Protein AF-A0A9P9HIN2-F1 (afdb_monomer_lite)

pLDDT: mean 70.88, std 19.82, range [26.5, 93.5]

Organism: Fusarium solani (NCBI:txid169388)

Structure (mmCIF, N/CA/C/O backbone):
data_AF-A0A9P9HIN2-F1
#
_entry.id   AF-A0A9P9HIN2-F1
#
loop_
_atom_site.group_PDB
_atom_site.id
_atom_site.type_symbol
_atom_site.label_atom_id
_atom_site.label_alt_id
_atom_site.label_comp_id
_atom_site.label_asym_id
_atom_site.label_entity_id
_atom_site.label_seq_id
_atom_site.pdbx_PDB_ins_code
_atom_site.Cartn_x
_atom_site.Cartn_y
_atom_site.Cartn_z
_atom_site.occupancy
_atom_site.B_iso_or_equiv
_atom_site.auth_seq_id
_atom_site.auth_comp_id
_atom_site.auth_asym_id
_atom_site.auth_atom_id
_atom_site.pdbx_PDB_model_num
ATOM 1 N N . MET A 1 1 ? -54.484 3.211 -39.765 1.00 36.88 1 MET A N 1
ATOM 2 C CA . MET A 1 1 ? -54.179 4.513 -39.137 1.00 36.88 1 MET A CA 1
ATOM 3 C C . MET A 1 1 ? -52.682 4.728 -39.334 1.00 36.88 1 MET A C 1
ATOM 5 O O . MET A 1 1 ? -51.905 4.277 -38.510 1.00 36.88 1 MET A O 1
ATOM 9 N N . ASP A 1 2 ? -52.196 5.086 -40.526 1.00 29.30 2 ASP A N 1
ATOM 10 C CA . ASP A 1 2 ? -52.316 6.397 -41.204 1.00 29.30 2 ASP A CA 1
ATOM 11 C C . ASP A 1 2 ? -52.038 7.539 -40.212 1.00 29.30 2 ASP A C 1
ATOM 13 O O . ASP A 1 2 ? -52.782 7.697 -39.252 1.00 29.30 2 ASP A O 1
ATOM 17 N N . THR A 1 3 ? -50.975 8.341 -40.333 1.00 33.25 3 THR A N 1
ATOM 18 C CA . THR A 1 3 ? -50.587 9.126 -41.517 1.00 33.25 3 THR A CA 1
ATOM 19 C C . THR A 1 3 ? -49.140 9.666 -41.433 1.00 33.25 3 THR A C 1
ATOM 21 O O . THR A 1 3 ? -48.648 9.933 -40.344 1.00 33.25 3 THR A O 1
ATOM 24 N N . ASN A 1 4 ? -48.539 9.866 -42.622 1.00 30.05 4 ASN A N 1
ATOM 25 C CA . ASN A 1 4 ? -47.686 10.985 -43.099 1.00 30.05 4 ASN A CA 1
ATOM 26 C C . ASN A 1 4 ? -46.455 11.459 -42.283 1.00 30.05 4 ASN A C 1
ATOM 28 O O . ASN A 1 4 ? -46.526 11.676 -41.089 1.00 30.05 4 ASN A O 1
ATOM 32 N N . GLY A 1 5 ? -45.290 11.790 -42.856 1.00 28.17 5 GLY A N 1
ATOM 33 C CA . GLY A 1 5 ? -44.901 12.017 -44.252 1.00 28.17 5 GLY A CA 1
ATOM 34 C C . GLY A 1 5 ? -44.137 13.351 -44.423 1.00 28.17 5 GLY A C 1
ATOM 35 O O . GLY A 1 5 ? -44.668 14.387 -44.045 1.00 28.17 5 GLY A O 1
ATOM 36 N N . LYS A 1 6 ? -42.966 13.299 -45.099 1.00 31.42 6 LYS A N 1
ATOM 37 C CA . LYS A 1 6 ? -42.197 14.392 -45.773 1.00 31.42 6 LYS A CA 1
ATOM 38 C C . LYS A 1 6 ? -41.535 15.491 -44.903 1.00 31.42 6 LYS A C 1
ATOM 40 O O . LYS A 1 6 ? -42.028 15.821 -43.843 1.00 31.42 6 LYS A O 1
ATOM 45 N N . ALA A 1 7 ? -40.484 16.215 -45.316 1.00 30.09 7 ALA A N 1
ATOM 46 C CA . ALA A 1 7 ? -39.395 16.074 -46.298 1.00 30.09 7 ALA A CA 1
ATOM 47 C C . ALA A 1 7 ? -38.477 17.331 -46.202 1.00 30.09 7 ALA A C 1
ATOM 49 O O . ALA A 1 7 ? -38.982 18.428 -46.014 1.00 30.09 7 ALA A O 1
ATOM 50 N N . THR A 1 8 ? -37.160 17.144 -46.393 1.00 29.70 8 THR A N 1
ATOM 51 C CA . THR A 1 8 ? -36.174 17.949 -47.177 1.00 29.70 8 THR A CA 1
ATOM 52 C C . THR A 1 8 ? -35.980 19.481 -47.054 1.00 29.70 8 THR A C 1
ATOM 54 O O . THR A 1 8 ? -36.924 20.254 -47.146 1.00 29.70 8 THR A O 1
ATOM 57 N N . ASN A 1 9 ? -34.686 19.850 -47.187 1.00 26.50 9 ASN A N 1
ATOM 58 C CA . ASN A 1 9 ? -34.079 21.073 -47.774 1.00 26.50 9 ASN A CA 1
ATOM 59 C C . ASN A 1 9 ? -34.022 22.360 -46.931 1.00 26.50 9 ASN A C 1
ATOM 61 O O . ASN A 1 9 ? -34.883 22.608 -46.109 1.00 26.50 9 ASN A O 1
ATOM 65 N N . ALA A 1 10 ? -33.135 23.335 -47.155 1.00 27.47 10 ALA A N 1
ATOM 66 C CA . ALA A 1 10 ? -31.758 23.489 -47.656 1.00 27.47 10 ALA A CA 1
ATOM 67 C C . ALA A 1 10 ? -31.562 25.016 -47.848 1.00 27.47 10 ALA A C 1
ATOM 69 O O . ALA A 1 10 ? -32.422 25.649 -48.441 1.00 27.47 10 ALA A O 1
ATOM 70 N N . ARG A 1 11 ? -30.418 25.570 -47.404 1.00 28.58 11 ARG A N 1
ATOM 71 C CA . ARG A 1 11 ? -29.719 26.809 -47.860 1.00 28.58 11 ARG A CA 1
ATOM 72 C C . ARG A 1 11 ? -30.487 28.133 -48.112 1.00 28.58 11 ARG A C 1
ATOM 74 O O . ARG A 1 11 ? -31.301 28.213 -49.020 1.00 28.58 11 ARG A O 1
ATOM 81 N N . SER A 1 12 ? -29.961 29.234 -47.541 1.00 29.23 12 SER A N 1
ATOM 82 C CA . SER A 1 12 ? -29.341 30.417 -48.228 1.00 29.23 12 SER A CA 1
ATOM 83 C C . SER A 1 12 ? -29.176 31.590 -47.230 1.00 29.23 12 SER A C 1
ATOM 85 O O . SER A 1 12 ? -30.108 31.881 -46.499 1.00 29.23 12 SER A O 1
ATOM 87 N N . ARG A 1 13 ? -27.970 32.114 -46.937 1.00 31.38 13 ARG A N 1
ATOM 88 C CA . ARG A 1 13 ? -27.145 33.158 -47.613 1.00 31.38 13 ARG A CA 1
ATOM 89 C C . ARG A 1 13 ? -27.715 34.597 -47.630 1.00 31.38 13 ARG A C 1
ATOM 91 O O . ARG A 1 13 ? -28.634 34.871 -48.385 1.00 31.38 13 ARG A O 1
ATOM 98 N N . SER A 1 14 ? -27.000 35.531 -46.987 1.00 27.67 14 SER A N 1
ATOM 99 C CA . SER A 1 14 ? -26.622 36.871 -47.510 1.00 27.67 14 SER A CA 1
ATOM 100 C C . SER A 1 14 ? -25.360 37.337 -46.732 1.00 27.67 14 SER A C 1
ATOM 102 O O . SER A 1 14 ? -25.280 37.087 -45.536 1.00 27.67 14 SER A O 1
ATOM 104 N N . ASN A 1 15 ? -24.194 37.696 -47.294 1.00 28.47 15 ASN A N 1
ATOM 105 C CA . ASN A 1 15 ? -23.713 38.694 -48.274 1.00 28.47 15 ASN A CA 1
ATOM 106 C C . ASN A 1 15 ? -23.650 40.161 -47.785 1.00 28.47 15 ASN A C 1
ATOM 108 O O . ASN A 1 15 ? -24.660 40.854 -47.758 1.00 28.47 15 ASN A O 1
ATOM 112 N N . LYS A 1 16 ? -22.419 40.635 -47.524 1.00 29.78 16 LYS A N 1
ATOM 113 C CA . LYS A 1 16 ? -21.898 42.021 -47.631 1.00 29.78 16 LYS A CA 1
ATOM 114 C C . LYS A 1 16 ? -20.369 41.946 -47.462 1.00 29.78 16 LYS A C 1
ATOM 116 O O . LYS A 1 16 ? -19.935 41.252 -46.556 1.00 29.78 16 LYS A O 1
ATOM 121 N N . SER A 1 17 ? -19.451 42.583 -48.180 1.00 31.92 17 SER A N 1
ATOM 122 C CA . SER A 1 17 ? -19.345 43.300 -49.457 1.00 31.92 17 SER A CA 1
ATOM 123 C C . SER A 1 17 ? -17.830 43.484 -49.678 1.00 31.92 17 SER A C 1
ATOM 125 O O . SER A 1 17 ? -17.095 43.658 -48.708 1.00 31.92 17 SER A O 1
ATOM 127 N N . ARG A 1 18 ? -17.353 43.458 -50.925 1.00 34.34 18 ARG A N 1
ATOM 128 C CA . ARG A 1 18 ? -15.992 43.865 -51.346 1.00 34.34 18 ARG A CA 1
ATOM 129 C C . ARG A 1 18 ? -16.113 45.184 -52.126 1.00 34.34 18 ARG A C 1
ATOM 131 O O . ARG A 1 18 ? -17.214 45.433 -52.619 1.00 34.34 18 ARG A O 1
ATOM 138 N N . PRO A 1 19 ? -15.049 46.000 -52.270 1.00 38.34 19 PRO A N 1
ATOM 139 C CA . PRO A 1 19 ? -14.556 46.290 -53.638 1.00 38.34 19 PRO A CA 1
ATOM 140 C C . PRO A 1 19 ? -12.989 46.471 -53.692 1.00 38.34 19 PRO A C 1
ATOM 142 O O . PRO A 1 19 ? -12.342 46.029 -52.743 1.00 38.34 19 PRO A O 1
ATOM 145 N N . PRO A 1 20 ? -12.341 46.942 -54.790 1.00 47.12 20 PRO A N 1
ATOM 146 C CA . PRO A 1 20 ? -11.445 46.177 -55.694 1.00 47.12 20 PRO A CA 1
ATOM 147 C C . PRO A 1 20 ? -9.995 46.778 -55.751 1.00 47.12 20 PRO A C 1
ATOM 149 O O . PRO A 1 20 ? -9.718 47.717 -55.019 1.00 47.12 20 PRO A O 1
ATOM 152 N N . ASP A 1 21 ? -8.949 46.202 -56.374 1.00 30.61 21 ASP A N 1
ATOM 153 C CA . ASP A 1 21 ? -8.590 46.318 -57.808 1.00 30.61 21 ASP A CA 1
ATOM 154 C C . ASP A 1 21 ? -7.308 45.506 -58.196 1.00 30.61 21 ASP A C 1
ATOM 156 O O . ASP A 1 21 ? -6.498 45.141 -57.344 1.00 30.61 21 ASP A O 1
ATOM 160 N N . ALA A 1 22 ? -7.188 45.227 -59.507 1.00 30.08 22 ALA A N 1
ATOM 161 C CA . ALA A 1 22 ? -6.185 44.553 -60.379 1.00 30.08 22 ALA A CA 1
ATOM 162 C C . ALA A 1 22 ? -4.674 44.503 -59.972 1.00 30.08 22 ALA A C 1
ATOM 164 O O . ALA A 1 22 ? -4.133 45.501 -59.520 1.00 30.08 22 ALA A O 1
ATOM 165 N N . ALA A 1 23 ? -3.966 43.345 -59.995 1.00 32.81 23 ALA A N 1
ATOM 166 C CA . ALA A 1 23 ? -3.252 42.596 -61.089 1.00 32.81 23 ALA A CA 1
ATOM 167 C C . ALA A 1 23 ? -1.844 43.156 -61.479 1.00 32.81 23 ALA A C 1
ATOM 169 O O . ALA A 1 23 ? -1.663 44.355 -61.317 1.00 32.81 23 ALA A O 1
ATOM 170 N N . PRO A 1 24 ? -0.850 42.409 -62.055 1.00 35.34 24 PRO A N 1
ATOM 171 C CA . PRO A 1 24 ? -0.614 40.959 -62.240 1.00 35.34 24 PRO A CA 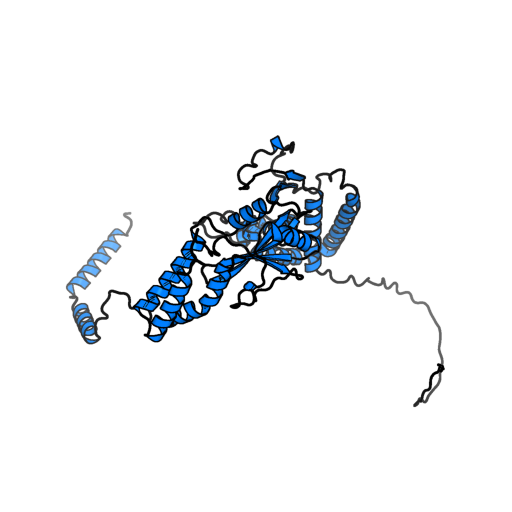1
ATOM 172 C C . PRO A 1 24 ? 0.802 40.458 -61.774 1.00 35.34 24 PRO A C 1
ATOM 174 O O . PRO A 1 24 ? 1.654 41.219 -61.327 1.00 35.34 24 PRO A O 1
ATOM 177 N N . ARG A 1 25 ? 1.065 39.140 -61.887 1.00 35.59 25 ARG A N 1
ATOM 178 C CA . ARG A 1 25 ? 2.352 38.442 -61.601 1.00 35.59 25 ARG A CA 1
ATOM 179 C C . ARG A 1 25 ? 3.555 38.977 -62.406 1.00 35.59 25 ARG A C 1
ATOM 181 O O . ARG A 1 25 ? 3.382 39.351 -63.562 1.00 35.59 25 ARG A O 1
ATOM 188 N N . PRO A 1 26 ? 4.782 38.704 -61.916 1.00 31.20 26 PRO A N 1
ATOM 189 C CA . PRO A 1 26 ? 5.736 37.999 -62.775 1.00 31.20 26 PRO A CA 1
ATOM 190 C C . PRO A 1 26 ? 6.373 36.773 -62.102 1.00 31.20 26 PRO A C 1
ATOM 192 O O . PRO A 1 26 ? 6.659 36.746 -60.907 1.00 31.20 26 PRO A O 1
ATOM 195 N N . ALA A 1 27 ? 6.596 35.742 -62.913 1.00 38.66 27 ALA A N 1
ATOM 196 C CA . ALA A 1 27 ? 7.431 34.594 -62.594 1.00 38.66 27 ALA A CA 1
ATOM 197 C C . ALA A 1 27 ? 8.876 34.864 -63.037 1.00 38.66 27 ALA A C 1
ATOM 199 O O . ALA A 1 27 ? 9.080 35.315 -64.163 1.00 38.66 27 ALA A O 1
ATOM 200 N N . ARG A 1 28 ? 9.843 34.569 -62.157 1.00 30.64 28 ARG A N 1
ATOM 201 C CA . ARG A 1 28 ? 11.289 34.292 -62.364 1.00 30.64 28 ARG A CA 1
ATOM 202 C C . ARG A 1 28 ? 11.955 34.419 -60.984 1.00 30.64 28 ARG A C 1
ATOM 204 O O . ARG A 1 28 ? 11.546 35.270 -60.211 1.00 30.64 28 ARG A O 1
ATOM 211 N N . ALA A 1 29 ? 12.962 33.673 -60.562 1.00 28.52 29 ALA A N 1
ATOM 212 C CA . ALA A 1 29 ? 13.741 32.574 -61.108 1.00 28.52 29 ALA A CA 1
ATOM 213 C C . ALA A 1 29 ? 14.395 31.860 -59.902 1.00 28.52 29 ALA A C 1
ATOM 215 O O . ALA A 1 29 ? 14.502 32.449 -58.822 1.00 28.52 29 ALA A O 1
ATOM 216 N N . ASP A 1 30 ? 14.839 30.620 -60.097 1.00 38.09 30 ASP A N 1
ATOM 217 C CA . ASP A 1 30 ? 15.697 29.863 -59.184 1.00 38.09 30 ASP A CA 1
ATOM 218 C C . ASP A 1 30 ? 16.797 30.704 -58.518 1.00 38.09 30 ASP A C 1
ATOM 220 O O . ASP A 1 30 ? 17.683 31.239 -59.187 1.00 38.09 30 ASP A O 1
ATOM 224 N N . ARG A 1 31 ? 16.811 30.713 -57.181 1.00 31.19 31 ARG A N 1
ATOM 225 C CA . ARG A 1 31 ? 18.049 30.751 -56.394 1.00 31.19 31 ARG A CA 1
ATOM 226 C C . ARG A 1 31 ? 17.911 29.807 -55.211 1.00 31.19 31 ARG A C 1
ATOM 228 O O . ARG A 1 31 ? 17.059 29.982 -54.343 1.00 31.19 31 ARG A O 1
ATOM 235 N N . GLY A 1 32 ? 18.753 28.779 -55.235 1.00 37.53 32 GLY A N 1
ATOM 236 C CA . GLY A 1 32 ? 18.814 27.719 -54.248 1.00 37.53 32 GLY A CA 1
ATOM 237 C C . GLY A 1 32 ? 18.891 28.241 -52.818 1.00 37.53 32 GLY A C 1
ATOM 238 O O . GLY A 1 32 ? 19.726 29.067 -52.463 1.00 37.53 32 GLY A O 1
ATOM 239 N N . SER A 1 33 ? 18.039 27.677 -51.975 1.00 29.70 33 SER A N 1
ATOM 240 C CA . SER A 1 33 ? 18.310 27.564 -50.555 1.00 29.70 33 SER A CA 1
ATOM 241 C C . SER A 1 33 ? 17.873 26.171 -50.149 1.00 29.70 33 SER A C 1
ATOM 243 O O . SER A 1 33 ? 16.689 25.886 -49.963 1.00 29.70 33 SER A O 1
ATOM 245 N N . THR A 1 34 ? 18.848 25.274 -50.037 1.00 36.50 34 THR A N 1
ATOM 246 C CA . THR A 1 34 ? 18.744 24.062 -49.230 1.00 36.50 34 THR A CA 1
ATOM 247 C C . THR A 1 34 ? 18.520 24.472 -47.775 1.00 36.50 34 THR A C 1
ATOM 249 O O . THR A 1 34 ? 19.407 24.351 -46.933 1.00 36.50 34 THR A O 1
ATOM 252 N N . SER A 1 35 ? 17.318 24.951 -47.447 1.00 33.41 35 SER A N 1
ATOM 253 C CA . SER A 1 35 ? 16.855 24.934 -46.070 1.00 33.41 35 SER A CA 1
ATOM 254 C C . SER A 1 35 ? 16.502 23.481 -45.770 1.00 33.41 35 SER A C 1
ATOM 256 O O . SER A 1 35 ? 15.399 22.989 -46.016 1.00 33.41 35 SER A O 1
ATOM 258 N N . ARG A 1 36 ? 17.502 22.744 -45.269 1.00 37.50 36 ARG A N 1
ATOM 259 C CA . ARG A 1 36 ? 17.253 21.594 -44.401 1.00 37.50 36 ARG A CA 1
ATOM 260 C C . ARG A 1 36 ? 16.206 22.080 -43.407 1.00 37.50 36 ARG A C 1
ATOM 262 O O . ARG A 1 36 ? 16.522 22.875 -42.524 1.00 37.50 36 ARG A O 1
ATOM 269 N N . LYS A 1 37 ? 14.954 21.650 -43.581 1.00 36.12 37 LYS A N 1
ATOM 270 C CA . LYS A 1 37 ? 13.928 21.754 -42.550 1.00 36.12 37 LYS A CA 1
ATOM 271 C C . LYS A 1 37 ? 14.520 21.043 -41.345 1.00 36.12 37 LYS A C 1
ATOM 273 O O . LYS A 1 37 ? 14.478 19.818 -41.270 1.00 36.12 37 LYS A O 1
ATOM 278 N N . ALA A 1 38 ? 15.127 21.812 -40.442 1.00 40.75 38 ALA A N 1
ATOM 279 C CA . ALA A 1 38 ? 15.436 21.377 -39.102 1.00 40.75 38 ALA A CA 1
ATOM 280 C C . ALA A 1 38 ? 14.098 20.905 -38.551 1.00 40.75 38 ALA A C 1
ATOM 282 O O . ALA A 1 38 ? 13.212 21.703 -38.236 1.00 40.75 38 ALA A O 1
ATOM 283 N N . ARG A 1 39 ? 13.902 19.586 -38.580 1.00 40.94 39 ARG A N 1
ATOM 284 C CA . ARG A 1 39 ? 12.782 18.908 -37.954 1.00 40.94 39 ARG A CA 1
ATOM 285 C C . ARG A 1 39 ? 12.860 19.395 -36.518 1.00 40.94 39 ARG A C 1
ATOM 287 O O . ARG A 1 39 ? 13.772 18.987 -35.811 1.00 40.94 39 ARG A O 1
ATOM 294 N N . LYS A 1 40 ? 12.006 20.358 -36.140 1.00 42.16 40 LYS A N 1
ATOM 295 C CA . LYS A 1 40 ? 11.905 20.871 -34.771 1.00 42.16 40 LYS A CA 1
ATOM 296 C C . LYS A 1 40 ? 11.617 19.652 -33.910 1.00 42.16 40 LYS A C 1
ATOM 298 O O . LYS A 1 40 ? 10.473 19.214 -33.801 1.00 42.16 40 LYS A O 1
ATOM 303 N N . THR A 1 41 ? 12.672 19.026 -33.403 1.00 56.69 41 THR A N 1
ATOM 304 C CA . THR A 1 41 ? 12.575 17.862 -32.544 1.00 56.69 41 THR A CA 1
ATOM 305 C C . THR A 1 41 ? 11.863 18.359 -31.312 1.00 56.69 41 THR A C 1
ATOM 307 O O . THR A 1 41 ? 12.413 19.191 -30.589 1.00 56.69 41 THR A O 1
ATOM 310 N N . ARG A 1 42 ? 10.624 17.901 -31.112 1.00 60.84 42 ARG A N 1
ATOM 311 C CA . ARG A 1 42 ? 9.863 18.232 -29.912 1.00 60.84 42 ARG A CA 1
ATOM 312 C C . ARG A 1 42 ? 10.761 17.990 -28.687 1.00 60.84 42 ARG A C 1
ATOM 314 O O . ARG A 1 42 ? 11.507 16.999 -28.675 1.00 60.84 42 ARG A O 1
ATOM 321 N N . PRO A 1 43 ? 10.759 18.901 -27.701 1.00 69.06 43 PRO A N 1
ATOM 322 C CA . PRO A 1 43 ? 11.489 18.676 -26.463 1.00 69.06 43 PRO A CA 1
ATOM 323 C C . PRO A 1 43 ? 11.000 17.362 -25.844 1.00 69.06 43 PRO A C 1
ATOM 325 O O . PRO A 1 43 ? 9.800 17.085 -25.825 1.00 69.06 43 PRO A O 1
ATOM 328 N N . VAL A 1 44 ? 11.938 16.517 -25.411 1.00 80.62 44 VAL A N 1
ATOM 329 C CA . VAL A 1 44 ? 11.605 15.248 -24.754 1.00 80.62 44 VAL A CA 1
ATOM 330 C C . VAL A 1 44 ? 11.016 15.588 -23.392 1.00 80.62 44 VAL A C 1
ATOM 332 O O . VAL A 1 44 ? 11.640 16.303 -22.608 1.00 80.62 44 VAL A O 1
ATOM 335 N N . ASN A 1 45 ? 9.815 15.090 -23.104 1.00 90.69 45 ASN A N 1
ATOM 336 C CA . ASN A 1 45 ? 9.252 15.189 -21.764 1.00 90.69 45 ASN A CA 1
ATOM 337 C C . ASN A 1 45 ? 9.997 14.200 -20.858 1.00 90.69 45 ASN A C 1
ATOM 339 O O . ASN A 1 45 ? 9.716 13.005 -20.882 1.00 90.69 45 ASN A O 1
ATOM 343 N N . VAL A 1 46 ? 10.950 14.707 -20.075 1.00 90.38 46 VAL A N 1
ATOM 344 C CA . VAL A 1 46 ? 11.831 13.882 -19.234 1.00 90.38 46 VAL A CA 1
ATOM 345 C C . VAL A 1 46 ? 11.057 13.098 -18.173 1.00 90.38 46 VAL A C 1
ATOM 347 O O . VAL A 1 46 ? 11.420 11.962 -17.897 1.00 90.38 46 VAL A O 1
ATOM 350 N N . LYS A 1 47 ? 9.958 13.642 -17.628 1.00 92.81 47 LYS A N 1
ATOM 351 C CA . LYS A 1 47 ? 9.111 12.904 -16.674 1.00 92.81 47 LYS A CA 1
ATOM 352 C C . LYS A 1 47 ? 8.469 11.687 -17.330 1.00 92.81 47 LYS A C 1
ATOM 354 O O . LYS A 1 47 ? 8.501 10.601 -16.770 1.00 92.81 47 LYS A O 1
ATOM 359 N N . LYS A 1 48 ? 7.923 11.871 -18.536 1.00 93.00 48 LYS A N 1
ATOM 360 C CA . LYS A 1 48 ? 7.356 10.762 -19.308 1.00 93.00 48 LYS A CA 1
ATOM 361 C C . LYS A 1 48 ? 8.431 9.731 -19.658 1.00 93.00 48 LYS A C 1
ATOM 363 O O . LYS A 1 48 ? 8.202 8.546 -19.494 1.00 93.00 48 LYS A O 1
ATOM 368 N N . PHE A 1 49 ? 9.611 10.188 -20.073 1.00 92.38 49 PHE A N 1
ATOM 369 C CA . PHE A 1 49 ? 10.727 9.301 -20.393 1.00 92.38 49 PHE A CA 1
ATOM 370 C C . PHE A 1 49 ? 11.205 8.488 -19.177 1.00 92.38 49 PHE A C 1
ATOM 372 O O . PHE A 1 49 ? 11.475 7.300 -19.309 1.00 92.38 49 PHE A O 1
ATOM 379 N N . ALA A 1 50 ? 11.257 9.100 -17.987 1.00 92.69 50 ALA A N 1
ATOM 380 C CA . ALA A 1 50 ? 11.553 8.397 -16.739 1.00 92.69 50 ALA A CA 1
ATOM 381 C C . ALA A 1 50 ? 10.533 7.280 -16.467 1.00 92.69 50 ALA A C 1
ATOM 383 O O . ALA A 1 50 ? 10.918 6.152 -16.169 1.00 92.69 50 ALA A O 1
ATOM 384 N N . GLU A 1 51 ? 9.243 7.583 -16.633 1.00 93.50 51 GLU A N 1
ATOM 385 C CA . GLU A 1 51 ? 8.165 6.604 -16.484 1.00 93.50 51 GLU A CA 1
ATOM 386 C C . GLU A 1 51 ? 8.282 5.465 -17.508 1.00 93.50 51 GLU A C 1
ATOM 388 O O . GLU A 1 51 ? 8.176 4.298 -17.142 1.00 93.50 51 GLU A O 1
ATOM 393 N N . ASP A 1 52 ? 8.595 5.782 -18.768 1.00 92.31 52 ASP A N 1
ATOM 394 C CA . ASP A 1 52 ? 8.800 4.785 -19.823 1.00 92.31 52 ASP A CA 1
ATOM 395 C C . ASP A 1 52 ? 9.977 3.840 -19.488 1.00 92.31 52 ASP A C 1
ATOM 397 O O . ASP A 1 52 ? 9.870 2.628 -19.698 1.00 92.31 52 ASP A O 1
ATOM 401 N N . MET A 1 53 ? 11.071 4.364 -18.912 1.00 92.00 53 MET A N 1
ATOM 402 C CA . MET A 1 53 ? 12.216 3.562 -18.451 1.00 92.00 53 MET A CA 1
ATOM 403 C C . MET A 1 53 ? 11.859 2.654 -17.267 1.00 92.00 53 MET A C 1
ATOM 405 O O . MET A 1 53 ? 12.242 1.480 -17.257 1.00 92.00 53 MET A O 1
ATOM 409 N N . ILE A 1 54 ? 11.118 3.172 -16.282 1.00 90.88 54 ILE A N 1
ATOM 410 C CA . ILE A 1 54 ? 10.651 2.397 -15.123 1.00 90.88 54 ILE A CA 1
ATOM 411 C C . ILE A 1 54 ? 9.718 1.279 -15.592 1.00 90.88 54 ILE A C 1
ATOM 413 O O . ILE A 1 54 ? 9.927 0.116 -15.250 1.00 90.88 54 ILE A O 1
ATOM 417 N N . GLN A 1 55 ? 8.737 1.600 -16.438 1.00 91.00 55 GLN A N 1
ATOM 418 C CA . GLN A 1 55 ? 7.797 0.621 -16.971 1.00 91.00 55 GLN A CA 1
ATOM 419 C C . GLN A 1 55 ? 8.505 -0.439 -17.816 1.00 91.00 55 GLN A C 1
ATOM 421 O O . GLN A 1 55 ? 8.214 -1.623 -17.677 1.00 91.00 55 GLN A O 1
ATOM 426 N N . TYR A 1 56 ? 9.467 -0.048 -18.656 1.00 90.69 56 TYR A N 1
ATOM 427 C CA . TYR A 1 56 ? 10.288 -1.000 -19.401 1.00 90.69 56 TYR A CA 1
ATOM 428 C C . TYR A 1 56 ? 11.014 -1.978 -18.476 1.00 90.69 56 TYR A C 1
ATOM 430 O O . TYR A 1 56 ? 11.009 -3.186 -18.722 1.00 90.69 56 TYR A O 1
ATOM 438 N N . ARG A 1 57 ? 11.609 -1.475 -17.387 1.00 87.69 57 ARG A N 1
ATOM 439 C CA . ARG A 1 57 ? 12.291 -2.325 -16.411 1.00 87.69 57 ARG A CA 1
ATOM 440 C C . ARG A 1 57 ? 11.326 -3.292 -15.736 1.00 87.69 57 ARG A C 1
ATOM 442 O O . ARG A 1 57 ? 11.619 -4.485 -15.667 1.00 87.69 57 ARG A O 1
ATOM 449 N N . LEU A 1 58 ? 10.173 -2.792 -15.303 1.00 86.62 58 LEU A N 1
ATOM 450 C CA . LEU A 1 58 ? 9.114 -3.603 -14.715 1.00 86.62 58 LEU A CA 1
ATOM 451 C C . LEU A 1 58 ? 8.632 -4.681 -15.689 1.00 86.62 58 LEU A C 1
ATOM 453 O O . LEU A 1 58 ? 8.531 -5.837 -15.301 1.00 86.62 58 LEU A O 1
ATOM 457 N N . ASP A 1 59 ? 8.404 -4.357 -16.960 1.00 88.00 59 ASP A N 1
ATOM 458 C CA . ASP A 1 59 ? 7.972 -5.332 -17.967 1.00 88.00 59 ASP A CA 1
ATOM 459 C C . ASP A 1 59 ? 9.011 -6.447 -18.162 1.00 88.00 59 ASP A C 1
ATOM 461 O O . ASP A 1 59 ? 8.655 -7.625 -18.209 1.00 88.00 59 ASP A O 1
ATOM 465 N N . HIS A 1 60 ? 10.302 -6.101 -18.193 1.00 84.62 60 HIS A N 1
ATOM 466 C CA . HIS A 1 60 ? 11.385 -7.085 -18.231 1.00 84.62 60 HIS A CA 1
ATOM 467 C C . HIS A 1 60 ? 11.385 -8.010 -17.011 1.00 84.62 60 HIS A C 1
ATOM 469 O O . HIS A 1 60 ? 11.556 -9.222 -17.170 1.00 84.62 60 HIS A O 1
ATOM 475 N N . TRP A 1 61 ? 11.202 -7.442 -15.819 1.00 81.88 61 TRP A N 1
ATOM 476 C CA . TRP A 1 61 ? 11.131 -8.173 -14.556 1.00 81.88 61 TRP A CA 1
ATOM 477 C C . TRP A 1 61 ? 9.925 -9.110 -14.515 1.00 81.88 61 TRP A C 1
ATOM 479 O O . TRP A 1 61 ? 10.091 -10.303 -14.294 1.00 81.88 61 TRP A O 1
ATOM 489 N N . ARG A 1 62 ? 8.728 -8.619 -14.844 1.00 81.75 62 ARG A N 1
ATOM 490 C CA . ARG A 1 62 ? 7.494 -9.419 -14.928 1.00 81.75 62 ARG A CA 1
ATOM 491 C C . ARG A 1 62 ? 7.591 -10.561 -15.937 1.00 81.75 62 ARG A C 1
ATOM 493 O O . ARG A 1 62 ? 7.083 -11.660 -15.709 1.00 81.75 62 ARG A O 1
ATOM 500 N N . ALA A 1 63 ? 8.225 -10.300 -17.076 1.00 81.62 63 ALA A N 1
ATOM 501 C CA . ALA A 1 63 ? 8.404 -11.302 -18.110 1.00 81.62 63 ALA A CA 1
ATOM 502 C C . ALA A 1 63 ? 9.363 -12.418 -17.663 1.00 81.62 63 ALA A C 1
ATOM 504 O O . ALA A 1 63 ? 9.130 -13.577 -17.989 1.00 81.62 63 ALA A O 1
ATOM 505 N N . ARG A 1 64 ? 10.401 -12.094 -16.886 1.00 77.50 64 ARG A N 1
ATOM 506 C CA . ARG A 1 64 ? 11.431 -13.054 -16.442 1.00 77.50 64 ARG A CA 1
ATOM 507 C C . ARG A 1 64 ? 11.182 -13.671 -15.077 1.00 77.50 64 ARG A C 1
ATOM 509 O O . ARG A 1 64 ? 11.895 -14.597 -14.711 1.00 77.50 64 ARG A O 1
ATOM 516 N N . ALA A 1 65 ? 10.232 -13.143 -14.321 1.00 74.94 65 ALA A N 1
ATOM 517 C CA . ALA A 1 65 ? 10.000 -13.622 -12.981 1.00 74.94 65 ALA A CA 1
ATOM 518 C C . ALA A 1 65 ? 9.563 -15.089 -12.984 1.00 74.94 65 ALA A C 1
ATOM 520 O O . ALA A 1 65 ? 8.632 -15.467 -13.706 1.00 74.94 65 ALA A O 1
ATOM 521 N N . ALA A 1 66 ? 10.236 -15.882 -12.157 1.00 70.38 66 ALA A N 1
ATOM 522 C CA . ALA A 1 66 ? 9.811 -17.225 -11.814 1.00 70.38 66 ALA A CA 1
ATOM 523 C C . ALA A 1 66 ? 8.927 -17.150 -10.568 1.00 70.38 66 ALA A C 1
ATOM 525 O O . ALA A 1 66 ? 9.271 -16.484 -9.590 1.00 70.38 66 ALA A O 1
ATOM 526 N N . VAL A 1 67 ? 7.777 -17.816 -10.629 1.00 67.75 67 VAL A N 1
ATOM 527 C CA . VAL A 1 67 ? 6.812 -17.883 -9.531 1.00 67.75 67 VAL A CA 1
ATOM 528 C C . VAL A 1 67 ? 6.931 -19.264 -8.917 1.00 67.75 67 VAL A C 1
ATOM 530 O O . VAL A 1 67 ? 6.660 -20.258 -9.588 1.00 67.75 67 VAL A O 1
ATOM 533 N N . VAL A 1 68 ? 7.357 -19.324 -7.662 1.00 63.03 68 VAL A N 1
ATOM 534 C CA . VAL A 1 68 ? 7.424 -20.572 -6.901 1.00 63.03 68 VAL A CA 1
ATOM 535 C C . VAL A 1 68 ? 6.283 -20.563 -5.902 1.00 63.03 68 VAL A C 1
ATOM 537 O O . VAL A 1 68 ? 6.175 -19.622 -5.122 1.00 63.03 68 VAL A O 1
ATOM 540 N N . TYR A 1 69 ? 5.440 -21.590 -5.939 1.00 59.00 69 TYR A N 1
ATOM 541 C CA . TYR A 1 69 ? 4.366 -21.771 -4.969 1.00 59.00 69 TYR A CA 1
ATOM 542 C C . TYR A 1 69 ? 4.948 -22.341 -3.676 1.00 59.00 69 TYR A C 1
ATOM 544 O O . TYR A 1 69 ? 5.587 -23.394 -3.692 1.00 59.00 69 TYR A O 1
ATOM 552 N N . THR A 1 70 ? 4.704 -21.662 -2.563 1.00 56.19 70 THR A N 1
ATOM 553 C CA . THR A 1 70 ? 5.035 -22.120 -1.218 1.00 56.19 70 THR A CA 1
ATOM 554 C C . THR A 1 70 ? 3.740 -22.198 -0.414 1.00 56.19 70 THR A C 1
ATOM 556 O O . THR A 1 70 ? 3.228 -21.205 0.100 1.00 56.19 70 THR A O 1
ATOM 559 N N . THR A 1 71 ? 3.170 -23.396 -0.301 1.00 47.09 71 THR A N 1
ATOM 560 C CA . THR A 1 71 ? 1.977 -23.617 0.524 1.00 47.09 71 THR A CA 1
ATOM 561 C C . THR A 1 71 ? 2.290 -23.361 2.002 1.00 47.09 71 THR A C 1
ATOM 563 O O . THR A 1 71 ? 3.209 -23.971 2.543 1.00 47.09 71 THR A O 1
ATOM 566 N N . GLY A 1 72 ? 1.503 -22.507 2.669 1.00 42.75 72 GLY A N 1
ATOM 567 C CA . GLY A 1 72 ? 1.546 -22.327 4.130 1.00 42.75 72 GLY A CA 1
ATOM 568 C C . GLY A 1 72 ? 2.595 -21.345 4.667 1.00 42.75 72 GLY A C 1
ATOM 569 O O . GLY A 1 72 ? 2.894 -21.372 5.861 1.00 42.75 72 GLY A O 1
ATOM 570 N N . GLN A 1 73 ? 3.162 -20.477 3.827 1.00 46.94 73 GLN A N 1
ATOM 571 C CA . GLN A 1 73 ? 4.196 -19.534 4.252 1.00 46.94 73 GLN A CA 1
ATOM 572 C C . GLN A 1 73 ? 3.584 -18.322 4.989 1.00 46.94 73 GLN A C 1
ATOM 574 O O . GLN A 1 73 ? 2.859 -17.528 4.398 1.00 46.94 73 GLN A O 1
ATOM 579 N N . ARG A 1 74 ? 3.852 -18.192 6.298 1.00 42.72 74 ARG A N 1
ATOM 580 C CA . ARG A 1 74 ? 3.430 -17.042 7.132 1.00 42.72 74 ARG A CA 1
ATOM 581 C C . ARG A 1 74 ? 4.467 -15.914 7.204 1.00 42.72 74 ARG A C 1
ATOM 583 O O . ARG A 1 74 ? 4.103 -14.804 7.565 1.00 42.72 74 ARG A O 1
ATOM 590 N N . ASP A 1 75 ? 5.718 -16.194 6.838 1.00 39.62 75 ASP A N 1
ATOM 591 C CA . ASP A 1 75 ? 6.841 -15.255 6.903 1.00 39.62 75 ASP A CA 1
ATOM 592 C C . ASP A 1 75 ? 7.818 -15.463 5.733 1.00 39.62 75 ASP A C 1
ATOM 594 O O . ASP A 1 75 ? 8.113 -16.594 5.330 1.00 39.62 75 ASP A O 1
ATOM 598 N N . ALA A 1 76 ? 8.385 -14.368 5.219 1.00 39.66 76 ALA A N 1
ATOM 599 C CA . ALA A 1 76 ? 9.411 -14.372 4.168 1.00 39.66 76 ALA A CA 1
ATOM 600 C C . ALA A 1 76 ? 10.754 -14.997 4.621 1.00 39.66 76 ALA A C 1
ATOM 602 O O . ALA A 1 76 ? 11.658 -15.220 3.813 1.00 39.66 76 ALA A O 1
ATOM 603 N N . THR A 1 77 ? 10.890 -15.296 5.913 1.00 37.88 77 THR A N 1
ATOM 604 C CA . THR A 1 77 ? 12.158 -15.590 6.586 1.00 37.88 77 THR A CA 1
ATOM 605 C C . THR A 1 77 ? 12.827 -16.937 6.239 1.00 37.88 77 THR A C 1
ATOM 607 O O . THR A 1 77 ? 14.046 -16.988 6.381 1.00 37.88 77 THR A O 1
ATOM 610 N N . PRO A 1 78 ? 12.175 -18.013 5.729 1.00 34.06 78 PRO A N 1
ATOM 611 C CA . PRO A 1 78 ? 12.872 -19.285 5.495 1.00 34.06 78 PRO A CA 1
ATOM 612 C C . PRO A 1 78 ? 13.060 -19.676 4.011 1.00 34.06 78 PRO A C 1
ATOM 614 O O . PRO A 1 78 ? 13.086 -20.861 3.695 1.00 34.06 78 PRO A O 1
ATOM 617 N N . LEU A 1 79 ? 13.238 -18.730 3.077 1.00 37.62 79 LEU A N 1
ATOM 618 C CA . LEU A 1 79 ? 13.557 -19.044 1.662 1.00 37.62 79 LEU A CA 1
ATOM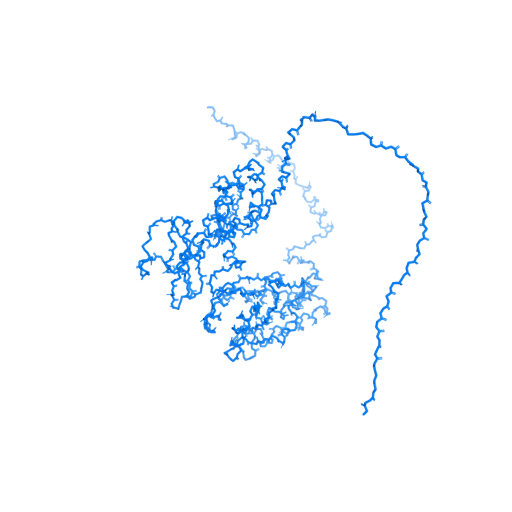 619 C C . LEU A 1 79 ? 15.050 -19.011 1.310 1.00 37.62 79 LEU A C 1
ATOM 621 O O . LEU A 1 79 ? 15.424 -19.034 0.137 1.00 37.62 79 LEU A O 1
ATOM 625 N N . TRP A 1 80 ? 15.926 -19.027 2.313 1.00 40.03 80 TRP A N 1
ATOM 626 C CA . TRP A 1 80 ? 17.382 -18.960 2.140 1.00 40.03 80 TRP A CA 1
ATOM 627 C C . TRP A 1 80 ? 18.025 -20.180 1.459 1.00 40.03 80 TRP A C 1
ATOM 629 O O . TRP A 1 80 ? 19.247 -20.240 1.356 1.00 40.03 80 TRP A O 1
ATOM 639 N N . SER A 1 81 ? 17.248 -21.129 0.928 1.00 36.22 81 SER A N 1
ATOM 640 C CA . SER A 1 81 ? 17.787 -22.157 0.038 1.00 36.22 81 SER A CA 1
ATOM 641 C C . SER A 1 81 ? 17.066 -22.157 -1.310 1.00 36.22 81 SER A C 1
ATOM 643 O O . SER A 1 81 ? 16.007 -22.745 -1.446 1.00 36.22 81 SER A O 1
ATOM 645 N N . PRO A 1 82 ? 17.646 -21.559 -2.357 1.00 39.62 82 PRO A N 1
ATOM 646 C CA . PRO A 1 82 ? 17.107 -21.608 -3.723 1.00 39.62 82 PRO A CA 1
ATOM 647 C C . PRO A 1 82 ? 17.141 -23.015 -4.364 1.00 39.62 82 PRO A C 1
ATOM 649 O O . PRO A 1 82 ? 16.601 -23.235 -5.446 1.00 39.62 82 PRO A O 1
ATOM 652 N N . HIS A 1 83 ? 17.749 -23.995 -3.686 1.00 34.94 83 HIS A N 1
ATOM 653 C CA . HIS A 1 83 ? 18.045 -25.318 -4.236 1.00 34.94 83 HIS A CA 1
ATOM 654 C C . HIS A 1 83 ? 16.806 -26.222 -4.335 1.00 34.94 83 HIS A C 1
ATOM 656 O O . HIS A 1 83 ? 16.738 -27.050 -5.239 1.00 34.94 83 HIS A O 1
ATOM 662 N N . TRP A 1 84 ? 15.805 -26.054 -3.461 1.00 37.00 84 TRP A N 1
ATOM 663 C CA . TRP A 1 84 ? 14.605 -26.909 -3.459 1.00 37.00 84 TRP A CA 1
ATOM 664 C C . TRP A 1 84 ? 13.657 -26.627 -4.637 1.00 37.00 84 TRP A C 1
ATOM 666 O O . TRP A 1 84 ? 12.915 -27.514 -5.046 1.00 37.00 84 TRP A O 1
ATOM 676 N N . ALA A 1 85 ? 13.713 -25.425 -5.220 1.00 43.72 85 ALA A N 1
ATOM 677 C CA . ALA A 1 85 ? 12.890 -25.026 -6.365 1.00 43.72 85 ALA A CA 1
ATOM 678 C C . ALA A 1 85 ? 13.587 -25.242 -7.726 1.00 43.72 85 ALA A C 1
ATOM 680 O O . ALA A 1 85 ? 13.100 -24.768 -8.752 1.00 43.72 85 ALA A O 1
ATOM 681 N N . GLY A 1 86 ? 14.757 -25.897 -7.754 1.00 39.44 86 GLY A N 1
ATOM 682 C CA . GLY A 1 86 ? 15.564 -26.049 -8.973 1.00 39.44 86 GLY A CA 1
ATOM 683 C C . GLY A 1 86 ? 16.163 -24.735 -9.499 1.00 39.44 86 GLY A C 1
ATOM 684 O O . GLY A 1 86 ? 16.680 -24.695 -10.616 1.00 39.44 86 GLY A O 1
ATOM 685 N N . VAL A 1 87 ? 16.112 -23.654 -8.712 1.00 41.19 87 VAL A N 1
ATOM 686 C CA . VAL A 1 87 ? 16.671 -22.344 -9.060 1.00 41.19 87 VAL A CA 1
ATOM 687 C C . VAL A 1 87 ? 18.107 -22.297 -8.550 1.00 41.19 87 VAL A C 1
ATOM 689 O O . VAL A 1 87 ? 18.351 -21.977 -7.393 1.00 41.19 87 VAL A O 1
ATOM 692 N N . VAL A 1 88 ? 19.079 -22.635 -9.401 1.00 36.19 88 VAL A N 1
ATOM 693 C CA . VAL A 1 88 ? 20.504 -22.559 -9.036 1.00 36.19 88 VAL A CA 1
ATOM 694 C C . VAL A 1 88 ? 20.873 -21.089 -8.789 1.00 36.19 88 VAL A C 1
ATOM 696 O O . VAL A 1 88 ? 20.880 -20.294 -9.736 1.00 36.19 88 VAL A O 1
ATOM 699 N N . PRO A 1 89 ? 21.185 -20.688 -7.543 1.00 38.38 89 PRO A N 1
ATOM 700 C CA . PRO A 1 89 ? 21.486 -19.306 -7.235 1.00 38.38 89 PRO A CA 1
ATOM 701 C C . PRO A 1 89 ? 22.949 -19.049 -7.568 1.00 38.38 89 PRO A C 1
ATOM 703 O O . PRO A 1 89 ? 23.842 -19.203 -6.736 1.00 38.38 89 PRO A O 1
ATOM 706 N N . GLN A 1 90 ? 23.215 -18.620 -8.796 1.00 35.50 90 GLN A N 1
ATOM 707 C CA . GLN A 1 90 ? 24.445 -17.880 -9.032 1.00 35.50 90 GLN A CA 1
ATOM 708 C C . GLN A 1 90 ? 24.308 -16.531 -8.316 1.00 35.50 90 GLN A C 1
ATOM 710 O O . GLN A 1 90 ? 23.548 -15.658 -8.725 1.00 35.50 90 GLN A O 1
ATOM 715 N N . GLN A 1 91 ? 24.944 -16.473 -7.145 1.00 38.16 91 GLN A N 1
ATOM 716 C CA . GLN A 1 91 ? 25.406 -15.312 -6.383 1.00 38.16 91 GLN A CA 1
ATOM 717 C C . GLN A 1 91 ? 24.910 -13.936 -6.881 1.00 38.16 91 GLN A C 1
ATOM 719 O O . GLN A 1 91 ? 25.293 -13.484 -7.952 1.00 38.16 91 GLN A O 1
ATOM 724 N N . ARG A 1 92 ? 24.138 -13.223 -6.040 1.00 44.31 92 ARG A N 1
ATOM 725 C CA . ARG A 1 92 ? 23.764 -11.798 -6.204 1.00 44.31 92 ARG A CA 1
ATOM 726 C C . ARG A 1 92 ? 23.167 -11.454 -7.583 1.00 44.31 92 ARG A C 1
ATOM 728 O O . ARG A 1 92 ? 23.795 -10.780 -8.389 1.00 44.31 92 ARG A O 1
ATOM 735 N N . GLY A 1 93 ? 21.918 -11.852 -7.832 1.00 55.28 93 GLY A N 1
ATOM 736 C CA . GLY A 1 93 ? 21.275 -11.573 -9.125 1.00 55.28 93 GLY A CA 1
ATOM 737 C C . GLY A 1 93 ? 19.755 -11.471 -9.129 1.00 55.28 93 GLY A C 1
ATOM 738 O O . GLY A 1 93 ? 19.194 -11.206 -10.187 1.00 55.28 93 GLY A O 1
ATOM 739 N N . TYR A 1 94 ? 19.079 -11.629 -7.985 1.00 58.19 94 TYR A N 1
ATOM 740 C CA . TYR A 1 94 ? 17.618 -11.709 -7.933 1.00 58.19 94 TYR A CA 1
ATOM 741 C C . TYR A 1 94 ? 17.032 -10.848 -6.811 1.00 58.19 94 TYR A C 1
ATOM 743 O O . TYR A 1 94 ? 17.602 -10.771 -5.724 1.00 58.19 94 TYR A O 1
ATOM 751 N N . SER A 1 95 ? 15.888 -10.215 -7.075 1.00 58.78 95 SER A N 1
ATOM 752 C CA . SER A 1 95 ? 14.986 -9.723 -6.031 1.00 58.78 95 SER A CA 1
ATOM 753 C C . SER A 1 95 ? 13.965 -10.797 -5.697 1.00 58.78 95 SER A C 1
ATOM 755 O O . SER A 1 95 ? 13.392 -11.411 -6.600 1.00 58.78 95 SER A O 1
ATOM 757 N N . LEU A 1 96 ? 13.727 -10.974 -4.403 1.00 61.88 96 LEU A N 1
ATOM 758 C CA . LEU A 1 96 ? 12.627 -11.760 -3.869 1.00 61.88 96 LEU A CA 1
ATOM 759 C C . LEU A 1 96 ? 11.486 -10.800 -3.561 1.00 61.88 96 LEU A C 1
ATOM 761 O O . LEU A 1 96 ? 11.691 -9.809 -2.861 1.00 61.88 96 LEU A O 1
ATOM 765 N N . PHE A 1 97 ? 10.305 -11.093 -4.085 1.00 61.16 97 PHE A N 1
ATOM 766 C CA . PHE A 1 97 ? 9.086 -10.429 -3.649 1.00 61.16 97 PHE A CA 1
ATOM 767 C C . PHE A 1 97 ? 8.152 -11.479 -3.070 1.00 61.16 97 PHE A C 1
ATOM 769 O O . PHE A 1 97 ? 7.811 -12.459 -3.738 1.00 61.16 97 PHE A O 1
ATOM 776 N N . ASP A 1 98 ? 7.778 -11.260 -1.814 1.00 60.06 98 ASP A N 1
ATOM 777 C CA . ASP A 1 98 ? 6.763 -12.042 -1.131 1.00 60.06 98 ASP A CA 1
ATOM 778 C C . ASP A 1 98 ? 5.403 -11.714 -1.756 1.00 60.06 98 ASP A C 1
ATOM 780 O O . ASP A 1 98 ? 4.908 -10.587 -1.689 1.00 60.06 98 ASP A O 1
ATOM 784 N N . GLY A 1 99 ? 4.842 -12.709 -2.430 1.00 55.41 99 GLY A N 1
ATOM 785 C CA . GLY A 1 99 ? 3.546 -12.656 -3.070 1.00 55.41 99 GLY A CA 1
ATOM 786 C C . GLY A 1 99 ? 2.522 -13.525 -2.352 1.00 55.41 99 GLY A C 1
ATOM 787 O O . GLY A 1 99 ? 1.667 -14.076 -3.039 1.00 55.41 99 GLY A O 1
ATOM 788 N N . PHE A 1 100 ? 2.594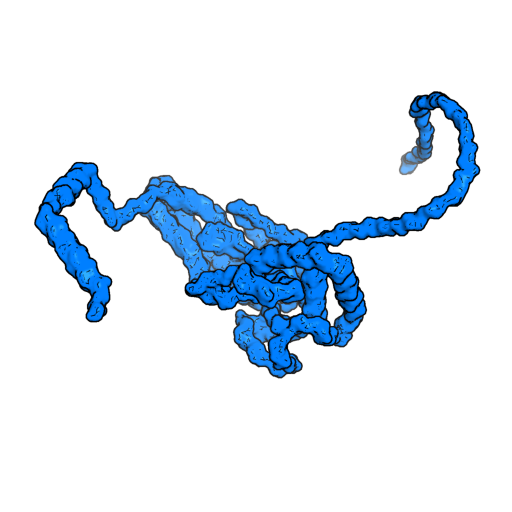 -13.641 -1.023 1.00 62.38 100 PHE A N 1
ATOM 789 C CA . PHE A 1 100 ? 1.686 -14.416 -0.176 1.00 62.38 100 PHE A CA 1
ATOM 790 C C . PHE A 1 100 ? 1.980 -15.929 -0.140 1.00 62.38 100 PHE A C 1
ATOM 792 O O . PHE A 1 100 ? 2.744 -16.390 0.700 1.00 62.38 100 PHE A O 1
ATOM 799 N N . ASP A 1 101 ? 1.386 -16.706 -1.043 1.00 56.53 101 ASP A N 1
ATOM 800 C CA . ASP A 1 101 ? 1.593 -18.155 -1.204 1.00 56.53 101 ASP A CA 1
ATOM 801 C C . ASP A 1 101 ? 2.591 -18.463 -2.323 1.00 56.53 101 ASP A C 1
ATOM 803 O O . ASP A 1 101 ? 2.850 -19.617 -2.669 1.00 56.53 101 ASP A O 1
ATOM 807 N N . ARG A 1 102 ? 3.121 -17.409 -2.941 1.00 63.44 102 ARG A N 1
ATOM 808 C CA . ARG A 1 102 ? 4.069 -17.491 -4.033 1.00 63.44 102 ARG A CA 1
ATOM 809 C C . ARG A 1 102 ? 5.213 -16.544 -3.764 1.00 63.44 102 ARG A C 1
ATOM 811 O O . ARG A 1 102 ? 5.012 -15.372 -3.457 1.00 63.44 102 ARG A O 1
ATOM 818 N N . THR A 1 103 ? 6.422 -17.027 -3.986 1.00 66.38 103 THR A N 1
ATOM 819 C CA . THR A 1 103 ? 7.594 -16.164 -4.038 1.00 66.38 103 THR A CA 1
ATOM 820 C C . THR A 1 103 ? 7.959 -15.881 -5.476 1.00 66.38 103 THR A C 1
ATOM 822 O O . THR A 1 103 ? 8.105 -16.787 -6.302 1.00 66.38 103 THR A O 1
ATOM 825 N N . TRP A 1 104 ? 8.130 -14.597 -5.762 1.00 67.19 104 TRP A N 1
ATOM 826 C CA . TRP A 1 104 ? 8.601 -14.127 -7.049 1.00 67.19 104 TRP A CA 1
ATOM 827 C C . TRP A 1 104 ? 10.110 -13.978 -7.013 1.00 67.19 104 TRP A C 1
ATOM 829 O O . TRP A 1 104 ? 10.648 -13.151 -6.278 1.00 67.19 104 TRP A O 1
ATOM 839 N N . PHE A 1 105 ? 10.778 -14.751 -7.859 1.00 69.88 105 PHE A N 1
ATOM 840 C CA . PHE A 1 105 ? 12.205 -14.642 -8.110 1.00 69.88 105 PHE A CA 1
ATOM 841 C C . PHE A 1 105 ? 12.399 -13.820 -9.377 1.00 69.88 105 PHE A C 1
ATOM 843 O O . PHE A 1 105 ? 12.112 -14.279 -10.485 1.00 69.88 105 PHE A O 1
ATOM 850 N N . ILE A 1 106 ? 12.860 -12.581 -9.217 1.00 68.56 106 ILE A N 1
ATOM 851 C CA . ILE A 1 106 ? 13.012 -11.632 -10.320 1.00 68.56 106 ILE A CA 1
ATOM 852 C C . ILE A 1 106 ? 14.496 -11.400 -10.593 1.00 68.56 106 ILE A C 1
ATOM 854 O O . ILE A 1 106 ? 15.156 -10.790 -9.752 1.00 68.56 106 ILE A O 1
ATOM 858 N N . PRO A 1 107 ? 15.040 -11.815 -11.752 1.00 64.75 107 PRO A N 1
ATOM 859 C CA . PRO A 1 107 ? 16.421 -11.506 -12.093 1.00 64.75 107 PRO A CA 1
ATOM 860 C C . PRO A 1 107 ? 16.606 -10.000 -12.303 1.00 64.75 107 PRO A C 1
ATOM 862 O O . PRO A 1 107 ? 15.858 -9.355 -13.044 1.00 64.75 107 PRO A O 1
ATOM 865 N N . PHE A 1 108 ? 17.645 -9.437 -11.691 1.00 62.88 108 PHE A N 1
ATOM 866 C CA . PHE A 1 108 ? 18.078 -8.061 -11.932 1.00 62.88 108 PHE A CA 1
ATOM 867 C C . PHE A 1 108 ? 18.641 -7.882 -13.345 1.00 62.88 108 PHE A C 1
ATOM 869 O O . PHE A 1 108 ? 18.513 -6.801 -13.938 1.00 62.88 108 PHE A O 1
ATOM 876 N N . ASP A 1 109 ? 19.244 -8.939 -13.888 1.00 66.25 109 ASP A N 1
ATOM 877 C CA . ASP A 1 109 ? 19.861 -8.909 -15.201 1.00 66.25 109 ASP A CA 1
ATOM 878 C C . ASP A 1 109 ? 18.840 -9.163 -16.321 1.00 66.25 109 ASP A C 1
ATOM 880 O O . ASP A 1 109 ? 18.230 -10.231 -16.432 1.00 66.25 109 ASP A O 1
ATOM 884 N N . ILE A 1 110 ? 18.688 -8.164 -17.192 1.00 68.19 110 ILE A N 1
ATOM 885 C CA . ILE A 1 110 ? 17.848 -8.235 -18.395 1.00 68.19 110 ILE A CA 1
ATOM 886 C C . ILE A 1 110 ? 18.443 -9.138 -19.476 1.00 68.19 110 ILE A C 1
ATOM 888 O O . ILE A 1 110 ? 17.712 -9.516 -20.393 1.00 68.19 110 ILE A O 1
ATOM 892 N N . SER A 1 111 ? 19.726 -9.490 -19.366 1.00 67.25 111 SER A N 1
ATOM 893 C CA . SER A 1 111 ? 20.388 -10.463 -20.233 1.00 67.25 111 SER A CA 1
ATOM 894 C C . SER A 1 111 ? 19.868 -11.886 -20.006 1.00 67.25 111 SER A C 1
ATOM 896 O O . SER A 1 111 ? 19.903 -12.695 -20.933 1.00 67.25 111 SER A O 1
ATOM 898 N N . THR A 1 112 ? 19.290 -12.165 -18.825 1.00 69.38 112 THR A N 1
ATOM 899 C CA . THR A 1 112 ? 18.629 -13.443 -18.533 1.00 69.38 112 THR A CA 1
ATOM 900 C C . THR A 1 112 ? 17.604 -13.736 -19.634 1.00 69.38 112 THR A C 1
ATOM 902 O O . THR A 1 112 ? 16.782 -12.861 -19.941 1.00 69.38 112 THR A O 1
ATOM 905 N N . PRO A 1 113 ? 17.629 -14.918 -20.267 1.00 69.38 113 PRO A N 1
ATOM 906 C CA . PRO A 1 113 ? 16.697 -15.233 -21.339 1.00 69.38 113 PRO A CA 1
ATOM 907 C C . PRO A 1 113 ? 15.253 -15.248 -20.829 1.00 69.38 113 PRO A C 1
ATOM 909 O O . PRO A 1 113 ? 14.979 -15.525 -19.661 1.00 69.38 113 PRO A O 1
ATOM 912 N N . LEU A 1 114 ? 14.312 -14.936 -21.721 1.00 77.12 114 LEU A N 1
ATOM 913 C CA . LEU A 1 114 ? 12.893 -15.072 -21.410 1.00 77.12 114 LEU A CA 1
ATOM 914 C C . LEU A 1 114 ? 12.504 -16.555 -21.314 1.00 77.12 114 LEU A C 1
ATOM 916 O O . LEU A 1 114 ? 13.001 -17.361 -22.110 1.00 77.12 114 LEU A O 1
ATOM 920 N N . PRO A 1 115 ? 11.575 -16.908 -20.408 1.00 78.06 115 PRO A N 1
ATOM 921 C CA . PRO A 1 115 ? 10.914 -18.208 -20.419 1.00 78.06 115 PRO A CA 1
ATOM 922 C C . PRO A 1 115 ? 10.339 -18.548 -21.803 1.00 78.06 115 PRO A C 1
ATOM 924 O O . PRO A 1 115 ? 9.931 -17.652 -22.550 1.00 78.06 115 PRO A O 1
ATOM 927 N N . ARG A 1 116 ? 10.314 -19.841 -22.161 1.00 77.50 116 ARG A N 1
ATOM 928 C CA . ARG A 1 116 ? 9.917 -20.313 -23.506 1.00 77.50 116 ARG A CA 1
ATOM 929 C C . ARG A 1 116 ? 8.518 -19.833 -23.909 1.00 77.50 116 ARG A C 1
ATOM 931 O O . ARG A 1 116 ? 8.329 -19.365 -25.026 1.00 77.50 116 ARG A O 1
ATOM 938 N N . ASP A 1 117 ? 7.571 -19.878 -22.981 1.00 77.56 117 ASP A N 1
ATOM 939 C CA . ASP A 1 117 ? 6.185 -19.416 -23.125 1.00 77.56 117 ASP A CA 1
ATOM 940 C C . ASP A 1 117 ? 6.065 -17.897 -23.360 1.00 77.56 117 ASP A C 1
ATOM 942 O O . ASP A 1 117 ? 5.089 -17.418 -23.941 1.00 77.56 117 ASP A O 1
ATOM 946 N N . LYS A 1 118 ? 7.091 -17.125 -22.987 1.00 83.50 118 LYS A N 1
ATOM 947 C CA . LYS A 1 118 ? 7.138 -15.662 -23.120 1.00 83.50 118 LYS A CA 1
ATOM 948 C C . LYS A 1 118 ? 8.073 -15.175 -24.228 1.00 83.50 118 LYS A C 1
ATOM 950 O O . LYS A 1 118 ? 8.298 -13.974 -24.345 1.00 83.50 118 LYS A O 1
ATOM 955 N N . GLN A 1 119 ? 8.597 -16.051 -25.086 1.00 85.31 119 GLN A N 1
ATOM 956 C CA . GLN A 1 119 ? 9.466 -15.607 -26.187 1.00 85.31 119 GLN A CA 1
ATOM 957 C C . GLN A 1 119 ? 8.756 -14.693 -27.194 1.00 85.31 119 GLN A C 1
ATOM 959 O O . GLN A 1 119 ? 9.391 -13.825 -27.784 1.00 85.31 119 GLN A O 1
ATOM 964 N N . HIS A 1 120 ? 7.433 -14.802 -27.323 1.00 87.94 120 HIS A N 1
ATOM 965 C CA . HIS A 1 120 ? 6.631 -13.980 -28.232 1.00 87.94 120 HIS A CA 1
ATOM 966 C C . HIS A 1 120 ? 6.703 -12.460 -27.955 1.00 87.94 120 HIS A C 1
ATOM 968 O O . HIS A 1 120 ? 6.420 -11.667 -28.850 1.00 87.94 120 HIS A O 1
ATOM 974 N N . ILE A 1 121 ? 7.100 -12.028 -26.747 1.00 88.75 121 ILE A N 1
ATOM 975 C CA . ILE A 1 121 ? 7.292 -10.602 -26.408 1.00 88.75 121 ILE A CA 1
ATOM 976 C C . ILE A 1 121 ? 8.748 -10.120 -26.523 1.00 88.75 121 ILE A C 1
ATOM 978 O O . ILE A 1 121 ? 9.010 -8.934 -26.302 1.00 88.75 121 ILE A O 1
ATOM 982 N N . ALA A 1 122 ? 9.698 -10.995 -26.870 1.00 87.69 122 ALA A N 1
ATOM 983 C CA . ALA A 1 122 ? 11.128 -10.675 -26.898 1.00 87.69 122 ALA A CA 1
ATOM 984 C C . ALA A 1 122 ? 11.452 -9.505 -27.843 1.00 87.69 122 ALA A C 1
ATOM 986 O O . ALA A 1 122 ? 12.096 -8.536 -27.433 1.00 87.69 122 ALA A O 1
ATOM 987 N N . ASP A 1 123 ? 10.937 -9.558 -29.072 1.00 89.88 123 ASP A N 1
ATOM 988 C CA . ASP A 1 123 ? 11.203 -8.553 -30.106 1.00 89.88 123 ASP A CA 1
ATOM 989 C C . ASP A 1 123 ? 10.657 -7.173 -29.733 1.00 89.88 123 ASP A C 1
ATOM 991 O O . ASP A 1 123 ? 11.279 -6.146 -30.019 1.00 89.88 123 ASP A O 1
ATOM 995 N N . ASN A 1 124 ? 9.495 -7.132 -29.070 1.00 91.50 124 ASN A N 1
ATOM 996 C CA . ASN A 1 124 ? 8.888 -5.887 -28.604 1.00 91.50 124 ASN A CA 1
ATOM 997 C C . ASN A 1 124 ? 9.773 -5.221 -27.543 1.00 91.50 124 ASN A C 1
ATOM 999 O O . ASN A 1 124 ? 10.118 -4.044 -27.674 1.00 91.50 124 ASN A O 1
ATOM 1003 N N . LEU A 1 125 ? 10.191 -5.990 -26.534 1.00 90.50 125 LEU A N 1
ATOM 1004 C CA . LEU A 1 125 ? 11.088 -5.503 -25.492 1.00 90.50 125 LEU A CA 1
ATOM 1005 C C . LEU A 1 125 ? 12.414 -5.021 -26.093 1.00 90.50 125 LEU A C 1
ATOM 1007 O O . LEU A 1 125 ? 12.848 -3.902 -25.822 1.00 90.50 125 LEU A O 1
ATOM 1011 N N . GLN A 1 126 ? 13.018 -5.796 -26.995 1.00 90.25 126 GLN A N 1
ATOM 1012 C CA . GLN A 1 126 ? 14.267 -5.400 -27.644 1.00 90.25 126 GLN A CA 1
ATOM 1013 C C . GLN A 1 126 ? 14.119 -4.099 -28.451 1.00 90.25 126 GLN A C 1
ATOM 1015 O O . GLN A 1 126 ? 15.002 -3.239 -28.406 1.00 90.25 126 GLN A O 1
ATOM 1020 N N . ARG A 1 127 ? 13.003 -3.930 -29.171 1.00 92.31 127 ARG A N 1
ATOM 1021 C CA . ARG A 1 127 ? 12.705 -2.712 -29.936 1.00 92.31 127 ARG A CA 1
ATOM 1022 C C . ARG A 1 127 ? 12.575 -1.492 -29.027 1.00 92.31 127 ARG A C 1
ATOM 1024 O O . ARG A 1 127 ? 13.269 -0.506 -29.257 1.00 92.31 127 ARG A O 1
ATOM 1031 N N . ARG A 1 128 ? 11.774 -1.584 -27.958 1.00 90.62 128 ARG A N 1
ATOM 1032 C CA . ARG A 1 128 ? 11.613 -0.504 -26.965 1.00 90.62 128 ARG A CA 1
ATOM 1033 C C . ARG A 1 128 ? 12.948 -0.113 -26.333 1.00 90.62 128 ARG A C 1
ATOM 1035 O O . ARG A 1 128 ? 13.235 1.073 -26.194 1.00 90.62 128 ARG A O 1
ATOM 1042 N N . GLY A 1 129 ? 13.785 -1.097 -26.000 1.00 89.19 129 GLY A N 1
ATOM 1043 C CA . GLY A 1 129 ? 15.132 -0.864 -25.477 1.00 89.19 129 GLY A CA 1
ATOM 1044 C C . GLY A 1 129 ? 16.014 -0.060 -26.438 1.00 89.19 129 GLY A C 1
ATOM 1045 O O . GLY A 1 129 ? 16.676 0.890 -26.018 1.00 89.19 129 GLY A O 1
ATOM 1046 N N . LYS A 1 130 ? 15.989 -0.395 -27.737 1.00 91.62 130 LYS A N 1
ATOM 1047 C CA . LYS A 1 130 ? 16.721 0.348 -28.780 1.00 91.62 130 LYS A CA 1
ATOM 1048 C C . LYS A 1 130 ? 16.211 1.784 -28.920 1.00 91.62 130 LYS A C 1
ATOM 1050 O O . LYS A 1 130 ? 17.024 2.703 -28.908 1.00 91.62 130 LYS A O 1
ATOM 1055 N N . GLU A 1 131 ? 14.895 1.974 -28.979 1.00 91.31 131 GLU A N 1
ATOM 1056 C CA . GLU A 1 131 ? 14.266 3.298 -29.086 1.00 91.31 131 GLU A CA 1
ATOM 1057 C C . GLU A 1 131 ? 14.624 4.199 -27.895 1.00 91.31 131 GLU A C 1
ATOM 1059 O O . GLU A 1 131 ? 15.035 5.345 -28.080 1.00 91.31 131 GLU A O 1
ATOM 1064 N N . MET A 1 132 ? 14.540 3.687 -26.661 1.00 90.12 132 MET A N 1
ATOM 1065 C CA . MET A 1 132 ? 14.919 4.467 -25.477 1.00 90.12 132 MET A CA 1
ATOM 1066 C C . MET A 1 132 ? 16.406 4.810 -25.464 1.00 90.12 132 MET A C 1
ATOM 1068 O O . MET A 1 132 ? 16.758 5.936 -25.114 1.00 90.12 132 MET A O 1
ATOM 1072 N N . LYS A 1 133 ? 17.277 3.875 -25.866 1.00 90.12 133 LYS A N 1
ATOM 1073 C CA . LYS A 1 133 ? 18.719 4.131 -25.970 1.00 90.12 133 LYS A CA 1
ATOM 1074 C C . LYS A 1 133 ? 19.011 5.227 -26.995 1.00 90.12 133 LYS A C 1
ATOM 1076 O O . LYS A 1 133 ? 19.797 6.123 -26.711 1.00 90.12 133 LYS A O 1
ATOM 1081 N N . GLU A 1 134 ? 18.354 5.197 -28.150 1.00 91.88 134 GLU A N 1
ATOM 1082 C CA . GLU A 1 134 ? 18.499 6.225 -29.185 1.00 91.88 134 GLU A CA 1
ATOM 1083 C C . GLU A 1 134 ? 18.033 7.606 -28.692 1.00 91.88 134 GLU A C 1
ATOM 1085 O O . GLU A 1 134 ? 18.739 8.606 -28.852 1.00 91.88 134 GLU A O 1
ATOM 1090 N N . ILE A 1 135 ? 16.876 7.672 -28.022 1.00 89.19 135 ILE A N 1
ATOM 1091 C CA . ILE A 1 135 ? 16.364 8.915 -27.423 1.00 89.19 135 ILE A CA 1
ATOM 1092 C C . ILE A 1 135 ? 17.331 9.450 -26.362 1.00 89.19 135 ILE A C 1
ATOM 1094 O O . ILE A 1 135 ? 17.603 10.652 -26.335 1.00 89.19 135 ILE A O 1
ATOM 1098 N N . PHE A 1 136 ? 17.846 8.574 -25.497 1.00 89.12 136 PHE A N 1
ATOM 1099 C CA . PHE A 1 136 ? 18.751 8.953 -24.420 1.00 89.12 136 PHE A CA 1
ATOM 1100 C C . PHE A 1 136 ? 20.088 9.466 -24.956 1.00 89.12 136 PHE A C 1
ATOM 1102 O O . PHE A 1 136 ? 20.489 10.573 -24.609 1.00 89.12 136 PHE A O 1
ATOM 1109 N N . GLU A 1 137 ? 20.749 8.711 -25.836 1.00 90.56 137 GLU A N 1
ATOM 1110 C CA . GLU A 1 137 ? 22.073 9.073 -26.354 1.00 90.56 137 GLU A CA 1
ATOM 1111 C C . GLU A 1 137 ? 22.022 10.311 -27.258 1.00 90.56 137 GLU A C 1
ATOM 1113 O O . GLU A 1 137 ? 22.882 11.182 -27.153 1.00 90.56 137 GLU A O 1
ATOM 1118 N N . SER A 1 138 ? 20.972 10.471 -28.074 1.00 90.31 138 SER A N 1
ATOM 1119 C CA . SER A 1 138 ? 20.834 11.642 -28.959 1.00 90.31 138 SER A CA 1
ATOM 1120 C C . SER A 1 138 ? 20.716 12.980 -28.218 1.00 90.31 138 SER A C 1
ATOM 1122 O O . SER A 1 138 ? 20.951 14.033 -28.811 1.00 90.31 138 SER A O 1
ATOM 1124 N N . LYS A 1 139 ? 20.327 12.966 -26.935 1.00 89.44 139 LYS A N 1
ATOM 1125 C CA . LYS A 1 139 ? 20.133 14.169 -26.104 1.00 89.44 139 LYS A CA 1
ATOM 1126 C C . LYS A 1 139 ? 20.669 13.987 -24.685 1.00 89.44 139 LYS A C 1
ATOM 1128 O O . LYS A 1 139 ? 20.112 14.553 -23.739 1.00 89.44 139 LYS A O 1
ATOM 1133 N N . LYS A 1 140 ? 21.741 13.210 -24.528 1.00 90.19 140 LYS A N 1
ATOM 1134 C CA . LYS A 1 140 ? 22.257 12.769 -23.225 1.00 90.19 140 LYS A CA 1
ATOM 1135 C C . LYS A 1 140 ? 22.523 13.920 -22.263 1.00 90.19 140 LYS A C 1
ATOM 1137 O O . LYS A 1 140 ? 22.021 13.897 -21.145 1.00 90.19 140 LYS A O 1
ATOM 1142 N N . GLU A 1 141 ? 23.216 14.960 -22.718 1.00 90.62 141 GLU A N 1
ATOM 1143 C CA . GLU A 1 141 ? 23.547 16.143 -21.907 1.00 90.62 141 GLU A CA 1
ATOM 1144 C C . GLU A 1 141 ? 22.303 16.884 -21.393 1.00 90.62 141 GLU A C 1
ATOM 1146 O O . GLU A 1 141 ? 22.295 17.427 -20.290 1.00 90.62 141 GLU A O 1
ATOM 1151 N N . TYR A 1 142 ? 21.210 16.871 -22.163 1.00 90.12 142 TYR A N 1
ATOM 1152 C CA . TYR A 1 142 ? 19.945 17.486 -21.770 1.00 90.12 142 TYR A CA 1
ATOM 1153 C C . TYR A 1 142 ? 19.118 16.583 -20.841 1.00 90.12 142 TYR A C 1
ATOM 1155 O O . TYR A 1 142 ? 18.512 17.077 -19.883 1.00 90.12 142 TYR A O 1
ATOM 1163 N N . ILE A 1 143 ? 19.040 15.284 -21.149 1.00 90.69 143 ILE A N 1
ATOM 1164 C CA . ILE A 1 143 ? 18.159 14.326 -20.467 1.00 90.69 143 ILE A CA 1
ATOM 1165 C C . ILE A 1 143 ? 18.756 13.890 -19.133 1.00 90.69 143 ILE A C 1
ATOM 1167 O O . ILE A 1 143 ? 18.042 13.920 -18.135 1.00 90.69 143 ILE A O 1
ATOM 1171 N N . LEU A 1 144 ? 20.039 13.520 -19.099 1.00 91.50 144 LEU A N 1
ATOM 1172 C CA . LEU A 1 144 ? 20.695 12.908 -17.941 1.00 91.50 144 LEU A CA 1
ATOM 1173 C C . LEU A 1 144 ? 20.498 13.696 -16.630 1.00 91.50 144 LEU A C 1
ATOM 1175 O O . LEU A 1 144 ? 19.930 13.120 -15.701 1.00 91.50 144 LEU A O 1
ATOM 1179 N N . PRO A 1 145 ? 20.862 14.992 -16.525 1.00 92.31 145 PRO A N 1
ATOM 1180 C CA . PRO A 1 145 ? 20.717 15.722 -15.263 1.00 92.31 145 PRO A CA 1
ATOM 1181 C C . PRO A 1 145 ? 19.248 15.892 -14.848 1.00 92.31 145 PRO A C 1
ATOM 1183 O O . PRO A 1 145 ? 18.914 15.818 -13.669 1.00 92.31 145 PRO A O 1
ATOM 1186 N N . ARG A 1 146 ? 18.334 16.074 -15.809 1.00 93.25 146 ARG A N 1
ATOM 1187 C CA . ARG A 1 146 ? 16.893 16.213 -15.529 1.00 93.25 146 ARG A CA 1
ATOM 1188 C C . ARG A 1 146 ? 16.269 14.891 -15.088 1.00 93.25 146 ARG A C 1
ATOM 1190 O O . ARG A 1 146 ? 15.387 14.889 -14.236 1.00 93.25 146 ARG A O 1
ATOM 1197 N N . LEU A 1 147 ? 16.721 13.785 -15.672 1.00 92.19 147 LEU A N 1
ATOM 1198 C CA . LEU A 1 147 ? 16.276 12.439 -15.338 1.00 92.19 147 LEU A CA 1
ATOM 1199 C C . LEU A 1 147 ? 16.708 12.073 -13.915 1.00 92.19 147 LEU A C 1
ATOM 1201 O O . LEU A 1 147 ? 15.872 11.608 -13.147 1.00 92.19 147 LEU A O 1
ATOM 1205 N N . GLN A 1 148 ? 17.960 12.375 -13.545 1.00 92.69 148 GLN A N 1
ATOM 1206 C CA . GLN A 1 148 ? 18.459 12.207 -12.174 1.00 92.69 148 GLN A CA 1
ATOM 1207 C C . GLN A 1 148 ? 17.583 12.951 -11.167 1.00 92.69 148 GLN A C 1
ATOM 1209 O O . GLN A 1 148 ? 17.147 12.360 -10.190 1.00 92.69 148 GLN A O 1
ATOM 1214 N N . VAL A 1 149 ? 17.250 14.221 -11.422 1.00 92.44 149 VAL A N 1
ATOM 1215 C CA . VAL A 1 149 ? 16.391 15.003 -10.512 1.00 92.44 149 VAL A CA 1
ATOM 1216 C C . VAL A 1 149 ? 15.016 14.355 -10.326 1.00 92.44 149 VAL A C 1
ATOM 1218 O O . VAL A 1 149 ? 14.526 14.273 -9.202 1.00 92.44 149 VAL A O 1
ATOM 1221 N N . VAL A 1 150 ? 14.391 13.882 -11.411 1.00 92.94 150 VAL A N 1
ATOM 1222 C CA . VAL A 1 150 ? 13.070 13.234 -11.346 1.00 92.94 150 VAL A CA 1
ATOM 1223 C C . VAL A 1 150 ? 13.130 11.931 -10.545 1.00 92.94 150 VAL A C 1
ATOM 1225 O O . VAL A 1 150 ? 12.289 11.729 -9.671 1.00 92.94 150 VAL A O 1
ATOM 1228 N N . LEU A 1 151 ? 14.118 11.073 -10.815 1.00 92.94 151 LEU A N 1
ATOM 1229 C CA . LEU A 1 151 ? 14.267 9.788 -10.129 1.00 92.94 151 LEU A CA 1
ATOM 1230 C C . LEU A 1 151 ? 14.663 9.975 -8.660 1.00 92.94 151 LEU A C 1
ATOM 1232 O O . LEU A 1 151 ? 14.035 9.389 -7.785 1.00 92.94 151 LEU A O 1
ATOM 1236 N N . GLU A 1 152 ? 15.639 10.839 -8.366 1.00 93.31 152 GLU A N 1
ATOM 1237 C CA . GLU A 1 152 ? 16.063 11.133 -6.993 1.00 93.31 152 GLU A CA 1
ATOM 1238 C C . GLU A 1 152 ? 14.910 11.651 -6.130 1.00 93.31 152 GLU A C 1
ATOM 1240 O O . GLU A 1 152 ? 14.842 11.320 -4.948 1.00 93.31 152 GLU A O 1
ATOM 1245 N N . GLN A 1 153 ? 14.003 12.456 -6.692 1.00 92.31 153 GLN A N 1
ATOM 1246 C CA . GLN A 1 153 ? 12.846 12.952 -5.949 1.00 92.31 153 GLN A CA 1
ATOM 1247 C C . GLN A 1 153 ? 11.938 11.805 -5.485 1.00 92.31 153 GLN A C 1
ATOM 1249 O O . GLN A 1 153 ? 11.469 11.815 -4.347 1.00 92.31 153 GLN A O 1
ATOM 1254 N N . GLU A 1 154 ? 11.698 10.807 -6.337 1.00 91.62 154 GLU A N 1
ATOM 1255 C CA . GLU A 1 154 ? 10.910 9.630 -5.964 1.00 91.62 154 GLU A CA 1
ATOM 1256 C C . GLU A 1 154 ? 11.685 8.711 -5.006 1.00 91.62 154 GLU A C 1
ATOM 1258 O O . GLU A 1 154 ? 11.121 8.246 -4.018 1.00 91.62 154 GLU A O 1
ATOM 1263 N N . ILE A 1 155 ? 12.990 8.518 -5.223 1.00 88.94 155 ILE A N 1
ATOM 1264 C CA . ILE A 1 155 ? 13.838 7.679 -4.361 1.00 88.94 155 ILE A CA 1
ATOM 1265 C C . ILE A 1 155 ? 13.871 8.210 -2.924 1.00 88.94 155 ILE A C 1
ATOM 1267 O O . ILE A 1 155 ? 13.648 7.448 -1.985 1.00 88.94 155 ILE A O 1
ATOM 1271 N N . LYS A 1 156 ? 14.089 9.521 -2.754 1.00 88.00 156 LYS A N 1
ATOM 1272 C CA . LYS A 1 156 ? 14.122 10.185 -1.439 1.00 88.00 156 LYS A CA 1
ATOM 1273 C C . LYS A 1 156 ? 12.800 10.074 -0.688 1.00 88.00 156 LYS A C 1
ATOM 1275 O O . LYS A 1 156 ? 12.799 10.017 0.531 1.00 88.00 156 LYS A O 1
ATOM 1280 N N . THR A 1 157 ? 11.681 10.117 -1.410 1.00 83.75 157 THR A N 1
ATOM 1281 C CA . THR A 1 157 ? 10.351 10.238 -0.796 1.00 83.75 157 THR A CA 1
ATOM 1282 C C . THR A 1 157 ? 9.636 8.907 -0.611 1.00 83.75 157 THR A C 1
ATOM 1284 O O . THR A 1 157 ? 8.710 8.838 0.195 1.00 83.75 157 THR A O 1
ATOM 1287 N N . LYS A 1 158 ? 9.996 7.877 -1.387 1.00 82.25 158 LYS A N 1
ATOM 1288 C CA . LYS A 1 158 ? 9.225 6.627 -1.475 1.00 82.25 158 LYS A CA 1
ATOM 1289 C C . LYS A 1 158 ? 10.048 5.341 -1.448 1.00 82.25 158 LYS A C 1
ATOM 1291 O O . LYS A 1 158 ? 9.434 4.286 -1.447 1.00 82.25 158 LYS A O 1
ATOM 1296 N N . CYS A 1 159 ? 11.379 5.406 -1.482 1.00 80.62 159 CYS A N 1
ATOM 1297 C CA . CYS A 1 159 ? 12.221 4.208 -1.610 1.00 80.62 159 CYS A CA 1
ATOM 1298 C C . CYS A 1 159 ? 13.349 4.165 -0.568 1.00 80.62 159 CYS A C 1
ATOM 1300 O O . CYS A 1 159 ? 14.403 3.603 -0.856 1.00 80.62 159 CYS A O 1
ATOM 1302 N N . GLN A 1 160 ? 13.193 4.831 0.583 1.00 81.31 160 GLN A N 1
ATOM 1303 C CA . GLN A 1 160 ? 14.253 4.934 1.594 1.00 81.31 160 GLN A CA 1
ATOM 1304 C C . GLN A 1 160 ? 14.683 3.566 2.133 1.00 81.31 160 GLN A C 1
ATOM 1306 O O . GLN A 1 160 ? 15.871 3.257 2.161 1.00 81.31 160 GLN A O 1
ATOM 1311 N N . ASP A 1 161 ? 13.706 2.716 2.414 1.00 73.31 161 ASP A N 1
ATOM 1312 C CA . ASP A 1 161 ? 13.837 1.307 2.788 1.00 73.31 161 ASP A CA 1
ATOM 1313 C C . ASP A 1 161 ? 14.687 0.465 1.819 1.00 73.31 161 ASP A C 1
ATOM 1315 O O . ASP A 1 161 ? 15.215 -0.580 2.187 1.00 73.31 161 ASP A O 1
ATOM 1319 N N . GLN A 1 162 ? 14.848 0.905 0.567 1.00 74.88 162 GLN A N 1
ATOM 1320 C CA . GLN A 1 162 ? 15.588 0.159 -0.454 1.00 74.88 162 GLN A CA 1
ATOM 1321 C C . GLN A 1 162 ? 17.092 0.449 -0.480 1.00 74.88 162 GLN A C 1
ATOM 1323 O O . GLN A 1 162 ? 17.838 -0.314 -1.100 1.00 74.88 162 GLN A O 1
ATOM 1328 N N . TRP A 1 163 ? 17.546 1.546 0.126 1.00 79.19 163 TRP A N 1
ATOM 1329 C CA . TRP A 1 163 ? 18.953 1.967 0.085 1.00 79.19 163 TRP A CA 1
ATOM 1330 C C . TRP A 1 163 ? 19.534 2.351 1.447 1.00 79.19 163 TRP A C 1
ATOM 1332 O O . TRP A 1 163 ? 20.760 2.418 1.566 1.00 79.19 163 TRP A O 1
ATOM 1342 N N . ASP A 1 164 ? 18.692 2.626 2.441 1.00 79.31 164 ASP A N 1
ATOM 1343 C CA . ASP A 1 164 ? 19.101 3.015 3.785 1.00 79.31 164 ASP A CA 1
ATOM 1344 C C . ASP A 1 164 ? 19.453 1.776 4.617 1.00 79.31 164 ASP A C 1
ATOM 1346 O O . ASP A 1 164 ? 18.601 0.954 4.942 1.00 79.31 164 ASP A O 1
ATOM 1350 N N . GLN A 1 165 ? 20.732 1.638 4.966 1.00 76.69 165 GLN A N 1
ATOM 1351 C CA . GLN A 1 165 ? 21.226 0.512 5.768 1.00 76.69 165 GLN A CA 1
ATOM 1352 C C . GLN A 1 165 ? 20.770 0.591 7.230 1.00 76.69 165 GLN A C 1
ATOM 1354 O O . GLN A 1 165 ? 20.800 -0.415 7.941 1.00 76.69 165 GLN A O 1
ATOM 1359 N N . ASN A 1 166 ? 20.332 1.773 7.665 1.00 79.25 166 ASN A N 1
ATOM 1360 C CA . ASN A 1 166 ? 19.830 2.011 9.009 1.00 79.25 166 ASN A CA 1
ATOM 1361 C C . ASN A 1 166 ? 18.309 1.831 9.088 1.00 79.25 166 ASN A C 1
ATOM 1363 O O . ASN A 1 166 ? 17.757 1.975 10.170 1.00 79.25 166 ASN A O 1
ATOM 1367 N N . TRP A 1 167 ? 17.622 1.503 7.983 1.00 72.31 167 TRP A N 1
ATOM 1368 C CA . TRP A 1 167 ? 16.155 1.449 7.934 1.00 72.31 167 TRP A CA 1
ATOM 1369 C C . TRP A 1 167 ? 15.530 0.553 9.012 1.00 72.31 167 TRP A C 1
ATOM 1371 O O . TRP A 1 167 ? 14.528 0.917 9.620 1.00 72.31 167 TRP A O 1
ATOM 1381 N N . GLU A 1 168 ? 16.132 -0.609 9.268 1.00 64.56 168 GLU A N 1
ATOM 1382 C CA . GLU A 1 168 ? 15.653 -1.566 10.275 1.00 64.56 168 GLU A CA 1
ATOM 1383 C C . GLU A 1 168 ? 16.265 -1.329 11.670 1.00 64.56 168 GLU A C 1
ATOM 1385 O O . GLU A 1 168 ? 15.882 -1.982 12.641 1.00 64.56 168 GLU A O 1
ATOM 1390 N N . GLN A 1 169 ? 17.214 -0.397 11.797 1.00 75.38 169 GLN A N 1
ATOM 1391 C CA . GLN A 1 169 ? 17.959 -0.146 13.029 1.00 75.38 169 GLN A CA 1
ATOM 1392 C C . GLN A 1 169 ? 17.299 0.985 13.824 1.00 75.38 169 GLN A C 1
ATOM 1394 O O . GLN A 1 169 ? 17.521 2.159 13.545 1.00 75.38 169 GLN A O 1
ATOM 1399 N N . LYS A 1 170 ? 16.505 0.626 14.843 1.00 71.06 170 LYS A N 1
ATOM 1400 C CA . LYS A 1 170 ? 15.733 1.583 15.664 1.00 71.06 170 LYS A CA 1
ATOM 1401 C C . LYS A 1 170 ? 16.592 2.652 16.358 1.00 71.06 170 LYS A C 1
ATOM 1403 O O . LYS A 1 170 ? 16.102 3.753 16.588 1.00 71.06 170 LYS A O 1
ATOM 1408 N N . ASP A 1 171 ? 17.854 2.344 16.652 1.00 81.25 171 ASP A N 1
ATOM 1409 C CA . ASP A 1 171 ? 18.751 3.220 17.418 1.00 81.25 171 ASP A CA 1
ATOM 1410 C C . ASP A 1 171 ? 19.609 4.147 16.543 1.00 81.25 171 ASP A C 1
ATOM 1412 O O . ASP A 1 171 ? 20.296 5.030 17.061 1.00 81.25 171 ASP A O 1
ATOM 1416 N N . LEU A 1 172 ? 19.599 3.961 15.217 1.00 77.81 172 LEU A N 1
ATOM 1417 C CA . LEU A 1 172 ? 20.393 4.774 14.301 1.00 77.81 172 LEU A CA 1
ATOM 1418 C C . LEU A 1 172 ? 19.517 5.749 13.515 1.00 77.81 172 LEU A C 1
ATOM 1420 O O . LEU A 1 172 ? 18.455 5.376 13.017 1.00 77.81 172 LEU A O 1
ATOM 1424 N N . PRO A 1 173 ? 19.974 7.001 13.324 1.00 82.94 173 PRO A N 1
ATOM 1425 C CA . PRO A 1 173 ? 19.266 7.921 12.459 1.00 82.94 173 PRO A CA 1
ATOM 1426 C C . PRO A 1 173 ? 19.285 7.403 11.011 1.00 82.94 173 PRO A C 1
ATOM 1428 O O . PRO A 1 173 ? 20.299 6.840 10.569 1.00 82.94 173 PRO A O 1
ATOM 1431 N N . PRO A 1 174 ? 18.213 7.648 10.239 1.00 84.75 174 PRO A N 1
ATOM 1432 C CA . PRO A 1 174 ? 18.178 7.277 8.835 1.00 84.75 174 PRO A CA 1
ATOM 1433 C C . PRO A 1 174 ? 19.303 7.960 8.046 1.00 84.75 174 PRO A C 1
ATOM 1435 O O . PRO A 1 174 ? 19.624 9.134 8.276 1.00 84.75 174 PRO A O 1
ATOM 1438 N N . MET A 1 175 ? 19.908 7.242 7.101 1.00 83.06 175 MET A N 1
ATOM 1439 C CA . MET A 1 175 ? 20.974 7.796 6.267 1.00 83.06 175 MET A CA 1
ATOM 1440 C C . MET A 1 175 ? 20.441 8.925 5.374 1.00 83.06 175 MET A C 1
ATOM 1442 O O . MET A 1 175 ? 19.309 8.888 4.890 1.00 83.06 175 MET A O 1
ATOM 1446 N N . LYS A 1 176 ? 21.266 9.938 5.077 1.00 88.31 176 LYS A N 1
ATOM 1447 C CA . LYS A 1 176 ? 20.875 10.991 4.128 1.00 88.31 176 LYS A CA 1
ATOM 1448 C C . LYS A 1 176 ? 21.184 10.545 2.705 1.00 88.31 176 LYS A C 1
ATOM 1450 O O . LYS A 1 176 ? 22.293 10.117 2.395 1.00 88.31 176 LYS A O 1
ATOM 1455 N N . TRP A 1 177 ? 20.236 10.753 1.788 1.00 88.25 177 TRP A N 1
ATOM 1456 C CA . TRP A 1 177 ? 20.431 10.410 0.373 1.00 88.25 177 TRP A CA 1
ATOM 1457 C C . TRP A 1 177 ? 21.682 11.059 -0.240 1.00 88.25 177 TRP A C 1
ATOM 1459 O O . TRP A 1 177 ? 22.354 10.449 -1.068 1.00 88.25 177 TRP A O 1
ATOM 1469 N N . ALA A 1 178 ? 22.018 12.287 0.173 1.00 88.50 178 ALA A N 1
ATOM 1470 C CA . ALA A 1 178 ? 23.204 13.002 -0.304 1.00 88.50 178 ALA A CA 1
ATOM 1471 C C . ALA A 1 178 ? 24.504 12.200 -0.106 1.00 88.50 178 ALA A C 1
ATOM 1473 O O . ALA A 1 178 ? 25.380 12.249 -0.971 1.00 88.50 178 ALA A O 1
ATOM 1474 N N . ASP A 1 179 ? 24.576 11.405 0.961 1.00 86.88 179 ASP A N 1
ATOM 1475 C CA . ASP A 1 179 ? 25.769 10.655 1.347 1.00 86.88 179 ASP A CA 1
ATOM 1476 C C . ASP A 1 179 ? 25.929 9.371 0.524 1.00 86.88 179 ASP A C 1
ATOM 1478 O O . ASP A 1 179 ? 27.039 8.874 0.355 1.00 86.88 179 ASP A O 1
ATOM 1482 N N . VAL A 1 180 ? 24.841 8.835 -0.041 1.00 85.38 180 VAL A N 1
ATOM 1483 C CA . VAL A 1 180 ? 24.849 7.550 -0.764 1.00 85.38 180 VAL A CA 1
ATOM 1484 C C . VAL A 1 180 ? 24.580 7.672 -2.260 1.00 85.38 180 VAL A C 1
ATOM 1486 O O . VAL A 1 180 ? 24.901 6.749 -3.007 1.00 85.38 180 VAL A O 1
ATOM 1489 N N . ARG A 1 181 ? 24.031 8.798 -2.734 1.00 85.12 181 ARG A N 1
ATOM 1490 C CA . ARG A 1 181 ? 23.565 8.947 -4.125 1.00 85.12 181 ARG A CA 1
ATOM 1491 C C . ARG A 1 181 ? 24.640 8.699 -5.182 1.00 85.12 181 ARG A C 1
ATOM 1493 O O . ARG A 1 181 ? 24.324 8.258 -6.280 1.00 85.12 181 ARG A O 1
ATOM 1500 N N . HIS A 1 182 ? 25.907 8.953 -4.850 1.00 85.81 182 HIS A N 1
ATOM 1501 C CA . HIS A 1 182 ? 27.046 8.749 -5.749 1.00 85.81 182 HIS A CA 1
ATOM 1502 C C . HIS A 1 182 ? 27.258 7.272 -6.127 1.00 85.81 182 HIS A C 1
ATOM 1504 O O . HIS A 1 182 ? 27.904 6.990 -7.131 1.00 85.81 182 HIS A O 1
ATOM 1510 N N . LYS A 1 183 ? 26.693 6.335 -5.352 1.00 84.81 183 LYS A N 1
ATOM 1511 C CA . LYS A 1 183 ? 26.751 4.889 -5.609 1.00 84.81 183 LYS A CA 1
ATOM 1512 C C . LYS A 1 183 ? 25.750 4.425 -6.674 1.00 84.81 183 LYS A C 1
ATOM 1514 O O . LYS A 1 183 ? 25.848 3.292 -7.134 1.00 84.81 183 LYS A O 1
ATOM 1519 N N . TYR A 1 184 ? 24.790 5.271 -7.058 1.00 83.50 184 TYR A N 1
ATOM 1520 C CA . TYR A 1 184 ? 23.663 4.890 -7.908 1.00 83.50 184 TYR A CA 1
ATOM 1521 C C . TYR A 1 184 ? 23.675 5.664 -9.231 1.00 83.50 184 TYR A C 1
ATOM 1523 O O . TYR A 1 184 ? 23.317 6.845 -9.285 1.00 83.50 184 TYR A O 1
ATOM 1531 N N . GLY A 1 185 ? 24.044 4.980 -10.317 1.00 86.12 185 GLY A N 1
ATOM 1532 C CA . GLY A 1 185 ? 23.867 5.479 -11.679 1.00 86.12 185 GLY A CA 1
ATOM 1533 C C . GLY A 1 185 ? 22.394 5.501 -12.103 1.00 86.12 185 GLY A C 1
ATOM 1534 O O . GLY A 1 185 ? 21.496 5.120 -11.353 1.00 86.12 185 GLY A O 1
ATOM 1535 N N . ILE A 1 186 ? 22.111 5.967 -13.326 1.00 87.81 186 ILE A N 1
ATOM 1536 C CA . ILE A 1 186 ? 20.727 6.083 -13.828 1.00 87.81 186 ILE A CA 1
ATOM 1537 C C . ILE A 1 186 ? 20.001 4.738 -13.826 1.00 87.81 186 ILE A C 1
ATOM 1539 O O . ILE A 1 186 ? 18.842 4.666 -13.424 1.00 87.81 186 ILE A O 1
ATOM 1543 N N . THR A 1 187 ? 20.668 3.676 -14.271 1.00 84.81 187 THR A N 1
ATOM 1544 C CA . THR A 1 187 ? 20.066 2.341 -14.323 1.00 84.81 187 THR A CA 1
ATOM 1545 C C . THR A 1 187 ? 19.732 1.847 -12.919 1.00 84.81 187 THR A C 1
ATOM 1547 O O . THR A 1 187 ? 18.653 1.303 -12.698 1.00 84.81 187 THR A O 1
ATOM 1550 N N . GLU A 1 188 ? 20.620 2.073 -11.954 1.00 84.06 188 GLU A N 1
ATOM 1551 C CA . GLU A 1 188 ? 20.423 1.701 -10.556 1.00 84.06 188 GLU A CA 1
ATOM 1552 C C . GLU A 1 188 ? 19.305 2.528 -9.909 1.00 84.06 188 GLU A C 1
ATOM 1554 O O . GLU A 1 188 ? 18.481 1.976 -9.185 1.00 84.06 188 GLU A O 1
ATOM 1559 N N . GLN A 1 189 ? 19.208 3.821 -10.222 1.00 88.12 189 GLN A N 1
ATOM 1560 C CA . GLN A 1 189 ? 18.105 4.676 -9.776 1.00 88.12 189 GLN A CA 1
ATOM 1561 C C . GLN A 1 189 ? 16.754 4.194 -10.325 1.00 88.12 189 GLN A C 1
ATOM 1563 O O . GLN A 1 189 ? 15.784 4.098 -9.574 1.00 88.12 189 GLN A O 1
ATOM 1568 N N . VAL A 1 190 ? 16.687 3.815 -11.607 1.00 87.56 190 VAL A N 1
ATOM 1569 C CA . VAL A 1 190 ? 15.482 3.199 -12.191 1.00 87.56 190 VAL A CA 1
ATOM 1570 C C . VAL A 1 190 ? 15.141 1.884 -11.484 1.00 87.56 190 VAL A C 1
ATOM 1572 O O . VAL A 1 190 ? 13.967 1.628 -11.220 1.00 87.56 190 VAL A O 1
ATOM 1575 N N . ASN A 1 191 ? 16.140 1.070 -11.126 1.00 83.88 191 ASN A N 1
ATOM 1576 C CA . ASN A 1 191 ? 15.917 -0.167 -10.371 1.00 83.88 191 ASN A CA 1
ATOM 1577 C C . ASN A 1 191 ? 15.353 0.101 -8.979 1.00 83.88 191 ASN A C 1
ATOM 1579 O O . ASN A 1 191 ? 14.423 -0.591 -8.579 1.00 83.88 191 ASN A O 1
ATOM 1583 N N . LEU A 1 192 ? 15.904 1.080 -8.253 1.00 83.81 192 LEU A N 1
ATOM 1584 C CA . LEU A 1 192 ? 15.425 1.456 -6.922 1.00 83.81 192 LEU A CA 1
ATOM 1585 C C . LEU A 1 192 ? 13.959 1.879 -6.977 1.00 83.81 192 LEU A C 1
ATOM 1587 O O . LEU A 1 192 ? 13.156 1.374 -6.200 1.00 83.81 192 LEU A O 1
ATOM 1591 N N . VAL A 1 193 ? 13.593 2.732 -7.939 1.00 88.31 193 VAL A N 1
ATOM 1592 C CA . VAL A 1 193 ? 12.199 3.166 -8.110 1.00 88.31 193 VAL A CA 1
ATOM 1593 C C . VAL A 1 193 ? 11.295 1.996 -8.499 1.00 88.31 193 VAL A C 1
ATOM 1595 O O . VAL A 1 193 ? 10.231 1.825 -7.911 1.00 88.31 193 VAL A O 1
ATOM 1598 N N . ALA A 1 194 ? 11.707 1.156 -9.454 1.00 84.75 194 ALA A N 1
ATOM 1599 C CA . ALA A 1 194 ? 10.931 -0.017 -9.860 1.00 84.75 194 ALA A CA 1
ATOM 1600 C C . ALA A 1 194 ? 10.718 -0.999 -8.694 1.00 84.75 194 ALA A C 1
ATOM 1602 O O . ALA A 1 194 ? 9.610 -1.497 -8.502 1.00 84.75 194 ALA A O 1
ATOM 1603 N N . LYS A 1 195 ? 11.762 -1.243 -7.891 1.00 79.31 195 LYS A N 1
ATOM 1604 C CA . LYS A 1 195 ? 11.715 -2.108 -6.708 1.00 79.31 195 LYS A CA 1
ATOM 1605 C C . LYS A 1 195 ? 10.825 -1.513 -5.619 1.00 79.31 195 LYS A C 1
ATOM 1607 O O . LYS A 1 195 ? 9.943 -2.215 -5.136 1.00 79.31 195 LYS A O 1
ATOM 1612 N N . GLY A 1 196 ? 10.985 -0.226 -5.309 1.00 78.00 196 GLY A N 1
ATOM 1613 C CA . GLY A 1 196 ? 10.142 0.485 -4.346 1.00 78.00 196 GLY A CA 1
ATOM 1614 C C . GLY A 1 196 ? 8.665 0.453 -4.736 1.00 78.00 196 GLY A C 1
ATOM 1615 O O . GLY A 1 196 ? 7.824 0.112 -3.915 1.00 78.00 196 GLY A O 1
ATOM 1616 N N . ARG A 1 197 ? 8.341 0.683 -6.017 1.00 83.81 197 ARG A N 1
ATOM 1617 C CA . ARG A 1 197 ? 6.957 0.607 -6.523 1.00 83.81 197 ARG A CA 1
ATOM 1618 C C . ARG A 1 197 ? 6.345 -0.800 -6.479 1.00 83.81 197 ARG A C 1
ATOM 1620 O O . ARG A 1 197 ? 5.122 -0.928 -6.460 1.00 83.81 197 ARG A O 1
ATOM 1627 N N . LEU A 1 198 ? 7.162 -1.853 -6.550 1.00 76.44 198 LEU A N 1
ATOM 1628 C CA . LEU A 1 198 ? 6.701 -3.231 -6.350 1.00 76.44 198 LEU A CA 1
ATOM 1629 C C . LEU A 1 198 ? 6.487 -3.528 -4.862 1.00 76.44 198 LEU A C 1
ATOM 1631 O O . LEU A 1 198 ? 5.474 -4.128 -4.515 1.00 76.44 198 LEU A O 1
ATOM 1635 N N . ALA A 1 199 ? 7.409 -3.081 -4.004 1.00 72.25 199 ALA A N 1
ATOM 1636 C CA . ALA A 1 199 ? 7.350 -3.273 -2.557 1.00 72.25 199 ALA A CA 1
ATOM 1637 C C . ALA A 1 199 ? 6.163 -2.533 -1.914 1.00 72.25 199 ALA A C 1
ATOM 1639 O O . ALA A 1 199 ? 5.473 -3.091 -1.070 1.00 72.25 199 ALA A O 1
ATOM 1640 N N . ASP A 1 200 ? 5.873 -1.308 -2.360 1.00 70.31 200 ASP A N 1
ATOM 1641 C CA . ASP A 1 200 ? 4.775 -0.484 -1.838 1.00 70.31 200 ASP A CA 1
ATOM 1642 C C . ASP A 1 200 ? 3.413 -0.727 -2.520 1.00 70.31 200 ASP A C 1
ATOM 1644 O O . ASP A 1 200 ? 2.445 -0.002 -2.265 1.00 70.31 200 ASP A O 1
ATOM 1648 N N . GLY A 1 201 ? 3.334 -1.709 -3.425 1.00 70.19 201 GLY A N 1
ATOM 1649 C CA . GLY A 1 201 ? 2.098 -2.109 -4.097 1.00 70.19 201 GLY A CA 1
ATOM 1650 C C . GLY A 1 201 ? 1.554 -1.119 -5.136 1.00 70.19 201 GLY A C 1
ATOM 1651 O O . GLY A 1 201 ? 0.433 -1.303 -5.616 1.00 70.19 201 GLY A O 1
ATOM 1652 N N . ARG A 1 202 ? 2.295 -0.067 -5.525 1.00 77.62 202 ARG A N 1
ATOM 1653 C CA . ARG A 1 202 ? 1.899 0.819 -6.647 1.00 77.62 202 ARG A CA 1
ATOM 1654 C C . ARG A 1 202 ? 1.975 0.126 -8.002 1.00 77.62 202 ARG A C 1
ATOM 1656 O O . ARG A 1 202 ? 1.351 0.569 -8.963 1.00 77.62 202 ARG A O 1
ATOM 1663 N N . THR A 1 203 ? 2.770 -0.930 -8.091 1.00 80.31 203 THR A N 1
ATOM 1664 C CA . THR A 1 203 ? 2.970 -1.729 -9.290 1.00 80.31 203 THR A CA 1
ATOM 1665 C C . THR A 1 203 ? 2.654 -3.189 -9.001 1.00 80.31 203 THR A C 1
ATOM 1667 O O . THR A 1 203 ? 3.060 -3.737 -7.981 1.00 80.31 203 THR A O 1
ATOM 1670 N N . LEU A 1 204 ? 1.950 -3.827 -9.936 1.00 75.75 204 LEU A N 1
ATOM 1671 C CA . LEU A 1 204 ? 1.539 -5.223 -9.827 1.00 75.75 204 LEU A CA 1
ATOM 1672 C C . LEU A 1 204 ? 2.548 -6.189 -10.442 1.00 75.75 204 LEU A C 1
ATOM 1674 O O . LEU A 1 204 ? 3.131 -5.912 -11.501 1.00 75.75 204 LEU A O 1
ATOM 1678 N N . LEU A 1 205 ? 2.666 -7.353 -9.809 1.00 73.56 205 LEU A N 1
ATOM 1679 C CA . LEU A 1 205 ? 3.225 -8.562 -10.405 1.00 73.56 205 LEU A CA 1
ATOM 1680 C C . LEU A 1 205 ? 2.129 -9.294 -11.217 1.00 73.56 205 LEU A C 1
ATOM 1682 O O . LEU A 1 205 ? 0.942 -9.144 -10.923 1.00 73.56 205 LEU A O 1
ATOM 1686 N N . PRO A 1 206 ? 2.473 -10.037 -12.283 1.00 72.00 206 PRO A N 1
ATOM 1687 C CA . PRO A 1 206 ? 1.493 -10.745 -13.102 1.00 72.00 206 PRO A CA 1
ATOM 1688 C C . PRO A 1 206 ? 0.623 -11.703 -12.283 1.00 72.00 206 PRO A C 1
ATOM 1690 O O . PRO A 1 206 ? 1.136 -12.500 -11.510 1.00 72.00 206 PRO A O 1
ATOM 1693 N N . GLY A 1 207 ? -0.695 -11.655 -12.478 1.00 74.25 207 GLY A N 1
ATOM 1694 C CA . GLY A 1 207 ? -1.641 -12.495 -11.729 1.00 74.25 207 GLY A CA 1
ATOM 1695 C C . GLY A 1 207 ? -2.015 -11.963 -10.341 1.00 74.25 207 GLY A C 1
ATOM 1696 O O . GLY A 1 207 ? -2.750 -12.640 -9.625 1.00 74.25 207 GLY A O 1
ATOM 1697 N N . TYR A 1 208 ? -1.549 -10.761 -9.982 1.00 79.88 208 TYR A N 1
ATOM 1698 C CA . TYR A 1 208 ? -1.883 -10.094 -8.726 1.00 79.88 208 TYR A CA 1
ATOM 1699 C C . TYR A 1 208 ? -2.859 -8.943 -8.940 1.00 79.88 208 TYR A C 1
ATOM 1701 O O . TYR A 1 208 ? -2.917 -8.334 -10.010 1.00 79.88 208 TYR A O 1
ATOM 1709 N N . TYR A 1 209 ? -3.575 -8.605 -7.875 1.00 83.00 209 TYR A N 1
ATOM 1710 C CA . TYR A 1 209 ? -4.385 -7.403 -7.752 1.00 83.00 209 TYR A CA 1
ATOM 1711 C C . TYR A 1 209 ? -4.002 -6.631 -6.490 1.00 83.00 209 TYR A C 1
ATOM 1713 O O . TYR A 1 209 ? -3.477 -7.198 -5.534 1.00 83.00 209 TYR A O 1
ATOM 1721 N N . THR A 1 210 ? -4.266 -5.326 -6.484 1.00 83.44 210 THR A N 1
ATOM 1722 C CA . THR A 1 210 ? -3.991 -4.475 -5.324 1.00 83.44 210 THR A CA 1
ATOM 1723 C C . THR A 1 210 ? -5.213 -4.428 -4.419 1.00 83.44 210 THR A C 1
ATOM 1725 O O . THR A 1 210 ? -6.302 -4.051 -4.856 1.00 83.44 210 THR A O 1
ATOM 1728 N N . VAL A 1 211 ? -5.010 -4.741 -3.147 1.00 84.94 211 VAL A N 1
ATOM 1729 C CA . VAL A 1 211 ? -5.920 -4.461 -2.038 1.00 84.94 211 VAL A CA 1
ATOM 1730 C C . VAL A 1 211 ? -5.451 -3.202 -1.330 1.00 84.94 211 VAL A C 1
ATOM 1732 O O . VAL A 1 211 ? -4.261 -3.029 -1.079 1.00 84.94 211 VAL A O 1
ATOM 1735 N N . ILE A 1 212 ? -6.382 -2.315 -1.001 1.00 84.56 212 ILE A N 1
ATOM 1736 C CA . ILE A 1 212 ? -6.110 -1.154 -0.156 1.00 84.56 212 ILE A CA 1
ATOM 1737 C C . ILE A 1 212 ? -6.547 -1.507 1.262 1.00 84.56 212 ILE A C 1
ATOM 1739 O O . ILE A 1 212 ? -7.742 -1.618 1.531 1.00 84.56 212 ILE A O 1
ATOM 1743 N N . VAL A 1 213 ? -5.586 -1.693 2.157 1.00 84.31 213 VAL A N 1
ATOM 1744 C CA . VAL A 1 213 ? -5.828 -1.952 3.579 1.00 84.31 213 VAL A CA 1
ATOM 1745 C C . VAL A 1 213 ? -5.827 -0.616 4.301 1.00 84.31 213 VAL A C 1
ATOM 1747 O O . VAL A 1 213 ? -4.890 0.166 4.150 1.00 84.31 213 VAL A O 1
ATOM 1750 N N . LEU A 1 214 ? -6.895 -0.319 5.033 1.00 82.75 214 LEU A N 1
ATOM 1751 C CA . LEU A 1 214 ? -6.983 0.882 5.853 1.00 82.75 214 LEU A CA 1
ATOM 1752 C C . LEU A 1 214 ? -6.654 0.551 7.299 1.00 82.75 214 LEU A C 1
ATOM 1754 O O . LEU A 1 214 ? -7.183 -0.420 7.841 1.00 82.75 214 LEU A O 1
ATOM 1758 N N . ASP A 1 215 ? -5.860 1.415 7.915 1.00 81.94 215 ASP A N 1
ATOM 1759 C CA . ASP A 1 215 ? -5.467 1.291 9.311 1.00 81.94 215 ASP A CA 1
ATOM 1760 C C . ASP A 1 215 ? -5.553 2.644 10.039 1.00 81.94 215 ASP A C 1
ATOM 1762 O O . ASP A 1 215 ? -5.641 3.698 9.402 1.00 81.94 215 ASP A O 1
ATOM 1766 N N . LEU A 1 216 ? -5.579 2.619 11.368 1.00 79.94 216 LEU A N 1
ATOM 1767 C CA . LEU A 1 216 ? -5.599 3.789 12.235 1.00 79.94 216 LEU A CA 1
ATOM 1768 C C . LEU A 1 216 ? -4.230 3.935 12.898 1.00 79.94 216 LEU A C 1
ATOM 1770 O O . LEU A 1 216 ? -3.796 3.052 13.625 1.00 79.94 216 LEU A O 1
ATOM 1774 N N . ALA A 1 217 ? -3.561 5.055 12.648 1.00 77.06 217 ALA A N 1
ATOM 1775 C CA . ALA A 1 217 ? -2.320 5.389 13.329 1.00 77.06 217 ALA A CA 1
ATOM 1776 C C . ALA A 1 217 ? -2.582 5.877 14.766 1.00 77.06 217 ALA A C 1
ATOM 1778 O O . ALA A 1 217 ? -3.684 6.318 15.098 1.00 77.06 217 ALA A O 1
ATOM 1779 N N . VAL A 1 218 ? -1.535 5.859 15.595 1.00 76.38 218 VAL A N 1
ATOM 1780 C CA . VAL A 1 218 ? -1.559 6.301 17.004 1.00 76.38 218 VAL A CA 1
ATOM 1781 C C . VAL A 1 218 ? -1.974 7.772 17.159 1.00 76.38 218 VAL A C 1
ATOM 1783 O O . VAL A 1 218 ? -2.556 8.152 18.169 1.00 76.38 218 VAL A O 1
ATOM 1786 N N . ASP A 1 219 ? -1.741 8.601 16.140 1.00 72.81 219 ASP A N 1
ATOM 1787 C CA . ASP A 1 219 ? -2.178 10.003 16.093 1.00 72.81 219 ASP A CA 1
ATOM 1788 C C . ASP A 1 219 ? -3.642 10.177 15.638 1.00 72.81 219 ASP A C 1
ATOM 1790 O O . ASP A 1 219 ? -4.073 11.282 15.302 1.00 72.81 219 ASP A O 1
ATOM 1794 N N . GLY A 1 220 ? -4.393 9.079 15.536 1.00 73.31 220 GLY A N 1
ATOM 1795 C CA . GLY A 1 220 ? -5.782 9.082 15.106 1.00 73.31 220 GLY A CA 1
ATOM 1796 C C . GLY A 1 220 ? -5.982 9.329 13.622 1.00 73.31 220 GLY A C 1
ATOM 1797 O O . GLY A 1 220 ? -7.114 9.561 13.190 1.00 73.31 220 GLY A O 1
ATOM 1798 N N . LYS A 1 221 ? -4.936 9.329 12.789 1.00 77.75 221 LYS A N 1
ATOM 1799 C CA . LYS A 1 221 ? -5.103 9.481 11.340 1.00 77.75 221 LYS A CA 1
ATOM 1800 C C . LYS A 1 221 ? -5.334 8.132 10.678 1.00 77.75 221 LYS A C 1
ATOM 1802 O O . LYS A 1 221 ? -4.711 7.129 11.004 1.00 77.75 221 LYS A O 1
ATOM 1807 N N . MET A 1 222 ? -6.233 8.125 9.692 1.00 77.19 222 MET A N 1
ATOM 1808 C CA . MET A 1 222 ? -6.388 6.963 8.823 1.00 77.19 222 MET A CA 1
ATOM 1809 C C . MET A 1 222 ? -5.202 6.905 7.872 1.00 77.19 222 MET A C 1
ATOM 1811 O O . MET A 1 222 ? -5.009 7.815 7.060 1.00 77.19 222 MET A O 1
ATOM 1815 N N . ILE A 1 223 ? -4.455 5.819 7.950 1.00 76.06 223 ILE A N 1
ATOM 1816 C CA . ILE A 1 223 ? -3.426 5.466 6.987 1.00 76.06 223 ILE A CA 1
ATOM 1817 C C . ILE A 1 223 ? -3.972 4.391 6.051 1.00 76.06 223 ILE A C 1
ATOM 1819 O O . ILE A 1 223 ? -4.979 3.732 6.324 1.00 76.06 223 ILE A O 1
ATOM 1823 N N . PHE A 1 224 ? -3.337 4.246 4.896 1.00 75.62 224 PHE A N 1
ATOM 1824 C CA . PHE A 1 224 ? -3.653 3.158 3.990 1.00 75.62 224 PHE A CA 1
ATOM 1825 C C . PHE A 1 224 ? -2.374 2.550 3.444 1.00 75.62 224 PHE A C 1
ATOM 1827 O O . PHE A 1 224 ? -1.409 3.256 3.143 1.00 75.62 224 PHE A O 1
ATOM 1834 N N . GLN A 1 225 ? -2.416 1.243 3.249 1.00 74.62 225 GLN A N 1
ATOM 1835 C CA . GLN A 1 225 ? -1.368 0.477 2.608 1.00 74.62 225 GLN A CA 1
ATOM 1836 C C . GLN A 1 225 ? -1.934 -0.182 1.355 1.00 74.62 225 GLN A C 1
ATOM 1838 O O . GLN A 1 225 ? -3.083 -0.624 1.323 1.00 74.62 225 GLN A O 1
ATOM 1843 N N . ARG A 1 226 ? -1.134 -0.215 0.291 1.00 76.88 226 ARG A N 1
ATOM 1844 C CA . ARG A 1 226 ? -1.446 -1.004 -0.898 1.00 76.88 226 ARG A CA 1
ATOM 1845 C C . ARG A 1 226 ? -0.724 -2.319 -0.783 1.00 76.88 226 ARG A C 1
ATOM 1847 O O . ARG A 1 226 ? 0.479 -2.329 -0.545 1.00 76.88 226 ARG A O 1
ATOM 1854 N N . VAL A 1 227 ? -1.457 -3.401 -0.988 1.00 76.50 227 VAL A N 1
ATOM 1855 C CA . VAL A 1 227 ? -0.863 -4.719 -0.925 1.00 76.50 227 VAL A CA 1
ATOM 1856 C C . VAL A 1 227 ? -1.306 -5.594 -2.071 1.00 76.50 227 VAL A C 1
ATOM 1858 O O . VAL A 1 227 ? -2.466 -5.587 -2.473 1.00 76.50 227 VAL A O 1
ATOM 1861 N N . ASN A 1 228 ? -0.346 -6.313 -2.632 1.00 78.00 228 ASN A N 1
ATOM 1862 C CA . ASN A 1 228 ? -0.554 -7.139 -3.803 1.00 78.00 228 ASN A CA 1
ATOM 1863 C C . ASN A 1 228 ? -0.961 -8.547 -3.356 1.00 78.00 228 ASN A C 1
ATOM 1865 O O . ASN A 1 228 ? -0.235 -9.184 -2.599 1.00 78.00 228 ASN A O 1
ATOM 1869 N N . MET A 1 229 ? -2.092 -9.039 -3.863 1.00 77.62 229 MET A N 1
ATOM 1870 C CA . MET A 1 229 ? -2.633 -10.371 -3.573 1.00 77.62 229 MET A CA 1
ATOM 1871 C C . MET A 1 229 ? -2.806 -11.199 -4.856 1.00 77.62 229 MET A C 1
ATOM 1873 O O . MET A 1 229 ? -3.167 -10.621 -5.886 1.00 77.62 229 MET A O 1
ATOM 1877 N N . PRO A 1 230 ? -2.583 -12.525 -4.825 1.00 77.50 230 PRO A N 1
ATOM 1878 C CA . PRO A 1 230 ? -2.832 -13.403 -5.965 1.00 77.50 230 PRO A CA 1
ATOM 1879 C C . PRO A 1 230 ? -4.329 -13.709 -6.124 1.00 77.50 230 PRO A C 1
ATOM 1881 O O . PRO A 1 230 ? -5.070 -13.791 -5.148 1.00 77.50 230 PRO A O 1
ATOM 1884 N N . LEU A 1 231 ? -4.791 -13.871 -7.368 1.00 77.38 231 LEU A N 1
ATOM 1885 C CA . LEU A 1 231 ? -6.217 -14.054 -7.702 1.00 77.38 231 LEU A CA 1
ATOM 1886 C C . LEU A 1 231 ? -6.856 -15.360 -7.198 1.00 77.38 231 LEU A C 1
ATOM 1888 O O . LEU A 1 231 ? -8.083 -15.472 -7.203 1.00 77.38 231 LEU A O 1
ATOM 1892 N N . ASP A 1 232 ? -6.049 -16.350 -6.841 1.00 77.25 232 ASP A N 1
ATOM 1893 C CA . ASP A 1 232 ? -6.443 -17.688 -6.394 1.00 77.25 232 ASP A CA 1
ATOM 1894 C C . ASP A 1 232 ? -6.247 -17.906 -4.885 1.00 77.25 232 ASP A C 1
ATOM 1896 O O . ASP A 1 232 ? -6.348 -19.031 -4.403 1.00 77.25 232 ASP A O 1
ATOM 1900 N N . ILE A 1 233 ? -6.011 -16.829 -4.130 1.00 79.38 233 ILE A N 1
ATOM 1901 C CA . ILE A 1 233 ? -5.890 -16.873 -2.673 1.00 79.38 233 ILE A CA 1
ATOM 1902 C C . ILE A 1 233 ? -7.179 -17.388 -2.012 1.00 79.38 233 ILE A C 1
ATOM 1904 O O . ILE A 1 233 ? -8.283 -16.958 -2.348 1.00 79.38 233 ILE A O 1
ATOM 1908 N N . SER A 1 234 ? -7.044 -18.289 -1.035 1.00 83.06 234 SER A N 1
ATOM 1909 C CA . SER A 1 234 ? -8.168 -18.723 -0.197 1.00 83.06 234 SER A CA 1
ATOM 1910 C C . SER A 1 234 ? -8.558 -17.636 0.811 1.00 83.06 234 SER A C 1
ATOM 1912 O O . SER A 1 234 ? -7.729 -16.810 1.193 1.00 83.06 234 SER A O 1
ATOM 1914 N N . LEU A 1 235 ? -9.800 -17.653 1.310 1.00 85.19 235 LEU A N 1
ATOM 1915 C CA . LEU A 1 235 ? -10.231 -16.693 2.334 1.00 85.19 235 LEU A CA 1
ATOM 1916 C C . LEU A 1 235 ? -9.340 -16.745 3.582 1.00 85.19 235 LEU A C 1
ATOM 1918 O O . LEU A 1 235 ? -8.920 -15.703 4.079 1.00 85.19 235 LEU A O 1
ATOM 1922 N N . GLN A 1 236 ? -9.037 -17.946 4.080 1.00 82.69 236 GLN A N 1
ATOM 1923 C CA . GLN A 1 236 ? -8.192 -18.113 5.262 1.00 82.69 236 GLN A CA 1
ATOM 1924 C C . GLN A 1 236 ? -6.791 -17.538 5.030 1.00 82.69 236 GLN A C 1
ATOM 1926 O O . GLN A 1 236 ? -6.243 -16.872 5.907 1.00 82.69 236 GLN A O 1
ATOM 1931 N N . GLY A 1 237 ? -6.228 -17.755 3.838 1.00 78.94 237 GLY A N 1
ATOM 1932 C CA . GLY A 1 237 ? -4.951 -17.165 3.471 1.00 78.94 237 GLY A CA 1
ATOM 1933 C C . GLY A 1 237 ? -5.016 -15.639 3.429 1.00 78.94 237 GLY A C 1
ATOM 1934 O O . GLY A 1 237 ? -4.180 -14.957 4.018 1.00 78.94 237 GLY A O 1
ATOM 1935 N N . PHE A 1 238 ? -6.067 -15.103 2.813 1.00 83.62 238 PHE A N 1
ATOM 1936 C CA . PHE A 1 238 ? -6.303 -13.668 2.732 1.00 83.62 238 PHE A CA 1
ATOM 1937 C C . PHE A 1 238 ? -6.405 -13.019 4.121 1.00 83.62 238 PHE A C 1
ATOM 1939 O O . PHE A 1 238 ? -5.736 -12.018 4.371 1.00 83.62 238 PHE A O 1
ATOM 1946 N N . LEU A 1 239 ? -7.183 -13.605 5.039 1.00 83.25 239 LEU A N 1
ATOM 1947 C CA . LEU A 1 239 ? -7.334 -13.120 6.417 1.00 83.25 239 LEU A CA 1
ATOM 1948 C C . LEU A 1 239 ? -6.020 -13.185 7.201 1.00 83.25 239 LEU A C 1
ATOM 1950 O O . LEU A 1 239 ? -5.594 -12.167 7.741 1.00 83.25 239 LEU A O 1
ATOM 1954 N N . SER A 1 240 ? -5.331 -14.332 7.175 1.00 77.62 240 SER A N 1
ATOM 1955 C CA . SER A 1 240 ? -4.037 -14.497 7.854 1.00 77.62 240 SER A CA 1
ATOM 1956 C C . SER A 1 240 ? -3.011 -13.465 7.387 1.00 77.62 240 SER A C 1
ATOM 1958 O O . SER A 1 240 ? -2.129 -13.075 8.151 1.00 77.62 240 SER A O 1
ATOM 1960 N N . ARG A 1 241 ? -3.100 -13.018 6.130 1.00 75.50 241 ARG A N 1
ATOM 1961 C CA . ARG A 1 241 ? -2.200 -11.997 5.610 1.00 75.50 241 ARG A CA 1
ATOM 1962 C C . ARG A 1 241 ? -2.578 -10.593 6.036 1.00 75.50 241 ARG A C 1
ATOM 1964 O O . ARG A 1 241 ? -1.686 -9.823 6.384 1.00 75.50 241 ARG A O 1
ATOM 1971 N N . LEU A 1 242 ? -3.873 -10.274 6.027 1.00 79.56 242 LEU A N 1
ATOM 1972 C CA . LEU A 1 242 ? -4.356 -9.015 6.583 1.00 79.56 242 LEU A CA 1
ATOM 1973 C C . LEU A 1 242 ? -3.909 -8.855 8.036 1.00 79.56 242 LEU A C 1
ATOM 1975 O O . LEU A 1 242 ? -3.453 -7.778 8.385 1.00 79.56 242 LEU A O 1
ATOM 1979 N N . GLU A 1 243 ? -3.940 -9.928 8.826 1.00 73.81 243 GLU A N 1
ATOM 1980 C CA . GLU A 1 243 ? -3.447 -9.946 10.211 1.00 73.81 243 GLU A CA 1
ATOM 1981 C C . GLU A 1 243 ? -1.933 -9.724 10.334 1.00 73.81 243 GLU A C 1
ATOM 1983 O O . GLU A 1 243 ? -1.485 -9.130 11.307 1.00 73.81 243 GLU A O 1
ATOM 1988 N N . SER A 1 244 ? -1.135 -10.177 9.360 1.00 67.75 244 SER A N 1
ATOM 1989 C CA . SER A 1 244 ? 0.318 -9.937 9.356 1.00 67.75 244 SER A CA 1
ATOM 1990 C C . SER A 1 244 ? 0.712 -8.516 8.930 1.00 67.75 244 SER A C 1
ATOM 1992 O O . SER A 1 244 ? 1.853 -8.111 9.142 1.00 67.75 244 SER A O 1
ATOM 1994 N N . TRP A 1 245 ? -0.197 -7.792 8.265 1.00 61.50 245 TRP A N 1
ATOM 1995 C CA . TRP A 1 245 ? 0.058 -6.459 7.707 1.00 61.50 245 TRP A CA 1
ATOM 1996 C C . T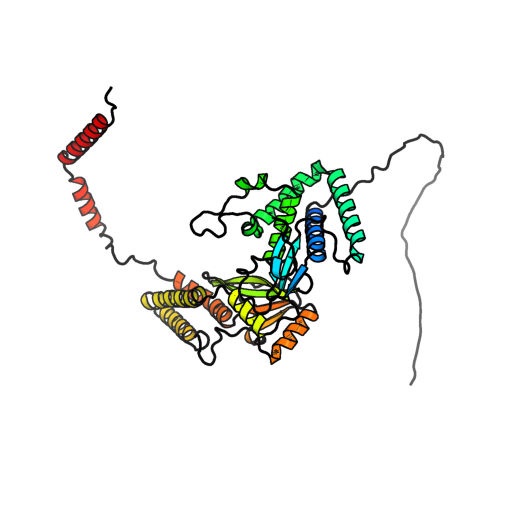RP A 1 245 ? -0.656 -5.334 8.431 1.00 61.50 245 TRP A C 1
ATOM 1998 O O . TRP A 1 245 ? -0.138 -4.219 8.436 1.00 61.50 245 TRP A O 1
ATOM 2008 N N . SER A 1 246 ? -1.803 -5.592 9.067 1.00 53.41 246 SER A N 1
ATOM 2009 C CA . SER A 1 246 ? -2.108 -4.798 10.247 1.00 53.41 246 SER A CA 1
ATOM 2010 C C . SER A 1 246 ? -0.924 -5.014 11.172 1.00 53.41 246 SER A C 1
ATOM 2012 O O . SER A 1 246 ? -0.515 -6.152 11.397 1.00 53.41 246 SER A O 1
ATOM 2014 N N . VAL A 1 247 ? -0.287 -3.935 11.605 1.00 47.19 247 VAL A N 1
ATOM 2015 C CA . VAL A 1 247 ? 0.834 -3.984 12.543 1.00 47.19 247 VAL A CA 1
ATOM 2016 C C . VAL A 1 247 ? 0.255 -4.440 13.883 1.00 47.19 247 VAL A C 1
ATOM 2018 O O . VAL A 1 247 ? -0.043 -3.663 14.771 1.00 47.19 247 VAL A O 1
ATOM 2021 N N . SER A 1 248 ? -0.059 -5.727 13.962 1.00 40.81 248 SER A N 1
ATOM 2022 C CA . SER A 1 248 ? -0.859 -6.350 15.000 1.00 40.81 248 SER A CA 1
ATOM 2023 C C . SER A 1 248 ? -0.267 -7.719 15.274 1.00 40.81 248 SER A C 1
ATOM 2025 O O . SER A 1 248 ? -0.840 -8.763 14.973 1.00 40.81 248 SER A O 1
ATOM 2027 N N . LYS A 1 249 ? 0.900 -7.713 15.903 1.00 41.03 249 LYS A N 1
ATOM 2028 C CA . LYS A 1 249 ? 1.061 -8.604 17.043 1.00 41.03 249 LYS A CA 1
ATOM 2029 C C . LYS A 1 249 ? 0.713 -7.765 18.260 1.00 41.03 249 LYS A C 1
ATOM 2031 O O . LYS A 1 249 ? 1.594 -7.053 18.702 1.00 41.03 249 LYS A O 1
ATOM 2036 N N . SER A 1 250 ? -0.563 -7.793 18.664 1.00 46.28 250 SER A N 1
ATOM 2037 C CA . SER A 1 250 ? -1.176 -7.318 19.928 1.00 46.28 250 SER A CA 1
ATOM 2038 C C . SER A 1 250 ? -0.844 -5.923 20.488 1.00 46.28 250 SER A C 1
ATOM 2040 O O . SER A 1 250 ? -1.739 -5.278 21.012 1.00 46.28 250 SER A O 1
ATOM 2042 N N . GLU A 1 251 ? 0.382 -5.430 20.373 1.00 49.53 251 GLU A N 1
ATOM 2043 C CA . GLU A 1 251 ? 0.881 -4.250 21.066 1.00 49.53 251 GLU A CA 1
ATOM 2044 C C . GLU A 1 251 ? 0.256 -2.952 20.537 1.00 49.53 251 GLU A C 1
ATOM 2046 O O . GLU A 1 251 ? -0.221 -2.180 21.351 1.00 49.53 251 GLU A O 1
ATOM 2051 N N . ASP A 1 252 ? 0.139 -2.718 19.223 1.00 63.41 252 ASP A N 1
ATOM 2052 C CA . ASP A 1 252 ? -0.330 -1.408 18.722 1.00 63.41 252 ASP A CA 1
ATOM 2053 C C . ASP A 1 252 ? -1.856 -1.192 18.812 1.00 63.41 252 ASP A C 1
ATOM 2055 O O . ASP A 1 252 ? -2.297 -0.086 19.121 1.00 63.41 252 ASP A O 1
ATOM 2059 N N . ASP A 1 253 ? -2.689 -2.214 18.571 1.00 72.75 253 ASP A N 1
ATOM 2060 C CA . ASP A 1 253 ? -4.158 -2.064 18.615 1.00 72.75 253 ASP A CA 1
ATOM 2061 C C . ASP A 1 253 ? -4.663 -1.878 20.059 1.00 72.75 253 ASP A C 1
ATOM 2063 O O . ASP A 1 253 ? -5.503 -1.008 20.314 1.00 72.75 253 ASP A O 1
ATOM 2067 N N . GLU A 1 254 ? -4.127 -2.657 21.008 1.00 75.12 254 GLU A N 1
ATOM 2068 C CA . GLU A 1 254 ? -4.396 -2.471 22.438 1.00 75.12 254 GLU A CA 1
ATOM 2069 C C . GLU A 1 254 ? -3.810 -1.148 22.929 1.00 75.12 254 GLU A C 1
ATOM 2071 O O . GLU A 1 254 ? -4.521 -0.384 23.576 1.00 75.12 254 GLU A O 1
ATOM 2076 N N . HIS A 1 255 ? -2.584 -0.800 22.523 1.00 78.81 255 HIS A N 1
ATOM 2077 C CA . HIS A 1 255 ? -1.964 0.476 22.876 1.00 78.81 255 HIS A CA 1
ATOM 2078 C C . HIS A 1 255 ? -2.758 1.685 22.366 1.00 78.81 255 HIS A C 1
ATOM 2080 O O . HIS A 1 255 ? -2.867 2.681 23.075 1.00 78.81 255 HIS A O 1
ATOM 2086 N N . ILE A 1 256 ? -3.356 1.632 21.170 1.00 82.31 256 ILE A N 1
ATOM 2087 C CA . ILE A 1 256 ? -4.232 2.710 20.681 1.00 82.31 256 ILE A CA 1
ATOM 2088 C C . ILE A 1 256 ? -5.477 2.840 21.568 1.00 82.31 256 ILE A C 1
ATOM 2090 O O . ILE A 1 256 ? -5.870 3.956 21.917 1.00 82.31 256 ILE A O 1
ATOM 2094 N N . LEU A 1 257 ? -6.115 1.722 21.927 1.00 85.62 257 LEU A N 1
ATOM 2095 C CA . LEU A 1 257 ? -7.287 1.745 22.804 1.00 85.62 257 LEU A CA 1
ATOM 2096 C C . LEU A 1 257 ? -6.925 2.236 24.209 1.00 85.62 257 LEU A C 1
ATOM 2098 O O . LEU A 1 257 ? -7.662 3.047 24.768 1.00 85.62 257 LEU A O 1
ATOM 2102 N N . ASP A 1 258 ? -5.788 1.807 24.748 1.00 86.06 258 ASP A N 1
ATOM 2103 C CA . ASP A 1 258 ? -5.293 2.218 26.059 1.00 86.06 258 ASP A CA 1
ATOM 2104 C C . ASP A 1 258 ? -4.877 3.686 26.077 1.00 86.06 258 ASP A C 1
ATOM 2106 O O . ASP A 1 258 ? -5.270 4.409 26.988 1.00 86.06 258 ASP A O 1
ATOM 2110 N N . LEU A 1 259 ? -4.207 4.179 25.032 1.00 86.38 259 LEU A N 1
ATOM 2111 C CA . LEU A 1 259 ? -3.908 5.602 24.865 1.00 86.38 259 LEU A CA 1
ATOM 2112 C C . LEU A 1 259 ? -5.189 6.441 24.927 1.00 86.38 259 LEU A C 1
ATOM 2114 O O . LEU A 1 259 ? -5.246 7.458 25.622 1.00 86.38 259 LEU A O 1
ATOM 2118 N N . VAL A 1 260 ? -6.232 6.013 24.213 1.00 88.38 260 VAL A N 1
ATOM 2119 C CA . VAL A 1 260 ? -7.520 6.710 24.215 1.00 88.38 260 VAL A CA 1
ATOM 2120 C C . VAL A 1 260 ? -8.197 6.620 25.585 1.00 88.38 260 VAL A C 1
ATOM 2122 O O . VAL A 1 260 ? -8.732 7.627 26.053 1.00 88.38 260 VAL A O 1
ATOM 2125 N N . ARG A 1 261 ? -8.155 5.462 26.258 1.00 90.06 261 ARG A N 1
ATOM 2126 C CA . ARG A 1 261 ? -8.663 5.317 27.634 1.00 90.06 261 ARG A CA 1
ATOM 2127 C C . ARG A 1 261 ? -7.943 6.263 28.585 1.00 90.06 261 ARG A C 1
ATOM 2129 O O . ARG A 1 261 ? -8.611 7.028 29.267 1.00 90.06 261 ARG A O 1
ATOM 2136 N N . THR A 1 262 ? -6.612 6.296 28.556 1.00 89.00 262 THR A N 1
ATOM 2137 C CA . THR A 1 262 ? -5.796 7.182 29.397 1.00 89.00 262 THR A CA 1
ATOM 2138 C C . THR A 1 262 ? -6.127 8.657 29.161 1.00 89.00 262 THR A C 1
ATOM 2140 O O . THR A 1 262 ? -6.253 9.417 30.122 1.00 89.00 262 THR A O 1
ATOM 2143 N N . LYS A 1 263 ? -6.317 9.080 27.901 1.00 88.88 263 LYS A N 1
ATOM 2144 C CA . LYS A 1 263 ? -6.774 10.447 27.588 1.00 88.88 263 LYS A CA 1
ATOM 2145 C C . LYS A 1 263 ? -8.133 10.743 28.228 1.00 88.88 263 LYS A C 1
ATOM 2147 O O . LYS A 1 263 ? -8.291 11.750 28.911 1.00 88.88 263 LYS A O 1
ATOM 2152 N N . LEU A 1 264 ? -9.110 9.855 28.050 1.00 90.44 264 LEU A N 1
ATOM 2153 C CA . LEU A 1 264 ? -10.459 10.041 28.593 1.00 90.44 264 LEU A CA 1
ATOM 2154 C C . LEU A 1 264 ? -10.494 10.008 30.128 1.00 90.44 264 LEU A C 1
ATOM 2156 O O . LEU A 1 264 ? -11.200 10.810 30.734 1.00 90.44 264 LEU A O 1
ATOM 2160 N N . GLU A 1 265 ? -9.708 9.143 30.765 1.00 89.69 265 GLU A N 1
ATOM 2161 C CA . GLU A 1 265 ? -9.552 9.088 32.223 1.00 89.69 265 GLU A CA 1
ATOM 2162 C C . GLU A 1 265 ? -8.928 10.374 32.775 1.00 89.69 265 GLU A C 1
ATOM 2164 O O . GLU A 1 265 ? -9.396 10.911 33.780 1.00 89.69 265 GLU A O 1
ATOM 2169 N N . ARG A 1 266 ? -7.931 10.940 32.084 1.00 87.25 266 ARG A N 1
ATOM 2170 C CA . ARG A 1 266 ? -7.376 12.256 32.430 1.00 87.25 266 ARG A CA 1
ATOM 2171 C C . ARG A 1 266 ? -8.448 13.347 32.376 1.00 87.25 266 ARG A C 1
ATOM 2173 O O . ARG A 1 266 ? -8.512 14.181 33.281 1.00 87.25 266 ARG A O 1
ATOM 2180 N N . ILE A 1 267 ? -9.316 13.314 31.362 1.00 88.44 267 ILE A N 1
ATOM 2181 C CA . ILE A 1 267 ? -10.435 14.255 31.226 1.00 88.44 267 ILE A CA 1
ATOM 2182 C C . ILE A 1 267 ? -11.460 14.071 32.351 1.00 88.44 267 ILE A C 1
ATOM 2184 O O . ILE A 1 267 ? -11.956 15.061 32.884 1.00 88.44 267 ILE A O 1
ATOM 2188 N N . LEU A 1 268 ? -11.749 12.834 32.765 1.00 88.44 268 LEU A N 1
ATOM 2189 C CA . LEU A 1 268 ? -12.628 12.569 33.909 1.00 88.44 268 LEU A CA 1
ATOM 2190 C C . LEU A 1 268 ? -12.085 13.142 35.224 1.00 88.44 268 LEU A C 1
ATOM 2192 O O . LEU A 1 268 ? -12.865 13.551 36.076 1.00 88.44 268 LEU A O 1
ATOM 2196 N N . LEU A 1 269 ? -10.763 13.182 35.391 1.00 86.81 269 LEU A N 1
ATOM 2197 C CA . LEU A 1 269 ? -10.131 13.686 36.611 1.00 86.81 269 LEU A CA 1
ATOM 2198 C C . LEU A 1 269 ? -10.051 15.217 36.665 1.00 86.81 269 LEU A C 1
ATOM 2200 O O . LEU A 1 269 ? -10.056 15.785 37.755 1.00 86.81 269 LEU A O 1
ATOM 2204 N N . ARG A 1 270 ? -9.910 15.884 35.513 1.00 84.06 270 ARG A N 1
ATOM 2205 C CA . ARG A 1 270 ? -9.509 17.306 35.449 1.00 84.06 270 ARG A CA 1
ATOM 2206 C C . ARG A 1 270 ? -10.414 18.198 34.603 1.00 84.06 270 ARG A C 1
ATOM 2208 O O . ARG A 1 270 ? -10.232 19.413 34.588 1.00 84.06 270 ARG A O 1
ATOM 2215 N N . GLY A 1 271 ? -11.359 17.616 33.876 1.00 82.62 271 GLY A N 1
ATOM 2216 C CA . GLY A 1 271 ? -12.269 18.339 32.999 1.00 82.62 271 GLY A CA 1
ATOM 2217 C C . GLY A 1 271 ? -13.380 19.071 33.753 1.00 82.62 271 GLY A C 1
ATOM 2218 O O . GLY A 1 271 ? -13.632 18.862 34.936 1.00 82.62 271 GLY A O 1
ATOM 2219 N N . THR A 1 272 ? -14.108 19.926 33.036 1.00 86.81 272 THR A N 1
ATOM 2220 C CA . THR A 1 272 ? -15.369 20.503 33.529 1.00 86.81 272 THR A CA 1
ATOM 2221 C C . THR A 1 272 ? -16.450 19.424 33.662 1.00 86.81 272 THR A C 1
ATOM 2223 O O . THR A 1 272 ? -16.355 18.373 33.037 1.00 86.81 272 THR A O 1
ATOM 2226 N N . ALA A 1 273 ? -17.535 19.681 34.402 1.00 87.50 273 ALA A N 1
ATOM 2227 C CA . ALA A 1 273 ? -18.646 18.723 34.528 1.00 87.50 273 ALA A CA 1
ATOM 2228 C C . ALA A 1 273 ? -19.206 18.260 33.165 1.00 87.50 273 ALA A C 1
ATOM 2230 O O . ALA A 1 273 ? -19.490 17.078 32.974 1.00 87.50 273 ALA A O 1
ATOM 2231 N N . ALA A 1 274 ? -19.298 19.174 32.192 1.00 88.62 274 ALA A N 1
ATOM 2232 C CA . ALA A 1 274 ? -19.723 18.849 30.832 1.00 88.62 274 ALA A CA 1
ATOM 2233 C C . ALA A 1 274 ? -18.690 17.983 30.086 1.00 88.62 274 ALA A C 1
ATOM 2235 O O . ALA A 1 274 ? -19.064 17.018 29.417 1.00 88.62 274 ALA A O 1
ATOM 2236 N N . ALA A 1 275 ? -17.395 18.293 30.228 1.00 87.25 275 ALA A N 1
ATOM 2237 C CA . ALA A 1 275 ? -16.309 17.508 29.643 1.00 87.25 275 ALA A CA 1
ATOM 2238 C C . ALA A 1 275 ? -16.233 16.101 30.252 1.00 87.25 275 ALA A C 1
ATOM 2240 O O . ALA A 1 275 ? -16.136 15.127 29.511 1.00 87.25 275 ALA A O 1
ATOM 2241 N N . MET A 1 276 ? -16.377 15.980 31.576 1.00 88.81 276 MET A N 1
ATOM 2242 C CA . MET A 1 276 ? -16.448 14.698 32.279 1.00 88.81 276 MET A CA 1
ATOM 2243 C C . MET A 1 276 ? -17.624 13.854 31.778 1.00 88.81 276 MET A C 1
ATOM 2245 O O . MET A 1 276 ? -17.454 12.682 31.461 1.00 88.81 276 MET A O 1
ATOM 2249 N N . GLN A 1 277 ? -18.813 14.448 31.631 1.00 91.44 277 GLN A N 1
ATOM 2250 C CA . GLN A 1 277 ? -19.978 13.728 31.117 1.00 91.44 277 GLN A CA 1
ATOM 2251 C C . GLN A 1 277 ? -19.772 13.256 29.666 1.00 91.44 277 GLN A C 1
ATOM 2253 O O . GLN A 1 277 ? -20.124 12.124 29.327 1.00 91.44 277 GLN A O 1
ATOM 2258 N N . LYS A 1 278 ? -19.176 14.091 28.801 1.00 91.19 278 LYS A N 1
ATOM 2259 C CA . LYS A 1 278 ? -18.845 13.712 27.414 1.00 91.19 278 LYS A CA 1
ATOM 2260 C C . LYS A 1 278 ? -17.780 12.604 27.386 1.00 91.19 278 LYS A C 1
ATOM 2262 O O . LYS A 1 278 ? -17.953 11.636 26.648 1.00 91.19 278 LYS A O 1
ATOM 2267 N N . ALA A 1 279 ? -16.746 12.692 28.223 1.00 90.38 279 ALA A N 1
ATOM 2268 C CA . ALA A 1 279 ? -15.701 11.677 28.348 1.00 90.38 279 ALA A CA 1
ATOM 2269 C C . ALA A 1 279 ? -16.246 10.336 28.862 1.00 90.38 279 ALA A C 1
ATOM 2271 O O . ALA A 1 279 ? -15.935 9.296 28.282 1.00 90.38 279 ALA A O 1
ATOM 2272 N N . GLN A 1 280 ? -17.131 10.352 29.864 1.00 91.69 280 GLN A N 1
ATOM 2273 C CA . GLN A 1 280 ? -17.793 9.146 30.366 1.00 91.69 280 GLN A CA 1
ATOM 2274 C C . GLN A 1 280 ? -18.609 8.463 29.263 1.00 91.69 280 GLN A C 1
ATOM 2276 O O . GLN A 1 280 ? -18.467 7.264 29.042 1.00 91.69 280 GLN A O 1
ATOM 2281 N N . ASN A 1 281 ? -19.392 9.229 28.497 1.00 92.62 281 ASN A N 1
ATOM 2282 C CA . ASN A 1 281 ? -20.158 8.687 27.373 1.00 92.62 281 ASN A CA 1
ATOM 2283 C C . ASN A 1 281 ? -19.261 8.044 26.297 1.00 92.62 281 ASN A C 1
ATOM 2285 O O . ASN A 1 281 ? -19.680 7.092 25.631 1.00 92.62 281 ASN A O 1
ATOM 2289 N N . LEU A 1 282 ? -18.051 8.570 26.080 1.00 92.19 282 LEU A N 1
ATOM 2290 C CA . LEU A 1 282 ? -17.075 8.003 25.145 1.00 92.19 282 LEU A CA 1
ATOM 2291 C C . LEU A 1 282 ? -16.420 6.735 25.716 1.00 92.19 282 LEU A C 1
ATOM 2293 O O . LEU A 1 282 ? -16.305 5.747 24.991 1.00 92.19 282 LEU A O 1
ATOM 2297 N N . LEU A 1 283 ? -16.075 6.710 27.006 1.00 90.62 283 LEU A N 1
ATOM 2298 C CA . LEU A 1 283 ? -15.585 5.508 27.693 1.00 90.62 283 LEU A CA 1
ATOM 2299 C C . LEU A 1 283 ? -16.625 4.386 27.683 1.00 90.62 283 LEU A C 1
ATOM 2301 O O . LEU A 1 283 ? -16.303 3.246 27.351 1.00 90.62 283 LEU A O 1
ATOM 2305 N N . ASP A 1 284 ? -17.892 4.706 27.938 1.00 90.44 284 ASP A N 1
ATOM 2306 C CA . ASP A 1 284 ? -18.991 3.743 27.862 1.00 90.44 284 ASP A CA 1
ATOM 2307 C C . ASP A 1 284 ? -19.136 3.162 26.449 1.00 90.44 284 ASP A C 1
ATOM 2309 O O . ASP A 1 284 ? -19.491 1.994 26.284 1.00 90.44 284 ASP A O 1
ATOM 2313 N N . GLN A 1 285 ? -18.831 3.944 25.405 1.00 88.81 285 GLN A N 1
ATOM 2314 C CA . GLN A 1 285 ? -18.772 3.436 24.033 1.00 88.81 285 GLN A CA 1
ATOM 2315 C C . GLN A 1 285 ? -17.587 2.494 23.806 1.00 88.81 285 GLN A C 1
ATOM 2317 O O . GLN A 1 285 ? -17.787 1.460 23.167 1.00 88.81 285 GLN A O 1
ATOM 2322 N N . LEU A 1 286 ? -16.401 2.809 24.335 1.00 87.75 286 LEU A N 1
ATOM 2323 C CA . LEU A 1 286 ? -15.213 1.945 24.258 1.00 87.75 286 LEU A CA 1
ATOM 2324 C C . LEU A 1 286 ? -15.380 0.645 25.055 1.00 87.75 286 LEU A C 1
ATOM 2326 O O . LEU A 1 286 ? -14.814 -0.379 24.689 1.00 87.75 286 LEU A O 1
ATOM 2330 N N . ASN A 1 287 ? -16.203 0.652 26.103 1.00 86.62 287 ASN A N 1
ATOM 2331 C CA . ASN A 1 287 ? -16.497 -0.530 26.913 1.00 86.62 287 ASN A CA 1
ATOM 2332 C C . ASN A 1 287 ? -17.509 -1.493 26.268 1.00 86.62 287 ASN A C 1
ATOM 2334 O O . ASN A 1 287 ? -17.729 -2.595 26.786 1.00 86.62 287 ASN A O 1
ATOM 2338 N N . LYS A 1 288 ? -18.120 -1.120 25.133 1.00 87.19 288 LYS A N 1
ATOM 2339 C CA . LYS A 1 288 ? -19.034 -2.002 24.390 1.00 87.19 288 LYS A CA 1
ATOM 2340 C C . LYS A 1 288 ? -18.285 -3.206 23.799 1.00 87.19 288 LYS A C 1
ATOM 2342 O O . LYS A 1 288 ? -17.129 -3.059 23.406 1.00 87.19 288 LYS A O 1
ATOM 2347 N N . PRO A 1 289 ? -18.960 -4.362 23.615 1.00 83.38 289 PRO A N 1
ATOM 2348 C CA . PRO A 1 289 ? -18.353 -5.572 23.042 1.00 83.38 289 PRO A CA 1
ATOM 2349 C C . PRO A 1 289 ? -17.619 -5.349 21.713 1.00 83.38 289 PRO A C 1
ATOM 2351 O O . PRO A 1 289 ? -16.608 -5.989 21.460 1.00 83.38 289 PRO A O 1
ATOM 2354 N N . THR A 1 290 ? -18.076 -4.379 20.913 1.00 83.25 290 THR A N 1
ATOM 2355 C CA . THR A 1 290 ? -17.461 -3.924 19.652 1.00 83.25 290 THR A CA 1
ATOM 2356 C C . THR A 1 290 ? -15.933 -3.769 19.706 1.00 83.25 290 THR A C 1
ATOM 2358 O O . THR A 1 290 ? -15.271 -4.080 18.720 1.00 83.25 290 THR A O 1
ATOM 2361 N N . PHE A 1 291 ? -15.383 -3.283 20.827 1.00 82.38 291 PHE A N 1
ATOM 2362 C CA . PHE A 1 291 ? -13.953 -2.980 21.005 1.00 82.38 291 PHE A CA 1
ATOM 2363 C C . PHE A 1 291 ? -13.217 -4.000 21.894 1.00 82.38 291 PHE A C 1
ATOM 2365 O O . PHE A 1 291 ? -12.111 -3.728 22.351 1.00 82.38 291 PHE A O 1
ATOM 2372 N N . LYS A 1 292 ? -13.829 -5.152 22.198 1.00 77.19 292 LYS A N 1
ATOM 2373 C CA . LYS A 1 292 ? -13.236 -6.186 23.060 1.00 77.19 292 LYS A CA 1
ATOM 2374 C C . LYS A 1 292 ? -12.817 -7.399 22.242 1.00 77.19 292 LYS A C 1
ATOM 2376 O O . LYS A 1 292 ? -13.588 -7.846 21.401 1.00 77.19 292 LYS A O 1
ATOM 2381 N N . VAL A 1 293 ? -11.630 -7.941 22.489 1.00 70.62 293 VAL A N 1
ATOM 2382 C CA . VAL A 1 293 ? -11.175 -9.200 21.870 1.00 70.62 293 VAL A CA 1
ATOM 2383 C C . VAL A 1 293 ? -12.034 -10.363 22.389 1.00 70.62 293 VAL A C 1
ATOM 2385 O O . VAL A 1 293 ? -12.522 -10.306 23.520 1.00 70.62 293 VAL A O 1
ATOM 2388 N N . ASP A 1 294 ? -12.278 -11.374 21.550 1.00 66.69 294 ASP A N 1
ATOM 2389 C CA . ASP A 1 294 ? -12.965 -12.630 21.909 1.00 66.69 294 ASP A CA 1
ATOM 2390 C C . ASP A 1 294 ? -14.360 -12.483 22.556 1.00 66.69 294 ASP A C 1
ATOM 2392 O O . ASP A 1 294 ? -14.843 -13.365 23.265 1.00 66.69 294 ASP A O 1
ATOM 2396 N N . CYS A 1 295 ? -15.048 -11.367 22.300 1.00 72.31 295 CYS A N 1
ATOM 2397 C CA . CYS A 1 295 ? -16.409 -11.120 22.776 1.00 72.31 295 CYS A CA 1
ATOM 2398 C C . CYS A 1 295 ? -17.440 -11.290 21.653 1.00 72.31 295 CYS A C 1
ATOM 2400 O O . CYS A 1 295 ? -17.217 -10.885 20.511 1.00 72.31 295 CYS A O 1
ATOM 2402 N N . GLU A 1 296 ? -18.624 -11.817 21.978 1.00 69.94 296 GLU A N 1
ATOM 2403 C CA . GLU A 1 296 ? -19.734 -11.868 21.023 1.00 69.94 296 GLU A CA 1
ATOM 2404 C C . GLU A 1 296 ? -20.131 -10.444 20.587 1.00 69.94 296 GLU A C 1
ATOM 2406 O O . GLU A 1 296 ? -20.353 -9.553 21.410 1.00 69.94 296 GLU A O 1
ATOM 2411 N N . GLY A 1 297 ? -20.179 -10.209 19.271 1.00 71.81 297 GLY A N 1
ATOM 2412 C CA . GLY A 1 297 ? -20.397 -8.875 18.701 1.00 71.81 297 GLY A CA 1
ATOM 2413 C C . GLY A 1 297 ? -19.145 -7.993 18.627 1.00 71.81 297 GLY A C 1
ATOM 2414 O O . GLY A 1 297 ? -19.263 -6.808 18.306 1.00 71.81 297 GLY A O 1
ATOM 2415 N N . SER A 1 298 ? -17.961 -8.549 18.899 1.00 79.31 298 SER A N 1
ATOM 2416 C CA . SER A 1 298 ? -16.693 -7.872 18.653 1.00 79.31 298 SER A CA 1
ATOM 2417 C C . SER A 1 298 ? -16.483 -7.579 17.172 1.00 79.31 298 SER A C 1
ATOM 2419 O O . SER A 1 298 ? -16.762 -8.402 16.297 1.00 79.31 298 SER A O 1
ATOM 2421 N N . GLU A 1 299 ? -15.961 -6.388 16.895 1.00 83.88 299 GLU A N 1
ATOM 2422 C CA . GLU A 1 299 ? -15.493 -6.013 15.568 1.00 83.88 299 GLU A CA 1
ATOM 2423 C C . GLU A 1 299 ? -13.960 -6.047 15.471 1.00 83.88 299 GLU A C 1
ATOM 2425 O O . GLU A 1 299 ? -13.446 -5.763 14.390 1.00 83.88 299 GLU A O 1
ATOM 2430 N N . MET A 1 300 ? -13.244 -6.396 16.554 1.00 79.88 300 MET A N 1
ATOM 2431 C CA . MET A 1 300 ? -11.773 -6.385 16.644 1.00 79.88 300 MET A CA 1
ATOM 2432 C C . MET A 1 300 ? -11.123 -7.231 15.547 1.00 79.88 300 MET A C 1
ATOM 2434 O O . MET A 1 300 ? -10.248 -6.741 14.833 1.00 79.88 300 MET A O 1
ATOM 2438 N N . ASP A 1 301 ? -11.646 -8.440 15.341 1.00 79.31 301 ASP A N 1
ATOM 2439 C CA . ASP A 1 301 ? -11.154 -9.400 14.344 1.00 79.31 301 ASP A CA 1
ATOM 2440 C C . ASP A 1 301 ? -11.999 -9.415 13.063 1.00 79.31 301 ASP A C 1
ATOM 2442 O O . ASP A 1 301 ? -11.703 -10.114 12.091 1.00 79.31 301 ASP A O 1
ATOM 2446 N N . ALA A 1 302 ? -13.069 -8.618 13.031 1.00 86.25 302 ALA A N 1
ATOM 2447 C CA . ALA A 1 302 ? -13.950 -8.545 11.883 1.00 86.25 302 ALA A CA 1
ATOM 2448 C C . ALA A 1 302 ? -13.332 -7.671 10.789 1.00 86.25 302 ALA A C 1
ATOM 2450 O O . ALA A 1 302 ? -13.047 -6.489 10.981 1.00 86.25 302 ALA A O 1
ATOM 2451 N N . TRP A 1 303 ? -13.221 -8.227 9.588 1.00 89.50 303 TRP A N 1
ATOM 2452 C CA . TRP A 1 303 ? -12.852 -7.472 8.397 1.00 89.50 303 TRP A CA 1
ATOM 2453 C C . TRP A 1 303 ? -14.084 -7.170 7.555 1.00 89.50 303 TRP A C 1
ATOM 2455 O O . TRP A 1 303 ? -14.946 -8.026 7.348 1.00 89.50 303 TRP A O 1
ATOM 2465 N N . VAL A 1 304 ? -14.164 -5.947 7.035 1.00 92.06 304 VAL A N 1
ATOM 2466 C CA . VAL A 1 304 ? -15.169 -5.559 6.040 1.00 92.06 304 VAL A CA 1
ATOM 2467 C C . VAL A 1 304 ? -14.494 -5.033 4.788 1.00 92.06 304 VAL A C 1
ATOM 2469 O O . VAL A 1 304 ? -13.393 -4.484 4.847 1.00 92.06 304 VAL A O 1
ATOM 2472 N N . PHE A 1 305 ? -15.172 -5.162 3.651 1.00 93.00 305 PHE A N 1
ATOM 2473 C CA . PHE A 1 305 ? -14.671 -4.697 2.371 1.00 93.00 305 PHE A CA 1
ATOM 2474 C C . PHE A 1 305 ? -15.694 -3.888 1.575 1.00 93.00 305 PHE A C 1
ATOM 2476 O O . PHE A 1 305 ? -16.915 -4.046 1.689 1.00 93.00 305 PHE A O 1
ATOM 2483 N N . LYS A 1 306 ? -15.157 -3.038 0.701 1.00 91.69 306 LYS A N 1
ATOM 2484 C CA . LYS A 1 306 ? -15.888 -2.353 -0.360 1.00 91.69 306 LYS A CA 1
ATOM 2485 C C . LYS A 1 306 ? -15.106 -2.449 -1.660 1.00 91.69 306 LYS A C 1
ATOM 2487 O O . LYS A 1 306 ? -13.906 -2.198 -1.700 1.00 91.69 306 LYS A O 1
ATOM 2492 N N . LEU A 1 307 ? -15.807 -2.772 -2.738 1.00 90.81 307 LEU A N 1
ATOM 2493 C CA . LEU A 1 307 ? -15.242 -2.788 -4.082 1.00 90.81 307 LEU A CA 1
ATOM 2494 C C . LEU A 1 307 ? -15.412 -1.406 -4.714 1.00 90.81 307 LEU A C 1
ATOM 2496 O O . LEU A 1 307 ? -16.537 -0.930 -4.878 1.00 90.81 307 LEU A O 1
ATOM 2500 N N . ASN A 1 308 ? -14.302 -0.758 -5.053 1.00 85.50 308 ASN A N 1
ATOM 2501 C CA . ASN A 1 308 ? -14.297 0.564 -5.663 1.00 85.50 308 ASN A CA 1
ATOM 2502 C C . ASN A 1 308 ? -14.026 0.487 -7.170 1.00 85.50 308 ASN A C 1
ATOM 2504 O O . ASN A 1 308 ? -13.295 -0.379 -7.634 1.00 85.50 308 ASN A O 1
ATOM 2508 N N . HIS A 1 309 ? -14.569 1.426 -7.940 1.00 81.44 309 HIS A N 1
ATOM 2509 C CA . HIS A 1 309 ? -14.285 1.526 -9.377 1.00 81.44 309 HIS 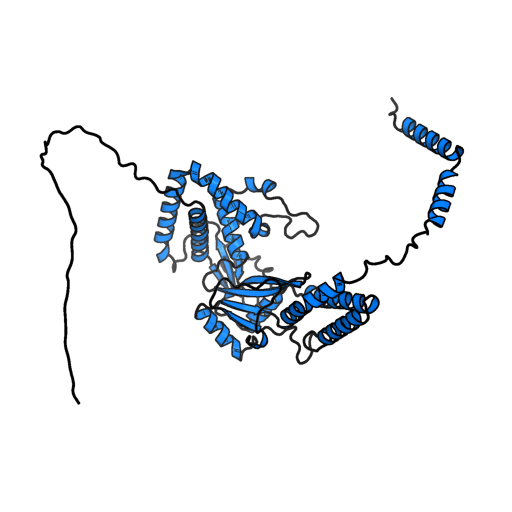A CA 1
ATOM 2510 C C . HIS A 1 309 ? -13.032 2.354 -9.684 1.00 81.44 309 HIS A C 1
ATOM 2512 O O . HIS A 1 309 ? -12.514 2.295 -10.792 1.00 81.44 309 HIS A O 1
ATOM 2518 N N . ASN A 1 310 ? -12.550 3.140 -8.718 1.00 74.25 310 ASN A N 1
ATOM 2519 C CA . ASN A 1 310 ? -11.394 4.010 -8.896 1.00 74.25 310 ASN A CA 1
ATOM 2520 C C . ASN A 1 310 ? -10.165 3.452 -8.165 1.00 74.25 310 ASN A C 1
ATOM 2522 O O . ASN A 1 310 ? -10.248 3.120 -6.980 1.00 74.25 310 ASN A O 1
ATOM 2526 N N . VAL A 1 311 ? -9.029 3.415 -8.867 1.00 66.00 311 VAL A N 1
ATOM 2527 C CA . VAL A 1 311 ? -7.697 3.064 -8.336 1.00 66.00 311 VAL A CA 1
ATOM 2528 C C . VAL A 1 311 ? -7.274 4.045 -7.235 1.00 66.00 311 VAL A C 1
ATOM 2530 O O . VAL A 1 311 ? -6.627 3.676 -6.253 1.00 66.00 311 VAL A O 1
ATOM 2533 N N . ASN A 1 312 ? -7.660 5.314 -7.387 1.00 65.62 312 ASN A N 1
ATOM 2534 C CA . ASN A 1 312 ? -7.371 6.372 -6.430 1.00 65.62 312 ASN A CA 1
ATOM 2535 C C . ASN A 1 312 ? -8.460 6.397 -5.358 1.00 65.62 312 ASN A C 1
ATOM 2537 O O . ASN A 1 312 ? -9.405 7.185 -5.419 1.00 65.62 312 ASN A O 1
ATOM 2541 N N . TYR A 1 313 ? -8.342 5.500 -4.381 1.00 66.25 313 TYR A N 1
ATOM 2542 C CA . TYR A 1 313 ? -9.147 5.588 -3.171 1.00 66.25 313 TYR A CA 1
ATOM 2543 C C . TYR A 1 313 ? -8.683 6.787 -2.339 1.00 66.25 313 TYR A C 1
ATOM 2545 O O . TYR A 1 313 ? -7.506 6.899 -1.999 1.00 66.25 313 TYR A O 1
ATOM 2553 N N . TYR A 1 314 ? -9.610 7.695 -2.042 1.00 64.19 314 TYR A N 1
ATOM 2554 C CA . TYR A 1 314 ? -9.355 8.899 -1.262 1.00 64.19 314 TYR A CA 1
ATOM 2555 C C . TYR A 1 314 ? -10.218 8.882 -0.004 1.00 64.19 314 TYR A C 1
ATOM 2557 O O . TYR A 1 314 ? -11.443 8.774 -0.087 1.00 64.19 314 TYR A O 1
ATOM 2565 N N . ILE A 1 315 ? -9.571 9.012 1.151 1.00 62.88 315 ILE A N 1
ATOM 2566 C CA . ILE A 1 315 ? -10.232 9.258 2.432 1.00 62.88 315 ILE A CA 1
ATOM 2567 C C . ILE A 1 315 ? -10.113 10.750 2.700 1.00 62.88 315 ILE A C 1
ATOM 2569 O O . ILE A 1 315 ? -9.017 11.309 2.645 1.00 62.88 315 ILE A O 1
ATOM 2573 N N . ARG A 1 316 ? -11.242 11.400 2.979 1.00 58.25 316 ARG A N 1
ATOM 2574 C CA . ARG A 1 316 ? -11.226 12.800 3.394 1.00 58.25 316 ARG A CA 1
ATOM 2575 C C . ARG A 1 316 ? -10.490 12.909 4.736 1.00 58.25 316 ARG A C 1
ATOM 2577 O O . ARG A 1 316 ? -10.805 12.144 5.649 1.00 58.25 316 ARG A O 1
ATOM 2584 N N . PRO A 1 317 ? -9.551 13.856 4.894 1.00 52.25 317 PRO A N 1
ATOM 2585 C CA . PRO A 1 317 ? -8.985 14.176 6.197 1.00 52.25 317 PRO A CA 1
ATOM 2586 C C . PRO A 1 317 ? -10.113 14.393 7.215 1.00 52.25 317 PRO A C 1
ATOM 2588 O O . PRO A 1 317 ? -11.131 14.996 6.882 1.00 52.25 317 PRO A O 1
ATOM 2591 N N . ALA A 1 318 ? -9.964 13.845 8.420 1.00 50.91 318 ALA A N 1
ATOM 2592 C CA . ALA A 1 318 ? -10.959 13.856 9.502 1.00 50.91 318 ALA A CA 1
ATOM 2593 C C . ALA A 1 318 ? -12.249 13.033 9.306 1.00 50.91 318 ALA A C 1
ATOM 2595 O O . ALA A 1 318 ? -12.906 12.705 10.291 1.00 50.91 318 ALA A O 1
ATOM 2596 N N . GLN A 1 319 ? -12.596 12.624 8.085 1.00 59.50 319 GLN A N 1
ATOM 2597 C CA . GLN A 1 319 ? -13.798 11.838 7.807 1.00 59.50 319 GLN A CA 1
ATOM 2598 C C . GLN A 1 319 ? -13.372 10.456 7.312 1.00 59.50 319 GLN A C 1
ATOM 2600 O O . GLN A 1 319 ? -13.092 10.257 6.129 1.00 59.50 319 GLN A O 1
ATOM 2605 N N . GLY A 1 320 ? -13.301 9.492 8.238 1.00 61.97 320 GLY A N 1
ATOM 2606 C CA . GLY A 1 320 ? -13.109 8.081 7.893 1.00 61.97 320 GLY A CA 1
ATOM 2607 C C . GLY A 1 320 ? -14.138 7.594 6.852 1.00 61.97 320 GLY A C 1
ATOM 2608 O O . GLY A 1 320 ? -15.091 8.308 6.528 1.00 61.97 320 GLY A O 1
ATOM 2609 N N . PRO A 1 321 ? -13.991 6.372 6.318 1.00 70.44 321 PRO A N 1
ATOM 2610 C CA . PRO A 1 321 ? -14.846 5.863 5.253 1.00 70.44 321 PRO A CA 1
ATOM 2611 C C . PRO A 1 321 ? -16.346 6.032 5.548 1.00 70.44 321 PRO A C 1
ATOM 2613 O O . PRO A 1 321 ? -16.848 5.675 6.624 1.00 70.44 321 PRO A O 1
ATOM 2616 N N . ALA A 1 322 ? -17.067 6.591 4.574 1.00 69.81 322 ALA A N 1
ATOM 2617 C CA . ALA A 1 322 ? -18.509 6.770 4.662 1.00 69.81 322 ALA A CA 1
ATOM 2618 C C . ALA A 1 322 ? -19.238 5.417 4.586 1.00 69.81 322 ALA A C 1
ATOM 2620 O O . ALA A 1 322 ? -18.789 4.481 3.915 1.00 69.81 322 ALA A O 1
ATOM 2621 N N . ASP A 1 323 ? -20.382 5.340 5.269 1.00 76.62 323 ASP A N 1
ATOM 2622 C CA . ASP A 1 323 ? -21.318 4.214 5.217 1.00 76.62 323 ASP A CA 1
ATOM 2623 C C . ASP A 1 323 ? -20.711 2.836 5.494 1.00 76.62 323 ASP A C 1
ATOM 2625 O O . ASP A 1 323 ? -21.094 1.857 4.859 1.00 76.62 323 ASP A O 1
ATOM 2629 N N . ILE A 1 324 ? -19.802 2.719 6.469 1.00 82.12 324 ILE A N 1
ATOM 2630 C CA . ILE A 1 324 ? -19.192 1.421 6.806 1.00 82.12 324 ILE A CA 1
ATOM 2631 C C . ILE A 1 324 ? -20.214 0.315 7.122 1.00 82.12 324 ILE A C 1
ATOM 2633 O O . ILE A 1 324 ? -19.973 -0.847 6.833 1.00 82.12 324 ILE A O 1
ATOM 2637 N N . LYS A 1 325 ? -21.414 0.676 7.601 1.00 80.44 325 LYS A N 1
ATOM 2638 C CA . LYS A 1 325 ? -22.535 -0.260 7.807 1.00 80.44 325 LYS A CA 1
ATOM 2639 C C . LYS A 1 325 ? -23.007 -0.962 6.522 1.00 80.44 325 LYS A C 1
ATOM 2641 O O . LYS A 1 325 ? -23.664 -1.988 6.605 1.00 80.44 325 LYS A O 1
ATOM 2646 N N . ARG A 1 326 ? -22.728 -0.386 5.348 1.00 86.00 326 ARG A N 1
ATOM 2647 C CA . ARG A 1 326 ? -23.058 -0.947 4.025 1.00 86.00 326 ARG A CA 1
ATOM 2648 C C . ARG A 1 326 ? -21.907 -1.751 3.420 1.00 86.00 326 ARG A C 1
ATOM 2650 O O . ARG A 1 326 ? -22.060 -2.289 2.326 1.00 86.00 326 ARG A O 1
ATOM 2657 N N . TRP A 1 327 ? -20.747 -1.774 4.073 1.00 90.62 327 TRP A N 1
ATOM 2658 C CA . TRP A 1 327 ? -19.615 -2.574 3.622 1.00 90.62 327 TRP A CA 1
ATOM 2659 C C . TRP A 1 327 ? -19.893 -4.038 3.946 1.00 90.62 327 TRP A C 1
ATOM 2661 O O . TRP A 1 327 ? -20.590 -4.354 4.911 1.00 90.62 327 TRP A O 1
ATOM 2671 N N . LYS A 1 328 ? -19.383 -4.936 3.109 1.00 91.81 328 LYS A N 1
ATOM 2672 C CA . LYS A 1 328 ? -19.648 -6.367 3.250 1.00 91.81 328 LYS A CA 1
ATOM 2673 C C . LYS A 1 328 ? -18.645 -6.967 4.219 1.00 91.81 328 LYS A C 1
ATOM 2675 O O . LYS A 1 328 ? -17.454 -6.702 4.098 1.00 91.81 328 LYS A O 1
ATOM 2680 N N . GLY A 1 329 ? -19.120 -7.752 5.182 1.00 92.00 329 GLY A N 1
ATOM 2681 C CA . GLY A 1 329 ? -18.237 -8.535 6.045 1.00 92.00 329 GLY A CA 1
ATOM 2682 C C . GLY A 1 329 ? -17.474 -9.550 5.212 1.00 92.00 329 GLY A C 1
ATOM 2683 O O . GLY A 1 329 ? -18.070 -10.175 4.347 1.00 92.00 329 GLY A O 1
ATOM 2684 N N . LEU A 1 330 ? -16.180 -9.694 5.460 1.00 90.44 330 LEU A N 1
ATOM 2685 C CA . LEU A 1 330 ? -15.302 -10.600 4.739 1.00 90.44 330 LEU A CA 1
ATOM 2686 C C . LEU A 1 330 ? -15.440 -12.015 5.320 1.00 90.44 330 LEU A C 1
ATOM 2688 O O . LEU A 1 330 ? -14.770 -12.384 6.279 1.00 90.44 330 LEU A O 1
ATOM 2692 N N . LYS A 1 331 ? -16.377 -12.780 4.759 1.00 91.19 331 LYS A N 1
ATOM 2693 C CA . LYS A 1 331 ? -16.722 -14.164 5.137 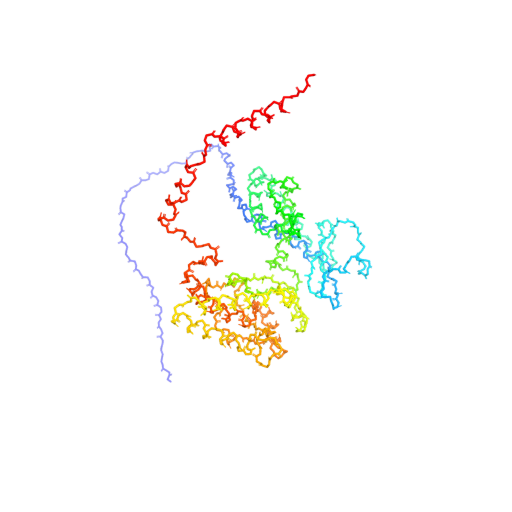1.00 91.19 331 LYS A CA 1
ATOM 2694 C C . LYS A 1 331 ? -16.771 -15.055 3.898 1.00 91.19 331 LYS A C 1
ATOM 2696 O O . LYS A 1 331 ? -16.884 -14.524 2.793 1.00 91.19 331 LYS A O 1
ATOM 2701 N N . GLU A 1 332 ? -16.795 -16.378 4.071 1.00 86.88 332 GLU A N 1
ATOM 2702 C CA . GLU A 1 332 ? -16.837 -17.349 2.958 1.00 86.88 332 GLU A CA 1
ATOM 2703 C C . GLU A 1 332 ? -17.924 -17.006 1.934 1.00 86.88 332 GLU A C 1
ATOM 2705 O O . GLU A 1 332 ? -17.619 -16.779 0.767 1.00 86.88 332 GLU A O 1
ATOM 2710 N N . ALA A 1 333 ? -19.160 -16.792 2.395 1.00 87.81 333 ALA A N 1
ATOM 2711 C CA . ALA A 1 333 ? -20.305 -16.461 1.541 1.00 87.81 333 ALA A CA 1
ATOM 2712 C C . ALA A 1 333 ? -20.148 -15.172 0.703 1.00 87.81 333 ALA A C 1
ATOM 2714 O O . ALA A 1 333 ? -20.850 -14.979 -0.283 1.00 87.81 333 ALA A O 1
ATOM 2715 N N . SER A 1 334 ? -19.261 -14.262 1.109 1.00 92.12 334 SER A N 1
ATOM 2716 C CA . SER A 1 334 ? -19.025 -12.970 0.445 1.00 92.12 334 SER A CA 1
ATOM 2717 C C . SER A 1 334 ? -17.704 -12.912 -0.323 1.00 92.12 334 SER A C 1
ATOM 2719 O O . SER A 1 334 ? -17.467 -11.969 -1.081 1.00 92.12 334 SER A O 1
ATOM 2721 N N . PHE A 1 335 ? -16.824 -13.892 -0.104 1.00 91.62 335 PHE A N 1
ATOM 2722 C CA . PHE A 1 335 ? -15.479 -13.890 -0.658 1.00 91.62 335 PHE A CA 1
ATOM 2723 C C . PHE A 1 335 ? -15.496 -14.164 -2.164 1.00 91.62 335 PHE A C 1
ATOM 2725 O O . PHE A 1 335 ? -14.757 -13.533 -2.916 1.00 91.62 335 PHE A O 1
ATOM 2732 N N . ASP A 1 336 ? -16.425 -14.994 -2.636 1.00 89.94 336 ASP A N 1
ATOM 2733 C CA . ASP A 1 336 ? -16.625 -15.201 -4.073 1.00 89.94 336 ASP A CA 1
ATOM 2734 C C . ASP A 1 336 ? -16.999 -13.900 -4.791 1.00 89.94 336 ASP A C 1
ATOM 2736 O O . ASP A 1 336 ? -16.461 -13.589 -5.855 1.00 89.94 336 ASP A O 1
ATOM 2740 N N . GLU A 1 337 ? -17.871 -13.086 -4.190 1.00 91.06 337 GLU A N 1
ATOM 2741 C CA . GLU A 1 337 ? -18.224 -11.776 -4.739 1.00 91.06 337 GLU A CA 1
ATOM 2742 C C . GLU A 1 337 ? -17.023 -10.826 -4.747 1.00 91.06 337 GLU A C 1
ATOM 2744 O O . GLU A 1 337 ? -16.811 -10.092 -5.717 1.00 91.06 337 GLU A O 1
ATOM 2749 N N . PHE A 1 338 ? -16.219 -10.846 -3.682 1.00 91.88 338 PHE A N 1
ATOM 2750 C CA . PHE A 1 338 ? -14.971 -10.097 -3.620 1.00 91.88 338 PHE A CA 1
ATOM 2751 C C . PHE A 1 338 ? -14.063 -10.462 -4.807 1.00 91.88 338 PHE A C 1
ATOM 2753 O O . PHE A 1 338 ? -13.656 -9.576 -5.563 1.00 91.88 338 PHE A O 1
ATOM 2760 N N . VAL A 1 339 ? -13.816 -11.758 -5.030 1.00 89.94 339 VAL A N 1
ATOM 2761 C CA . VAL A 1 339 ? -12.941 -12.255 -6.104 1.00 89.94 339 VAL A CA 1
ATOM 2762 C C . VAL A 1 339 ? -13.509 -11.914 -7.483 1.00 89.94 339 VAL A C 1
ATOM 2764 O O . VAL A 1 339 ? -12.778 -11.445 -8.359 1.00 89.94 339 VAL A O 1
ATOM 2767 N N . GLN A 1 340 ? -14.816 -12.082 -7.694 1.00 90.62 340 GLN A N 1
ATOM 2768 C CA . GLN A 1 340 ? -15.474 -11.692 -8.945 1.00 90.62 340 GLN A CA 1
ATOM 2769 C C . GLN A 1 340 ? -15.371 -10.184 -9.202 1.00 90.62 340 GLN A C 1
ATOM 2771 O O . GLN A 1 340 ? -15.113 -9.760 -10.329 1.00 90.62 340 GLN A O 1
ATOM 2776 N N . GLY A 1 341 ? -15.517 -9.367 -8.159 1.00 90.56 341 GLY A N 1
ATOM 2777 C CA . GLY A 1 341 ? -15.338 -7.922 -8.229 1.00 90.56 341 GLY A CA 1
ATOM 2778 C C . GLY A 1 341 ? -13.942 -7.524 -8.692 1.00 90.56 341 GLY A C 1
ATOM 2779 O O . GLY A 1 341 ? -13.807 -6.682 -9.580 1.00 90.56 341 GLY A O 1
ATOM 2780 N N . VAL A 1 342 ? -12.914 -8.163 -8.134 1.00 90.31 342 VAL A N 1
ATOM 2781 C CA . VAL A 1 342 ? -11.519 -7.972 -8.547 1.00 90.31 342 VAL A CA 1
ATOM 2782 C C . VAL A 1 342 ? -11.315 -8.377 -10.007 1.00 90.31 342 VAL A C 1
ATOM 2784 O O . VAL A 1 342 ? -10.727 -7.616 -10.775 1.00 90.31 342 VAL A O 1
ATOM 2787 N N . ARG A 1 343 ? -11.841 -9.536 -10.426 1.00 89.06 343 ARG A N 1
ATOM 2788 C CA . ARG A 1 343 ? -11.773 -9.994 -11.829 1.00 89.06 343 ARG A CA 1
ATOM 2789 C C . ARG A 1 343 ? -12.471 -9.030 -12.791 1.00 89.06 343 ARG A C 1
ATOM 2791 O O . ARG A 1 343 ? -12.031 -8.878 -13.925 1.00 89.06 343 ARG A O 1
ATOM 2798 N N . ALA A 1 344 ? -13.506 -8.334 -12.325 1.00 89.50 344 ALA A N 1
ATOM 2799 C CA . ALA A 1 344 ? -14.183 -7.265 -13.058 1.00 89.50 344 ALA A CA 1
ATOM 2800 C C . ALA A 1 344 ? -13.428 -5.916 -13.035 1.00 89.50 344 ALA A C 1
ATOM 2802 O O . ALA A 1 344 ? -13.973 -4.901 -13.468 1.00 89.50 344 ALA A O 1
ATOM 2803 N N . GLY A 1 345 ? -12.195 -5.878 -12.518 1.00 85.88 345 GLY A N 1
ATOM 2804 C CA . GLY A 1 345 ? -11.353 -4.682 -12.472 1.00 85.88 345 GLY A CA 1
ATOM 2805 C C . GLY A 1 345 ? -11.693 -3.710 -11.342 1.00 85.88 345 GLY A C 1
ATOM 2806 O O . GLY A 1 345 ? -11.275 -2.556 -11.395 1.00 85.88 345 GLY A O 1
ATOM 2807 N N . LYS A 1 346 ? -12.459 -4.131 -10.327 1.00 90.38 346 LYS A N 1
ATOM 2808 C CA . LYS A 1 346 ? -12.705 -3.302 -9.139 1.00 90.38 346 LYS A CA 1
ATOM 2809 C C . LYS A 1 346 ? -11.521 -3.381 -8.174 1.00 90.38 346 LYS A C 1
ATOM 2811 O O . LYS A 1 346 ? -10.848 -4.401 -8.066 1.00 90.38 346 LYS A O 1
ATOM 2816 N N . HIS A 1 347 ? -11.317 -2.306 -7.424 1.00 87.75 347 HIS A N 1
ATOM 2817 C CA . HIS A 1 347 ? -10.259 -2.163 -6.431 1.00 87.75 347 HIS A CA 1
ATOM 2818 C C . HIS A 1 347 ? -10.824 -2.393 -5.027 1.00 87.75 347 HIS A C 1
ATOM 2820 O O . HIS A 1 347 ? -11.600 -1.559 -4.544 1.00 87.75 347 HIS A O 1
ATOM 2826 N N . PRO A 1 348 ? -10.495 -3.518 -4.376 1.00 90.44 348 PRO A N 1
ATOM 2827 C CA . PRO A 1 348 ? -10.969 -3.805 -3.035 1.00 90.44 348 PRO A CA 1
ATOM 2828 C C . PRO A 1 348 ? -10.297 -2.900 -2.004 1.00 90.44 348 PRO A C 1
ATOM 2830 O O . PRO A 1 348 ? -9.080 -2.715 -2.001 1.00 90.44 348 PRO A O 1
ATOM 2833 N N . VAL A 1 349 ? -11.116 -2.376 -1.101 1.00 89.00 349 VAL A N 1
ATOM 2834 C CA . VAL A 1 349 ? -10.692 -1.647 0.091 1.00 89.00 349 VAL A CA 1
ATOM 2835 C C . VAL A 1 349 ? -11.175 -2.425 1.299 1.00 89.00 349 VAL A C 1
ATOM 2837 O O . VAL A 1 349 ? -12.362 -2.747 1.362 1.00 89.00 349 VAL A O 1
ATOM 2840 N N . VAL A 1 350 ? -10.281 -2.720 2.236 1.00 90.00 350 VAL A N 1
ATOM 2841 C CA . VAL A 1 350 ? -10.570 -3.510 3.437 1.00 90.00 350 VAL A CA 1
ATOM 2842 C C . VAL A 1 350 ? -10.195 -2.740 4.695 1.00 90.00 350 VAL A C 1
ATOM 2844 O O . VAL A 1 350 ? -9.262 -1.938 4.685 1.00 90.00 350 VAL A O 1
ATOM 2847 N N . VAL A 1 351 ? -10.946 -2.953 5.772 1.00 87.50 351 VAL A N 1
ATOM 2848 C CA . VAL A 1 351 ? -10.721 -2.281 7.056 1.00 87.50 351 VAL A CA 1
ATOM 2849 C C . VAL A 1 351 ? -11.363 -3.059 8.201 1.00 87.50 351 VAL A C 1
ATOM 2851 O O . VAL A 1 351 ? -12.357 -3.759 7.991 1.00 87.50 351 VAL A O 1
ATOM 2854 N N . ARG A 1 352 ? -10.839 -2.880 9.415 1.00 88.06 352 ARG A N 1
ATOM 2855 C CA . ARG A 1 352 ? -11.510 -3.286 10.655 1.00 88.06 352 ARG A CA 1
ATOM 2856 C C . ARG A 1 352 ? -12.547 -2.225 11.066 1.00 88.06 352 ARG A C 1
ATOM 2858 O O . ARG A 1 352 ? -12.176 -1.062 11.251 1.00 88.06 352 ARG A O 1
ATOM 2865 N N . PRO A 1 353 ? -13.844 -2.560 11.199 1.00 88.38 353 PRO A N 1
ATOM 2866 C CA . PRO A 1 353 ? -14.894 -1.584 11.495 1.00 88.38 353 PRO A CA 1
ATOM 2867 C C . PRO A 1 353 ? -14.657 -0.751 12.761 1.00 88.38 353 PRO A C 1
ATOM 2869 O O . PRO A 1 353 ? -14.909 0.460 12.740 1.00 88.38 353 PRO A O 1
ATOM 2872 N N . TRP A 1 354 ? -14.122 -1.357 13.826 1.00 87.06 354 TRP A N 1
ATOM 2873 C CA . TRP A 1 354 ? -13.862 -0.667 15.092 1.00 87.06 354 TRP A CA 1
ATOM 2874 C C . TRP A 1 354 ? -12.877 0.500 14.932 1.00 87.06 354 TRP A C 1
ATOM 2876 O O . TRP A 1 354 ? -13.112 1.566 15.500 1.00 87.06 354 TRP A O 1
ATOM 2886 N N . LYS A 1 355 ? -11.854 0.370 14.071 1.00 87.00 355 LYS A N 1
ATOM 2887 C CA . LYS A 1 355 ? -10.874 1.437 13.785 1.00 87.00 355 LYS A CA 1
ATOM 2888 C C . LYS A 1 355 ? -11.549 2.678 13.202 1.00 87.00 355 LYS A C 1
ATOM 2890 O O . LYS A 1 355 ? -11.229 3.809 13.559 1.00 87.00 355 LYS A O 1
ATOM 2895 N N . ILE A 1 356 ? -12.565 2.487 12.359 1.00 85.44 356 ILE A N 1
ATOM 2896 C CA . ILE A 1 356 ? -13.347 3.601 11.803 1.00 85.44 356 ILE A CA 1
ATOM 2897 C C . ILE A 1 356 ? -14.266 4.230 12.847 1.00 85.44 356 ILE A C 1
ATOM 2899 O O . ILE A 1 356 ? -14.481 5.443 12.817 1.00 85.44 356 ILE A O 1
ATOM 2903 N N . ARG A 1 357 ? -14.823 3.434 13.765 1.00 86.69 357 ARG A N 1
ATOM 2904 C CA . ARG A 1 357 ? -15.631 3.961 14.875 1.00 86.69 357 ARG A CA 1
ATOM 2905 C C . ARG A 1 357 ? -14.774 4.805 15.807 1.00 86.69 357 ARG A C 1
ATOM 2907 O O . ARG A 1 357 ? -15.142 5.947 16.063 1.00 86.69 357 ARG A O 1
ATOM 2914 N N . LEU A 1 358 ? -13.607 4.294 16.194 1.00 87.19 358 LEU A N 1
ATOM 2915 C CA . LEU A 1 358 ? -12.644 5.024 17.009 1.00 87.19 358 LEU A CA 1
ATOM 2916 C C . LEU A 1 358 ? -12.206 6.320 16.322 1.00 87.19 358 LEU A C 1
ATOM 2918 O O . LEU A 1 358 ? -12.251 7.391 16.921 1.00 87.19 358 LEU A O 1
ATOM 2922 N N . ARG A 1 359 ? -11.921 6.267 15.014 1.00 85.81 359 ARG A N 1
ATOM 2923 C CA . ARG A 1 359 ? -11.600 7.467 14.234 1.00 85.81 359 ARG A CA 1
ATOM 2924 C C . ARG A 1 359 ? -12.683 8.545 14.294 1.00 85.81 359 ARG A C 1
ATOM 2926 O O . ARG A 1 359 ? -12.355 9.727 14.229 1.00 85.81 359 ARG A O 1
ATOM 2933 N N . ARG A 1 360 ? -13.964 8.167 14.339 1.00 86.00 360 ARG A N 1
ATOM 2934 C CA . ARG A 1 360 ? -15.084 9.124 14.408 1.00 86.00 360 ARG A CA 1
ATOM 2935 C C . ARG A 1 360 ? -15.218 9.763 15.783 1.00 86.00 360 ARG A C 1
ATOM 2937 O O . ARG A 1 360 ? -15.682 10.890 15.846 1.00 86.00 360 ARG A O 1
ATOM 2944 N N . MET A 1 361 ? -14.806 9.056 16.831 1.00 86.94 361 MET A N 1
ATOM 2945 C CA . MET A 1 361 ? -14.737 9.579 18.198 1.00 86.94 361 MET A CA 1
ATOM 2946 C C . MET A 1 361 ? -13.514 10.484 18.395 1.00 86.94 361 MET A C 1
ATOM 2948 O O . MET A 1 361 ? -13.534 11.367 19.239 1.00 86.94 361 MET A O 1
ATOM 2952 N N . TRP A 1 362 ? -12.461 10.289 17.595 1.00 87.50 362 TRP A N 1
ATOM 2953 C CA . TRP A 1 362 ? -11.178 10.974 17.752 1.00 87.50 362 TRP A CA 1
ATOM 2954 C C . TRP A 1 362 ? -11.248 12.511 17.842 1.00 87.50 362 TRP A C 1
ATOM 2956 O O . TRP A 1 362 ? -10.624 13.054 18.742 1.00 87.50 362 TRP A O 1
ATOM 2966 N N . PRO A 1 363 ? -12.006 13.238 16.991 1.00 86.38 363 PRO A N 1
ATOM 2967 C CA . PRO A 1 363 ? -12.086 14.697 17.096 1.00 86.38 363 PRO A CA 1
ATOM 2968 C C . PRO A 1 363 ? -12.689 15.174 18.419 1.00 86.38 363 PRO A C 1
ATOM 2970 O O . PRO A 1 363 ? -12.241 16.178 18.953 1.00 86.38 363 PRO A O 1
ATOM 2973 N N . ASP A 1 364 ? -13.678 14.447 18.949 1.00 87.00 364 ASP A N 1
ATOM 2974 C CA . ASP A 1 364 ? -14.261 14.756 20.256 1.00 87.00 364 ASP A CA 1
ATOM 2975 C C . ASP A 1 364 ? -13.259 14.490 21.386 1.00 87.00 364 ASP A C 1
ATOM 2977 O O . ASP A 1 364 ? -13.258 15.207 22.379 1.00 87.00 364 ASP A O 1
ATOM 2981 N N . ILE A 1 365 ? -12.418 13.460 21.244 1.00 87.06 365 ILE A N 1
ATOM 2982 C CA . ILE A 1 365 ? -11.363 13.133 22.211 1.00 87.06 365 ILE A CA 1
ATOM 2983 C C . ILE A 1 365 ? -10.281 14.217 22.202 1.00 87.06 365 ILE A C 1
ATOM 2985 O O . ILE A 1 365 ? -9.919 14.698 23.269 1.00 87.06 365 ILE A O 1
ATOM 2989 N N . ASP A 1 366 ? -9.800 14.617 21.021 1.00 86.69 366 ASP A N 1
ATOM 2990 C CA . ASP A 1 366 ? -8.788 15.671 20.885 1.00 86.69 366 ASP A CA 1
ATOM 2991 C C . ASP A 1 366 ? -9.320 17.017 21.402 1.00 86.69 366 ASP A C 1
ATOM 2993 O O . ASP A 1 366 ? -8.637 17.676 22.172 1.00 86.69 366 ASP A O 1
ATOM 2997 N N . GLU A 1 367 ? -10.564 17.392 21.078 1.00 87.88 367 GLU A N 1
ATOM 2998 C CA . GLU A 1 367 ? -11.195 18.618 21.598 1.00 87.88 367 GLU A CA 1
ATOM 2999 C C . GLU A 1 367 ? -11.258 18.631 23.135 1.00 87.88 367 GLU A C 1
ATOM 3001 O O . GLU A 1 367 ? -11.032 19.664 23.766 1.00 87.88 367 GLU A O 1
ATOM 3006 N N . LEU A 1 368 ? -11.578 17.487 23.746 1.00 87.00 368 LEU A N 1
ATOM 3007 C CA . LEU A 1 368 ? -11.646 17.368 25.199 1.00 87.00 368 LEU A CA 1
ATOM 3008 C C . LEU A 1 368 ? -10.262 17.404 25.858 1.00 87.00 368 LEU A C 1
ATOM 3010 O O . LEU A 1 368 ? -10.143 17.972 26.939 1.00 87.00 368 LEU A O 1
ATOM 3014 N N . ASP A 1 369 ? -9.253 16.797 25.231 1.00 84.50 369 ASP A N 1
ATOM 3015 C CA . ASP A 1 369 ? -7.868 16.745 25.719 1.00 84.50 369 ASP A CA 1
ATOM 3016 C C . ASP A 1 369 ? -7.190 18.122 25.583 1.00 84.50 369 ASP A C 1
ATOM 3018 O O . ASP A 1 369 ? -6.593 18.608 26.540 1.00 84.50 369 ASP A O 1
ATOM 3022 N N . ASP A 1 370 ? -7.383 18.808 24.450 1.00 84.25 370 ASP A N 1
ATOM 3023 C CA . ASP A 1 370 ? -6.892 20.174 24.199 1.00 84.25 370 ASP A CA 1
ATOM 3024 C C . ASP A 1 370 ? -7.556 21.215 25.120 1.00 84.25 370 ASP A C 1
ATOM 3026 O O . ASP A 1 370 ? -6.976 22.258 25.421 1.00 84.25 370 ASP A O 1
ATOM 3030 N N . GLY A 1 371 ? -8.791 20.945 25.558 1.00 75.31 371 GLY A N 1
ATOM 3031 C CA . GLY A 1 371 ? -9.550 21.791 26.478 1.00 75.31 371 GLY A CA 1
ATOM 3032 C C . GLY A 1 371 ? -9.169 21.631 27.952 1.00 75.31 371 GLY A C 1
ATOM 3033 O O . GLY A 1 371 ? -9.751 22.315 28.801 1.00 75.31 371 GLY A O 1
ATOM 3034 N N . LEU A 1 372 ? -8.237 20.729 28.282 1.00 77.69 372 LEU A N 1
ATOM 3035 C CA . LEU A 1 372 ? -7.761 20.565 29.649 1.00 77.69 372 LEU A CA 1
ATOM 3036 C C . LEU A 1 372 ? -6.842 21.721 30.063 1.00 77.69 372 LEU A C 1
ATOM 3038 O O . LEU A 1 372 ? -6.066 22.229 29.250 1.00 77.69 372 LEU A O 1
ATOM 3042 N N . PRO A 1 373 ? -6.876 22.128 31.346 1.00 66.81 373 PRO A N 1
ATOM 3043 C CA . PRO A 1 373 ? -5.833 22.987 31.881 1.00 66.81 373 PRO A CA 1
ATOM 3044 C C . PRO A 1 373 ? -4.471 22.305 31.669 1.00 66.81 373 PRO A C 1
ATOM 3046 O O . PRO A 1 373 ? -4.396 21.078 31.815 1.00 66.81 373 PRO A O 1
ATOM 3049 N N . PRO A 1 374 ? -3.400 23.060 31.355 1.00 60.94 374 PRO A N 1
ATOM 3050 C CA . PRO A 1 374 ? -2.061 22.489 31.283 1.00 60.94 374 PRO A CA 1
ATOM 3051 C C . PRO A 1 374 ? -1.772 21.733 32.578 1.00 60.94 374 PRO A C 1
ATOM 3053 O O . PRO A 1 374 ? -2.203 22.170 33.648 1.00 60.94 374 PRO A O 1
ATOM 3056 N N . ASP A 1 375 ? -1.084 20.593 32.475 1.00 55.56 375 ASP A N 1
ATOM 3057 C CA . ASP A 1 375 ? -0.665 19.813 33.635 1.00 55.56 375 ASP A CA 1
ATOM 3058 C C . ASP A 1 375 ? 0.019 20.757 34.633 1.00 55.56 375 ASP A C 1
ATOM 3060 O O . ASP A 1 375 ? 1.173 21.140 34.449 1.00 55.56 375 ASP A O 1
ATOM 3064 N N . THR A 1 376 ? -0.678 21.139 35.707 1.00 45.38 376 THR A N 1
ATOM 3065 C CA . THR A 1 376 ? -0.001 21.618 36.905 1.00 45.38 376 THR A CA 1
ATOM 3066 C C . THR A 1 376 ? 0.785 20.414 37.375 1.00 45.38 376 THR A C 1
ATOM 3068 O O . THR A 1 376 ? 0.205 19.469 37.927 1.00 45.38 376 THR A O 1
ATOM 3071 N N . ALA A 1 377 ? 2.075 20.398 37.036 1.00 41.16 377 ALA A N 1
ATOM 3072 C CA . ALA A 1 377 ? 3.019 19.409 37.506 1.00 41.16 377 ALA A CA 1
ATOM 3073 C C . ALA A 1 377 ? 2.741 19.206 38.993 1.00 41.16 377 ALA A C 1
ATOM 3075 O O . ALA A 1 377 ? 2.746 20.147 39.788 1.00 41.16 377 ALA A O 1
ATOM 3076 N N . THR A 1 378 ? 2.360 17.986 39.345 1.00 46.00 378 THR A N 1
ATOM 3077 C CA . THR A 1 378 ? 2.080 17.631 40.726 1.00 46.00 378 THR A CA 1
ATOM 3078 C C . THR A 1 378 ? 3.428 17.631 41.440 1.00 46.00 378 THR A C 1
ATOM 3080 O O . THR A 1 378 ? 4.129 16.626 41.434 1.00 46.00 378 THR A O 1
ATOM 3083 N N . GLY A 1 379 ? 3.807 18.795 41.974 1.00 42.03 379 GLY A N 1
ATOM 3084 C CA . GLY A 1 379 ? 5.027 19.017 42.743 1.00 42.03 379 GLY A CA 1
ATOM 3085 C C . GLY A 1 379 ? 6.029 19.970 42.093 1.00 42.03 379 GLY A C 1
ATOM 3086 O O . GLY A 1 379 ? 7.077 19.518 41.669 1.00 42.03 379 GLY A O 1
ATOM 3087 N N . GLU A 1 380 ? 5.739 21.270 42.081 1.00 36.44 380 GLU A N 1
ATOM 3088 C CA . GLU A 1 380 ? 6.471 22.246 42.906 1.00 36.44 380 GLU A CA 1
ATOM 3089 C C . GLU A 1 380 ? 5.461 23.332 43.321 1.00 36.44 380 GLU A C 1
ATOM 3091 O O . GLU A 1 380 ? 4.699 23.799 42.472 1.00 36.44 380 GLU A O 1
ATOM 3096 N N . PRO A 1 381 ? 5.351 23.701 44.609 1.00 42.84 381 PRO A N 1
ATOM 3097 C CA . PRO A 1 381 ? 4.558 24.862 44.977 1.00 42.84 381 PRO A CA 1
ATOM 3098 C C . PRO A 1 381 ? 5.264 26.087 44.394 1.00 42.84 381 PRO A C 1
ATOM 3100 O O . PRO A 1 381 ? 6.392 26.383 44.785 1.00 42.84 381 PRO A O 1
ATOM 3103 N N . GLU A 1 382 ? 4.623 26.785 43.455 1.00 45.25 382 GLU A N 1
ATOM 3104 C CA . GLU A 1 382 ? 5.067 28.123 43.071 1.00 45.25 382 GLU A CA 1
ATOM 3105 C C . GLU A 1 382 ? 5.133 28.958 44.352 1.00 45.25 382 GLU A C 1
ATOM 3107 O O . GLU A 1 382 ? 4.116 29.218 45.002 1.00 45.25 382 GLU A O 1
ATOM 3112 N N . LEU A 1 383 ? 6.355 29.297 44.766 1.00 49.19 383 LEU A N 1
ATOM 3113 C CA . LEU A 1 383 ? 6.588 30.210 45.872 1.00 49.19 383 LEU A CA 1
ATOM 3114 C C . LEU A 1 383 ? 5.862 31.514 45.535 1.00 49.19 383 LEU A C 1
ATOM 3116 O O . LEU A 1 383 ? 6.003 32.036 44.426 1.00 49.19 383 LEU A O 1
ATOM 3120 N N . SER A 1 384 ? 5.066 32.034 46.469 1.00 54.81 384 SER A N 1
ATOM 3121 C CA . SER A 1 384 ? 4.421 33.331 46.267 1.00 54.81 384 SER A CA 1
ATOM 3122 C C . SER A 1 384 ? 5.485 34.405 45.997 1.00 54.81 384 SER A C 1
ATOM 3124 O O . SER A 1 384 ? 6.637 34.262 46.405 1.00 54.81 384 SER A O 1
ATOM 3126 N N . LEU A 1 385 ? 5.119 35.505 45.333 1.00 51.50 385 LEU A N 1
ATOM 3127 C CA . LEU A 1 385 ? 6.031 36.638 45.088 1.00 51.50 385 LEU A CA 1
ATOM 3128 C C . LEU A 1 385 ? 6.755 37.106 46.367 1.00 51.50 385 LEU A C 1
ATOM 3130 O O . LEU A 1 385 ? 7.933 37.435 46.326 1.00 51.50 385 LEU A O 1
ATOM 3134 N N . GLU A 1 386 ? 6.082 37.036 47.516 1.00 49.38 386 GLU A N 1
ATOM 3135 C CA . GLU A 1 386 ? 6.658 37.348 48.829 1.00 49.38 386 GLU A CA 1
ATOM 3136 C C . GLU A 1 386 ? 7.688 36.303 49.294 1.00 49.38 386 GLU A C 1
ATOM 3138 O O . GLU A 1 386 ? 8.668 36.640 49.953 1.00 49.38 386 GLU A O 1
ATOM 3143 N N . GLN A 1 387 ? 7.503 35.028 48.944 1.00 51.41 387 GLN A N 1
ATOM 3144 C CA . GLN A 1 387 ? 8.461 33.960 49.232 1.00 51.41 387 GLN A CA 1
ATOM 3145 C C . GLN A 1 387 ? 9.668 33.990 48.285 1.00 51.41 387 GLN A C 1
ATOM 3147 O O . GLN A 1 387 ? 10.775 33.676 48.718 1.00 51.41 387 GLN A O 1
ATOM 3152 N N . LEU A 1 388 ? 9.480 34.407 47.030 1.00 56.00 388 LEU A N 1
ATOM 3153 C CA . LEU A 1 388 ? 10.575 34.651 46.088 1.00 56.00 388 LEU A CA 1
ATOM 3154 C C . LEU A 1 388 ? 11.444 35.833 46.531 1.00 56.00 388 LEU A C 1
ATOM 3156 O O . LEU A 1 388 ? 12.662 35.699 46.523 1.00 56.00 388 LEU A O 1
ATOM 3160 N N . ASP A 1 389 ? 10.852 36.916 47.043 1.00 54.69 389 ASP A N 1
ATOM 3161 C CA . ASP A 1 389 ? 11.608 38.037 47.629 1.00 54.69 389 ASP A CA 1
ATOM 3162 C C . ASP A 1 389 ? 12.421 37.613 48.868 1.00 54.69 389 ASP A C 1
ATOM 3164 O O . ASP A 1 389 ? 13.535 38.094 49.090 1.00 54.69 389 ASP A O 1
ATOM 3168 N N . ILE A 1 390 ? 11.906 36.674 49.672 1.00 59.28 390 ILE A N 1
ATOM 3169 C CA . ILE A 1 390 ? 12.645 36.103 50.810 1.00 59.28 390 ILE A CA 1
ATOM 3170 C C . ILE A 1 390 ? 13.805 35.224 50.323 1.00 59.28 390 ILE A C 1
ATOM 3172 O O . ILE A 1 390 ? 14.895 35.285 50.893 1.00 59.28 390 ILE A O 1
ATOM 3176 N N . VAL A 1 391 ? 13.604 34.430 49.266 1.00 53.22 391 VAL A N 1
ATOM 3177 C CA . VAL A 1 391 ? 14.659 33.602 48.661 1.00 53.22 391 VAL A CA 1
ATOM 3178 C C . VAL A 1 391 ? 15.731 34.471 48.002 1.00 53.22 391 VAL A C 1
ATOM 3180 O O . VAL A 1 391 ? 16.914 34.233 48.236 1.00 53.22 391 VAL A O 1
ATOM 3183 N N . ASP A 1 392 ? 15.357 35.526 47.283 1.00 54.09 392 ASP A N 1
ATOM 3184 C CA . ASP A 1 392 ? 16.298 36.489 46.703 1.00 54.09 392 ASP A CA 1
ATOM 3185 C C . ASP A 1 392 ? 17.038 37.282 47.792 1.00 54.09 392 ASP A C 1
ATOM 3187 O O . ASP A 1 392 ? 18.248 37.509 47.687 1.00 54.09 392 ASP A O 1
ATOM 3191 N N . GLY A 1 393 ? 16.363 37.616 48.897 1.00 49.25 393 GLY A N 1
ATOM 3192 C CA . GLY A 1 393 ? 16.981 38.200 50.089 1.00 49.25 393 GLY A CA 1
ATOM 3193 C C . GLY A 1 393 ? 17.992 37.271 50.773 1.00 49.25 393 GLY A C 1
ATOM 3194 O O . GLY A 1 393 ? 19.045 37.730 51.222 1.00 49.25 393 GLY A O 1
ATOM 3195 N N . LEU A 1 394 ? 17.718 35.964 50.813 1.00 49.75 394 LEU A N 1
ATOM 3196 C CA . LEU A 1 394 ? 18.620 34.942 51.358 1.00 49.75 394 LEU A CA 1
ATOM 3197 C C . LEU A 1 394 ? 19.800 34.651 50.418 1.00 49.75 394 LEU A C 1
ATOM 3199 O O . LEU A 1 394 ? 20.934 34.513 50.878 1.00 49.75 394 LEU A O 1
ATOM 3203 N N . LEU A 1 395 ? 19.573 34.637 49.103 1.00 49.69 395 LEU A N 1
ATOM 3204 C CA . LEU A 1 395 ? 20.619 34.453 48.093 1.00 49.69 395 LEU A CA 1
ATOM 3205 C C . LEU A 1 395 ? 21.552 35.670 48.000 1.00 49.69 395 LEU A C 1
ATOM 3207 O O . LEU A 1 395 ? 22.760 35.517 47.796 1.00 49.69 395 LEU A O 1
ATOM 3211 N N . ALA A 1 396 ? 21.030 36.879 48.222 1.00 54.19 396 ALA A N 1
ATOM 3212 C CA . ALA A 1 396 ? 21.829 38.099 48.315 1.00 54.19 396 ALA A CA 1
ATOM 3213 C C . ALA A 1 396 ? 22.737 38.137 49.563 1.00 54.19 396 ALA A C 1
ATOM 3215 O O . ALA A 1 396 ? 23.738 38.858 49.561 1.00 54.19 396 ALA A O 1
ATOM 3216 N N . GLN A 1 397 ? 22.439 37.339 50.598 1.00 50.16 397 GLN A N 1
ATOM 3217 C CA . GLN A 1 397 ? 23.234 37.227 51.829 1.00 50.16 397 GLN A CA 1
ATOM 3218 C C . GLN A 1 397 ? 24.344 36.160 51.785 1.00 50.16 397 GLN A C 1
ATOM 3220 O O . GLN A 1 397 ? 25.024 35.957 52.794 1.00 50.16 397 GLN A O 1
ATOM 3225 N N . HIS A 1 398 ? 24.620 35.532 50.634 1.00 49.00 398 HIS A N 1
ATOM 3226 C CA . HIS A 1 398 ? 25.833 34.721 50.482 1.00 49.00 398 HIS A CA 1
ATOM 3227 C C . HIS A 1 398 ? 27.088 35.588 50.676 1.00 49.00 398 HIS A C 1
ATOM 3229 O O . HIS A 1 398 ? 27.439 36.444 49.853 1.00 49.00 398 HIS A O 1
ATOM 3235 N N . SER A 1 399 ? 27.738 35.367 51.820 1.00 61.59 399 SER A N 1
ATOM 3236 C CA . SER A 1 399 ? 28.807 36.198 52.365 1.00 61.59 399 SER A CA 1
ATOM 3237 C C . SER A 1 399 ? 30.007 36.318 51.418 1.00 61.59 399 SER A C 1
ATOM 3239 O O . SER A 1 399 ? 30.378 35.384 50.701 1.00 61.59 399 SER A O 1
ATOM 3241 N N . ASP A 1 400 ? 30.698 37.461 51.469 1.00 57.38 400 ASP A N 1
ATOM 3242 C CA . ASP A 1 400 ? 31.950 37.712 50.737 1.00 57.38 400 ASP A CA 1
ATOM 3243 C C . ASP A 1 400 ? 33.026 36.632 50.960 1.00 57.38 400 ASP A C 1
ATOM 3245 O O . ASP A 1 400 ? 33.973 36.506 50.177 1.00 57.38 400 ASP A O 1
ATOM 3249 N N . GLN A 1 401 ? 32.886 35.828 52.013 1.00 52.94 401 GLN A N 1
ATOM 3250 C CA . GLN A 1 401 ? 33.762 34.716 52.341 1.00 52.94 401 GLN A CA 1
ATOM 3251 C C . GLN A 1 401 ? 33.603 33.530 51.375 1.00 52.94 401 GLN A C 1
ATOM 3253 O O . GLN A 1 401 ? 34.612 32.953 50.963 1.00 52.94 401 GLN A O 1
ATOM 3258 N N . GLU A 1 402 ? 32.387 33.228 50.916 1.00 56.41 402 GLU A N 1
ATOM 3259 C CA . GLU A 1 402 ? 32.122 32.148 49.950 1.00 56.41 402 GLU A CA 1
ATOM 3260 C C . GLU A 1 402 ? 32.508 32.563 48.526 1.00 56.41 402 GLU A C 1
ATOM 3262 O O . GLU A 1 402 ? 33.118 31.787 47.787 1.00 56.41 402 GLU A O 1
ATOM 3267 N N . LYS A 1 403 ? 32.320 33.842 48.172 1.00 57.78 403 LYS A N 1
ATOM 3268 C CA . LYS A 1 403 ? 32.854 34.413 46.920 1.00 57.78 403 LYS A CA 1
ATOM 3269 C C . LYS A 1 403 ? 34.388 34.388 46.888 1.00 57.78 403 LYS A C 1
ATOM 3271 O O . LYS A 1 403 ? 34.981 34.168 45.830 1.00 57.78 403 LYS A O 1
ATOM 3276 N N . ARG A 1 404 ? 35.056 34.576 48.035 1.00 59.28 404 ARG A N 1
ATOM 3277 C CA . ARG A 1 404 ? 36.522 34.442 48.154 1.00 59.28 404 ARG A CA 1
ATOM 3278 C C . ARG A 1 404 ? 36.983 32.985 48.075 1.00 59.28 404 ARG A C 1
ATOM 3280 O O . ARG A 1 404 ? 38.019 32.734 47.459 1.00 59.28 404 ARG A O 1
ATOM 3287 N N . GLN A 1 405 ? 36.233 32.033 48.632 1.00 54.97 405 GLN A N 1
ATOM 3288 C CA . GLN A 1 405 ? 36.529 30.603 48.480 1.00 54.97 405 GLN A CA 1
ATOM 3289 C C . GLN A 1 405 ? 36.347 30.130 47.031 1.00 54.97 405 GLN A C 1
ATOM 3291 O O . GLN A 1 405 ? 37.238 29.462 46.511 1.00 54.97 405 GLN A O 1
ATOM 3296 N N . GLY A 1 406 ? 35.293 30.572 46.337 1.00 54.12 406 GLY A N 1
ATOM 3297 C CA . GLY A 1 406 ? 35.089 30.284 44.913 1.00 54.12 406 GLY A CA 1
ATOM 3298 C C . GLY A 1 406 ? 36.225 30.806 44.026 1.00 54.12 406 GLY A C 1
ATOM 3299 O O . GLY A 1 406 ? 36.728 30.080 43.171 1.00 54.12 406 GLY A O 1
ATOM 3300 N N . ARG A 1 407 ? 36.726 32.026 44.279 1.00 62.75 407 ARG A N 1
ATOM 3301 C CA . ARG A 1 407 ? 37.890 32.564 43.544 1.00 62.75 407 ARG A CA 1
ATOM 3302 C C . ARG A 1 407 ? 39.183 31.797 43.826 1.00 62.75 407 ARG A C 1
ATOM 3304 O O . ARG A 1 407 ? 39.959 31.580 42.901 1.00 62.75 407 ARG A O 1
ATOM 3311 N N . ARG A 1 408 ? 39.411 31.359 45.072 1.00 57.06 408 ARG A N 1
ATOM 3312 C CA . ARG A 1 408 ? 40.576 30.526 45.430 1.00 57.06 408 ARG A CA 1
ATOM 3313 C C . ARG A 1 408 ? 40.514 29.146 44.777 1.00 57.06 408 ARG A C 1
ATOM 3315 O O . ARG A 1 408 ? 41.541 28.647 44.330 1.00 57.06 408 ARG A O 1
ATOM 3322 N N . PHE A 1 409 ? 39.323 28.562 44.678 1.00 48.28 409 PHE A N 1
ATOM 3323 C CA . PHE A 1 409 ? 39.109 27.277 44.016 1.00 48.28 409 PHE A CA 1
ATOM 3324 C C . PHE A 1 409 ? 39.338 27.363 42.498 1.00 48.28 409 PHE A C 1
ATOM 3326 O O . PHE A 1 409 ? 40.029 26.519 41.933 1.00 48.28 409 PHE A O 1
ATOM 3333 N N . ILE A 1 410 ? 38.856 28.431 41.848 1.00 59.00 410 ILE A N 1
ATOM 3334 C CA . ILE A 1 410 ? 39.113 28.682 40.420 1.00 59.00 410 ILE A CA 1
ATOM 3335 C C . ILE A 1 410 ? 40.608 28.936 40.158 1.00 59.00 410 ILE A C 1
ATOM 3337 O O . ILE A 1 410 ? 41.162 28.351 39.232 1.00 59.00 410 ILE A O 1
ATOM 3341 N N . GLN A 1 411 ? 41.301 29.708 41.006 1.00 62.38 411 GLN A N 1
ATOM 3342 C CA . GLN A 1 411 ? 42.756 29.901 40.885 1.00 62.38 411 GLN A CA 1
ATOM 3343 C C . GLN A 1 411 ? 43.554 28.600 41.059 1.00 62.38 411 GLN A C 1
ATOM 3345 O O . GLN A 1 411 ? 44.535 28.389 40.347 1.00 62.38 411 GLN A O 1
ATOM 3350 N N . ALA A 1 412 ? 43.142 27.718 41.975 1.00 54.38 412 ALA A N 1
ATOM 3351 C CA . ALA A 1 412 ? 43.780 26.414 42.158 1.00 54.38 412 ALA A CA 1
ATOM 3352 C C . ALA A 1 412 ? 43.575 25.500 40.935 1.00 54.38 412 ALA A C 1
ATOM 3354 O O . ALA A 1 412 ? 44.510 24.826 40.501 1.00 54.38 412 ALA A O 1
ATOM 3355 N N . LEU A 1 413 ? 42.383 25.528 40.330 1.00 47.78 413 LEU A N 1
ATOM 3356 C CA . LEU A 1 413 ? 42.087 24.804 39.092 1.00 47.78 413 LEU A CA 1
ATOM 3357 C C . LEU A 1 413 ? 42.877 25.342 37.891 1.00 47.78 413 LEU A C 1
ATOM 3359 O O . LEU A 1 413 ? 43.337 24.555 37.069 1.00 47.78 413 LEU A O 1
ATOM 3363 N N . GLU A 1 414 ? 43.081 26.655 37.792 1.00 56.75 414 GLU A N 1
ATOM 3364 C CA . GLU A 1 414 ? 43.887 27.261 36.723 1.00 56.75 414 GLU A CA 1
ATOM 3365 C C . GLU A 1 414 ? 45.389 26.969 36.870 1.00 56.75 414 GLU A C 1
ATOM 3367 O O . GLU A 1 414 ? 46.073 26.772 35.865 1.00 56.75 414 GLU A O 1
ATOM 3372 N N . GLN A 1 415 ? 45.908 26.873 38.100 1.00 59.16 415 GLN A N 1
ATOM 3373 C CA . GLN A 1 415 ? 47.293 26.451 38.350 1.00 59.16 415 GLN A CA 1
ATOM 3374 C C . GLN A 1 415 ? 47.514 24.961 38.059 1.00 59.16 415 GLN A C 1
ATOM 3376 O O . GLN A 1 415 ? 48.552 24.607 37.508 1.00 59.16 415 GLN A O 1
ATOM 3381 N N . ALA A 1 416 ? 46.526 24.106 38.339 1.00 53.28 416 ALA A N 1
ATOM 3382 C CA . ALA A 1 416 ? 46.571 22.679 38.006 1.00 53.28 416 ALA A CA 1
ATOM 3383 C C . ALA A 1 416 ? 46.440 22.389 36.496 1.00 53.28 416 ALA A C 1
ATOM 3385 O O . ALA A 1 416 ? 46.717 21.276 36.054 1.00 53.28 416 ALA A O 1
ATOM 3386 N N . ARG A 1 417 ? 46.012 23.376 35.695 1.00 45.50 417 ARG A N 1
ATOM 3387 C CA . ARG A 1 417 ? 45.808 23.247 34.242 1.00 45.50 417 ARG A CA 1
ATOM 3388 C C . ARG A 1 417 ? 46.991 23.735 33.401 1.00 45.50 417 ARG A C 1
ATOM 3390 O O . ARG A 1 417 ? 46.926 23.649 32.175 1.00 45.50 417 ARG A O 1
ATOM 3397 N N . LYS A 1 418 ? 48.060 24.238 34.026 1.00 49.22 418 LYS A N 1
ATOM 3398 C CA . LYS A 1 418 ? 49.333 24.480 33.337 1.00 49.22 418 LYS A CA 1
ATOM 3399 C C . LYS A 1 418 ? 50.119 23.162 33.280 1.00 49.22 418 LYS A C 1
ATOM 3401 O O . LYS A 1 418 ? 50.288 22.544 34.329 1.00 49.22 418 LYS A O 1
ATOM 3406 N N . PRO A 1 419 ? 50.564 22.704 32.097 1.00 46.28 419 PRO A N 1
ATOM 3407 C CA . PRO A 1 419 ? 51.427 21.534 32.012 1.00 46.28 419 PRO A CA 1
ATOM 3408 C C . PRO A 1 419 ? 52.729 21.813 32.774 1.00 46.28 419 PRO A C 1
ATOM 3410 O O . PRO A 1 419 ? 53.267 22.917 32.694 1.00 46.28 419 PRO A O 1
ATOM 3413 N N . LEU A 1 420 ? 53.187 20.828 33.546 1.00 47.31 420 LEU A N 1
ATOM 3414 C CA . LEU A 1 420 ? 54.564 20.779 34.032 1.00 47.31 420 LEU A CA 1
ATOM 3415 C C . LEU A 1 420 ? 55.475 20.784 32.796 1.00 47.31 420 LEU A C 1
ATOM 3417 O O . LEU A 1 420 ? 55.330 19.894 31.956 1.00 47.31 420 LEU A O 1
ATOM 3421 N N . ASP A 1 421 ? 56.337 21.794 32.678 1.00 46.75 421 ASP A N 1
ATOM 3422 C CA . ASP A 1 421 ? 57.516 21.724 31.804 1.00 46.75 421 ASP A CA 1
ATOM 3423 C C . ASP A 1 421 ? 58.458 20.601 32.267 1.00 46.75 421 ASP A C 1
ATOM 3425 O O . ASP A 1 421 ? 58.613 20.431 33.505 1.00 46.75 421 ASP A O 1
#

Secondary structure (DSSP, 8-state):
-----------------------------------------PPP-HHHHHHHHHHHHHHHHHHH-EEEE-TT---STT---GGGGT----SS-EEEEE-SSEEEEEES-TTSPPPGGGGGGHHHHHHHHHHHHHHHHHTHHHHHHHHHHHHHHHHHHH-GGGT-TTTT-TTSPPPPHHHHGGG--HHHHHHHHHHHHHHTTSSPPTTEEEEEEEEE-TTSPEEEEEEEEETT--HHHHHHHHHHHSS-SSHHHHHHHHHHHHHHHHHHHHS-HHHHHHHHHHHHHHTSGGGSTT-TT--SS--EEEEES-SS--PBTTBPPTTGGGSEE-SHHHHHHHHHHHHTT-EEEEE-HHHHHHHHHHHHHHHHHHTSPP---SS-----HHHHHHHHHHHHT--HHHHHHHHHHHHHHHHHTSPP-

Radius of gyration: 35.47 Å; chains: 1; bounding box: 112×73×115 Å

Sequence (421 aa):
MDTNGKATNARSRSNKSRPPDAAPRPARADRGSTSRKARKTRPVNVKKFAEDMIQYRLDHWRARAAVVYTTGQRDATPLWSPHWAGVVPQQRGYSLFDGFDRTWFIPFDISTPLPRDKQHIADNLQRRGKEMKEIFESKKEYILPRLQVVLEQEIKTKCQDQWDQNWEQKDLPPMKWADVRHKYGITEQVNLVAKGRLADGRTLLPGYYTVIVLDLAVDGKMIFQRVNMPLDISLQGFLSRLESWSVSKSEDDEHILDLVRTKLERILLRGTAAAMQKAQNLLDQLNKPTFKVDCEGSEMDAWVFKLNHNVNYYIRPAQGPADIKRWKGLKEASFDEFVQGVRAGKHPVVVRPWKIRLRRMWPDIDELDDGLPPDTATGEPELSLEQLDIVDGLLAQHSDQEKRQGRRFIQALEQARKPLD

Foldseek 3Di:
DDDDDDDDDDDDDDDDDDDDDDDDDDDDDDDDDPPPPPPPPPPDPLLVLLVLLLVLQLVLQLQAKDKDFAPPDLDPPPPVDPVVVVRPDPPDFWDWDCQQRIIITTGPDSVPDGDPVSVVCVVVSVVSVVVSVCVCVVQVVPNQVVNLVSLVVCCQPQQQVVFWPCPVPPPDDTDDCVVCVVVAGSSNSSVSNSVSCDRQQVDARPQWAWEWEWFADLLLWIDIGIDIHHLPDDLVSVLSVSCVPRPDPPDGLVVSLVVLVVLLVVLCVFPDPVLVVLSVVVVVVCPDLCNDPPGDNHLPSWKWKDWAQDPDDDDPTLQGDPPSVPTHISDPVCVVVVSVSVVVVTHMYMYRVVSNVVSNCVVVSVVSSVPGDPPPPPDDPPQPPVRVVVVVVVVVVPDPVVVVVVVVVVVVVVVVPDDDD